Protein AF-A0A7S0B733-F1 (afdb_monomer_lite)

Organism: NCBI:txid73915

Radius of gyration: 23.82 Å; chains: 1; bounding box: 74×52×53 Å

InterPro domains:
  IPR000668 Peptidase C1A, papain C-terminal [PF00112] (28-236)
  IPR000668 Peptidase C1A, papain C-terminal [SM00645] (17-245)
  IPR013128 Peptidase C1A [PTHR12411] (29-236)
  IPR038765 Papain-like cysteine peptidase superfamily [SSF54001] (27-236)

pLDDT: mean 83.04, std 15.48, range [26.84, 98.56]

Sequence (392 aa):
RLAAGAGERGMGRVLSPPCLGLLFQHGARNQFQCNNCWAQAATQILEMLVCEASGG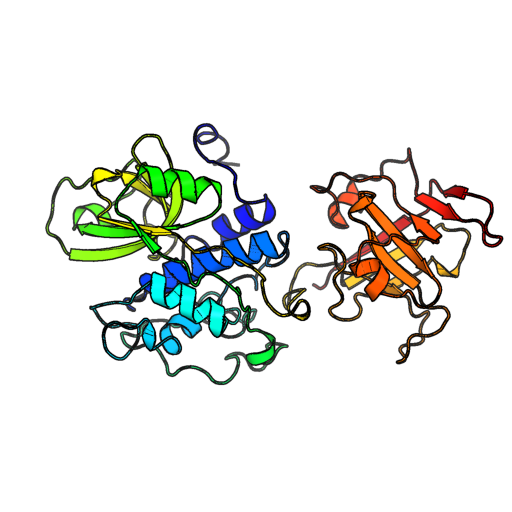FFTGPAAELSVAYLTSCAREAWVGSNGCQDQGGDTAVALRWAAEHGLPTGGPLLDPYTCVPSFADMKVAPPCPQNCTNPRYPRSLQEDLFVPEGLNETWLTNAFESAVHALQSGPIAITFPVYEDFTSYTSGTYSHKWGGFLFYHICAAFGHGPDFIQAYNSWGQVDWGAGGTFNISKDAIRSYIIPGRLLSIGNERLYPLPFSNRPTVVTLSGFQNELLNGEYHEGGAAIVNQHSVYWNWHGKDSFPPPPDTCLLYWCDRSKQWMVVSHAPELDSIKQGACPWDARSPTIPMRRSSLKHVVAELSFAQGWLEQSGAGTGVHVRPHAGIAHVAWKS

Secondary structure (DSSP, 8-state):
--S-SS-TTT----S-HHHHHHHHHHSS-B-TTS--HHHHHHHHHHHHHHHHHTTS-S-STT--B-HHHHHHH-GGGBSSSSSSSTT-B-HHHHHHHHHHH-B-B--STT-TTSSS----S-SSPPP--SS-S-TTSSS-TGGG-B---B-TT-EEE--HHHHHHHHTTS-EEEEEEEETTGGG--SSEE---SS-EEEEEEEEEEEE-SSEEEEE-SB-SSSSTBTTEEEEEGGG--EEEE---B---S-GGG-SPTT---EEEEEEE--SSGGG-EEEEEEEEEEETTEEEEEE-TT---SSPPTT-EEEEEETTTTEEEEEESS--HHHHHTT----SEEPPP--GGG-SHHHHHHH--SSS-EEEE-TTSS-EEEETT-EEEEEEE--

Foldseek 3Di:
DPDPPDDPPFQLPLADPLLVVVCLVAFAAAPAQFLALLLSQLQSQVLRVLCVQLVNLCGDDQSGWDSLLLQQPLQVQDPDDFSRAQVHGHNLSSNVVCLVWFTFGEDDDPDLQTFHHDDHDDSGRDHNDQFRPRPPHPDTRVLRGFRQHWQPPWDKDLDPVVQQVLLSNGKWKFKFFDFPVQQVAAADEDDDDDGDTDGIGMFIWNTADPFWTKTFANRGQDDHYPRRIYIYGSVRTPMMTRGGDGDHRPDLLNPDRPPDFAFQWWAWDQDPPCLQGGIWGQDGSQAAPSDGKTKDQVPDPDPPRDQQMKIWHAQPVQQKIAIDGGNDPSVVRNVRDDDHQKIAPRDPPSQSGPVSVVVPLDQDFGMWGDDPVGDDIDTRSPTDTPDTHTDD

Structure (mmCIF, N/CA/C/O backbone):
data_AF-A0A7S0B733-F1
#
_entry.id   AF-A0A7S0B733-F1
#
loop_
_atom_site.group_PDB
_atom_site.id
_atom_site.type_symbol
_atom_site.label_atom_id
_atom_site.label_alt_id
_atom_site.label_comp_id
_atom_site.label_asym_id
_atom_site.label_entity_id
_atom_site.label_seq_id
_atom_site.pdbx_PDB_ins_code
_atom_site.Cartn_x
_atom_site.Cartn_y
_atom_site.Cartn_z
_atom_site.occupancy
_atom_site.B_iso_or_equiv
_atom_site.auth_seq_id
_atom_site.auth_comp_id
_atom_site.auth_asym_id
_atom_site.auth_atom_id
_atom_site.pdbx_PDB_model_num
ATOM 1 N N . ARG A 1 1 ? -10.005 23.936 -0.142 1.00 32.00 1 ARG A N 1
ATOM 2 C CA . ARG A 1 1 ? -9.465 24.416 1.156 1.00 32.00 1 ARG A CA 1
ATOM 3 C C . ARG A 1 1 ? -10.521 24.219 2.245 1.00 32.00 1 ARG A C 1
ATOM 5 O O . ARG A 1 1 ? -11.094 25.187 2.711 1.00 32.00 1 ARG A O 1
ATOM 12 N N . LEU A 1 2 ? -10.797 22.973 2.612 1.00 26.84 2 LEU A N 1
ATOM 13 C CA . LEU A 1 2 ? -11.570 22.551 3.784 1.00 26.84 2 LEU A CA 1
ATOM 14 C C . LEU A 1 2 ? -10.955 21.194 4.181 1.00 26.84 2 LEU A C 1
ATOM 16 O O . LEU A 1 2 ? -10.569 20.464 3.274 1.00 26.84 2 LEU A O 1
ATOM 20 N N . ALA A 1 3 ? -10.816 20.919 5.486 1.00 26.92 3 ALA A N 1
ATOM 21 C CA . ALA A 1 3 ? -10.110 19.782 6.124 1.00 26.92 3 ALA A CA 1
ATOM 22 C C . ALA A 1 3 ? -8.655 19.997 6.624 1.00 26.92 3 ALA A C 1
ATOM 24 O O . ALA A 1 3 ? -7.876 19.054 6.664 1.00 26.92 3 ALA A O 1
ATOM 25 N N . ALA A 1 4 ? -8.278 21.201 7.077 1.00 30.70 4 ALA A N 1
ATOM 26 C CA . ALA A 1 4 ? -7.004 21.415 7.800 1.00 30.70 4 ALA A CA 1
ATOM 27 C C . ALA A 1 4 ? -7.173 21.821 9.284 1.00 30.70 4 ALA A C 1
ATOM 29 O O . ALA A 1 4 ? -6.240 22.339 9.883 1.00 30.70 4 ALA A O 1
ATOM 30 N N . GLY A 1 5 ? -8.362 21.654 9.879 1.00 30.33 5 GLY A N 1
ATOM 31 C CA . GLY A 1 5 ? -8.723 22.379 11.110 1.00 30.33 5 GLY A CA 1
ATOM 32 C C . GLY A 1 5 ? -8.984 21.580 12.389 1.00 30.33 5 GLY A C 1
ATOM 33 O O . GLY A 1 5 ? -9.112 22.197 13.440 1.00 30.33 5 GLY A O 1
ATOM 34 N N . ALA A 1 6 ? -9.083 20.251 12.361 1.00 30.22 6 ALA A N 1
ATOM 35 C CA . ALA A 1 6 ? -9.399 19.482 13.569 1.00 30.22 6 ALA A CA 1
ATOM 36 C C . ALA A 1 6 ? -8.828 18.062 13.470 1.00 30.22 6 ALA A C 1
ATOM 38 O O . ALA A 1 6 ? -9.399 17.223 12.783 1.00 30.22 6 ALA A O 1
ATOM 39 N N . GLY A 1 7 ? -7.689 17.803 14.126 1.00 32.00 7 GLY A N 1
ATOM 40 C CA . GLY A 1 7 ? -7.130 16.445 14.199 1.00 32.00 7 GLY A CA 1
ATOM 41 C C . GLY A 1 7 ? -5.625 16.294 14.455 1.00 32.00 7 GLY A C 1
ATOM 42 O O . GLY A 1 7 ? -5.117 15.197 14.297 1.00 32.00 7 GLY A O 1
ATOM 43 N N . GLU A 1 8 ? -4.873 17.329 14.846 1.00 36.50 8 GLU A N 1
ATOM 44 C CA . GLU A 1 8 ? -3.415 17.182 15.080 1.00 36.50 8 GLU A CA 1
ATOM 45 C C . GLU A 1 8 ? -3.023 16.718 16.497 1.00 36.50 8 GLU A C 1
ATOM 47 O O . GLU A 1 8 ? -1.844 16.574 16.803 1.00 36.50 8 GLU A O 1
ATOM 52 N N . ARG A 1 9 ? -3.986 16.432 17.379 1.00 36.59 9 ARG A N 1
ATOM 53 C CA . ARG A 1 9 ? -3.715 15.898 18.725 1.00 36.59 9 ARG A CA 1
ATOM 54 C C . ARG A 1 9 ? -4.345 14.515 18.875 1.00 36.59 9 ARG A C 1
ATOM 56 O O . ARG A 1 9 ? -5.442 14.396 19.403 1.00 36.59 9 ARG A O 1
ATOM 63 N N . GLY A 1 10 ? -3.663 13.494 18.352 1.00 38.59 10 GLY A N 1
ATOM 64 C CA . GLY A 1 10 ? -4.040 12.079 18.504 1.00 38.59 10 GLY A CA 1
ATOM 65 C C . GLY A 1 10 ? -3.694 11.191 17.306 1.00 38.59 10 GLY A C 1
ATOM 66 O O . GLY A 1 10 ? -3.462 10.002 17.479 1.00 38.59 10 GLY A O 1
ATOM 67 N N . MET A 1 11 ? -3.574 11.760 16.101 1.00 45.09 11 MET A N 1
ATOM 68 C CA . MET A 1 11 ? -3.092 11.023 14.930 1.00 45.09 11 MET A CA 1
ATOM 69 C C . MET A 1 11 ? -1.585 10.797 15.066 1.00 45.09 11 MET A C 1
ATOM 71 O O . MET A 1 11 ? -0.790 11.671 14.716 1.00 45.09 11 MET A O 1
ATOM 75 N N . GLY A 1 12 ? -1.172 9.638 15.579 1.00 43.75 12 GLY A N 1
ATOM 76 C CA . GLY A 1 12 ? 0.195 9.165 15.391 1.00 43.75 12 GLY A CA 1
ATOM 77 C C . GLY A 1 12 ? 0.480 9.115 13.890 1.00 43.75 12 GLY A C 1
ATOM 78 O O . GLY A 1 12 ? 0.026 8.204 13.206 1.00 43.75 12 GLY A O 1
ATOM 79 N N . ARG A 1 13 ? 1.168 10.120 13.331 1.00 55.84 13 ARG A N 1
ATOM 80 C CA . ARG A 1 13 ? 1.622 10.071 11.932 1.00 55.84 13 ARG A CA 1
ATOM 81 C C . ARG A 1 13 ? 2.807 9.117 11.847 1.00 55.84 13 ARG A C 1
ATOM 83 O O . ARG A 1 13 ? 3.957 9.541 11.867 1.00 55.84 13 ARG A O 1
ATOM 90 N N . VAL A 1 14 ? 2.471 7.834 11.811 1.00 69.62 14 VAL A N 1
ATOM 91 C CA . VAL A 1 14 ? 3.381 6.705 11.600 1.00 69.62 14 VAL A CA 1
ATOM 92 C C . VAL A 1 14 ? 3.696 6.551 10.119 1.00 69.62 14 VAL A C 1
ATOM 94 O O . VAL A 1 14 ? 4.832 6.269 9.761 1.00 69.62 14 VAL A O 1
ATOM 97 N N . LEU A 1 15 ? 2.709 6.816 9.260 1.00 75.31 15 LEU A N 1
ATOM 98 C CA . LEU A 1 15 ? 2.901 6.809 7.818 1.00 75.31 15 LEU A CA 1
ATOM 99 C C . LEU A 1 15 ? 3.645 8.063 7.360 1.00 75.31 15 LEU A C 1
ATOM 101 O O . LEU A 1 15 ? 3.324 9.198 7.741 1.00 75.31 15 LEU A O 1
ATOM 105 N N . SER A 1 16 ? 4.609 7.848 6.477 1.00 73.25 16 SER A N 1
ATOM 106 C CA . SER A 1 16 ? 5.253 8.884 5.693 1.00 73.25 16 SER A CA 1
ATOM 107 C C . SER A 1 16 ? 4.208 9.699 4.906 1.00 73.25 16 SER A C 1
ATOM 109 O O . SER A 1 16 ? 3.149 9.184 4.535 1.00 73.25 16 SER A O 1
ATOM 111 N N . PRO A 1 17 ? 4.465 10.990 4.610 1.00 76.88 17 PRO A N 1
ATOM 112 C CA . PRO A 1 17 ? 3.545 11.813 3.824 1.00 76.88 17 PRO A CA 1
ATOM 113 C C . PRO A 1 17 ? 3.013 11.176 2.521 1.00 76.88 17 PRO A C 1
ATOM 115 O O . PRO A 1 17 ? 1.811 11.312 2.285 1.00 76.88 17 PRO A O 1
ATOM 118 N N . PRO A 1 18 ? 3.826 10.489 1.684 1.00 72.62 18 PRO A N 1
ATOM 119 C CA . PRO A 1 18 ? 3.311 9.837 0.478 1.00 72.62 18 PRO A CA 1
ATOM 120 C C . PRO A 1 18 ? 2.331 8.697 0.787 1.00 72.62 18 PRO A C 1
ATOM 122 O O . PRO A 1 18 ? 1.268 8.639 0.172 1.00 72.62 18 PRO A O 1
ATOM 125 N N . CYS A 1 19 ? 2.625 7.845 1.771 1.00 80.75 19 CYS A N 1
ATOM 126 C CA . CYS A 1 19 ? 1.755 6.721 2.125 1.00 80.75 19 CYS A CA 1
ATOM 127 C C . CYS A 1 19 ? 0.500 7.156 2.879 1.00 80.75 19 CYS A C 1
ATOM 129 O O . CYS A 1 19 ? -0.567 6.584 2.691 1.00 80.75 19 CYS A O 1
ATOM 131 N N . LEU A 1 20 ? 0.580 8.236 3.658 1.00 82.12 20 LEU A N 1
ATOM 132 C CA . LEU A 1 20 ? -0.607 8.876 4.215 1.00 82.12 20 LEU A CA 1
ATOM 133 C C . LEU A 1 20 ? -1.517 9.428 3.101 1.00 82.12 20 LEU A C 1
ATOM 135 O O . LEU A 1 20 ? -2.737 9.316 3.187 1.00 82.12 20 LEU A O 1
ATOM 139 N N . GLY A 1 21 ? -0.934 9.999 2.042 1.00 78.19 21 GLY A N 1
ATOM 140 C CA . GLY A 1 21 ? -1.676 10.407 0.847 1.00 78.19 21 GLY A CA 1
ATOM 141 C C . GLY A 1 21 ? -2.363 9.227 0.158 1.00 78.19 21 GLY A C 1
ATOM 142 O O . GLY A 1 21 ? -3.542 9.327 -0.177 1.00 78.19 21 GLY A O 1
ATOM 143 N N . LEU A 1 22 ? -1.656 8.102 0.023 1.00 81.56 22 LEU A N 1
ATOM 144 C CA . LEU A 1 22 ? -2.205 6.864 -0.529 1.00 81.56 22 LEU A CA 1
ATOM 145 C C . LEU A 1 22 ? -3.388 6.344 0.297 1.00 81.56 22 LEU A C 1
ATOM 147 O O . LEU A 1 22 ? -4.441 6.047 -0.263 1.00 81.56 22 LEU A O 1
ATOM 151 N N . LEU A 1 23 ? -3.248 6.314 1.626 1.00 85.19 23 LEU A N 1
ATOM 152 C CA . LEU A 1 23 ? -4.320 5.928 2.542 1.00 85.19 23 LEU A CA 1
ATOM 153 C C . LEU A 1 23 ? -5.582 6.772 2.329 1.00 85.19 23 LEU A C 1
ATOM 155 O O . LEU A 1 23 ? -6.682 6.234 2.276 1.00 85.19 23 LEU A O 1
ATOM 159 N N . PHE A 1 24 ? -5.443 8.094 2.200 1.00 80.44 24 PHE A N 1
ATOM 160 C CA . PHE A 1 24 ? -6.589 8.976 1.960 1.00 80.44 24 PHE A CA 1
ATOM 161 C C . PHE A 1 24 ? -7.213 8.783 0.576 1.00 80.44 24 PHE A C 1
ATOM 163 O O . PHE A 1 24 ? -8.417 8.974 0.419 1.00 80.44 24 PHE A O 1
ATOM 170 N N . GLN A 1 25 ? -6.410 8.419 -0.423 1.00 78.25 25 GLN A N 1
ATOM 171 C CA . GLN A 1 25 ? -6.880 8.214 -1.787 1.00 78.25 25 GLN A CA 1
ATOM 172 C C . GLN A 1 25 ? -7.641 6.888 -1.946 1.00 78.25 25 GLN A C 1
ATOM 174 O O . GLN A 1 25 ? -8.686 6.876 -2.594 1.00 78.25 25 GLN A O 1
ATOM 179 N N . HIS A 1 26 ? -7.151 5.803 -1.334 1.00 79.31 26 HIS A N 1
ATOM 180 C CA . HIS A 1 26 ? -7.661 4.439 -1.544 1.00 79.31 26 HIS A CA 1
ATOM 181 C C . HIS A 1 26 ? -8.338 3.812 -0.311 1.00 79.31 26 HIS A C 1
ATOM 183 O O . HIS A 1 26 ? -8.873 2.712 -0.405 1.00 79.31 26 HIS A O 1
ATOM 189 N N . GLY A 1 27 ? -8.355 4.481 0.848 1.00 74.44 27 GLY A N 1
ATOM 190 C CA . GLY A 1 27 ? -8.872 3.896 2.094 1.00 74.44 27 GLY A CA 1
ATOM 191 C C . GLY A 1 27 ? -10.368 3.571 2.054 1.00 74.44 27 GLY A C 1
ATOM 192 O O . GLY A 1 27 ? -10.808 2.544 2.563 1.00 74.44 27 GLY A O 1
ATOM 193 N N . ALA A 1 28 ? -11.172 4.406 1.397 1.00 76.25 28 ALA A N 1
ATOM 194 C CA . ALA A 1 28 ? -12.616 4.204 1.292 1.00 76.25 28 ALA A CA 1
ATOM 195 C C . ALA A 1 28 ? -12.981 3.350 0.062 1.00 76.25 28 ALA A C 1
ATOM 197 O O . ALA A 1 28 ? -13.420 3.859 -0.972 1.00 76.25 28 ALA A O 1
ATOM 198 N N . ARG A 1 29 ? -12.791 2.035 0.197 1.00 85.31 29 ARG A N 1
ATOM 199 C CA . ARG A 1 29 ? -13.143 1.019 -0.811 1.00 85.31 29 ARG A CA 1
ATOM 200 C C . ARG A 1 29 ? -14.621 0.647 -0.790 1.00 85.31 29 ARG A C 1
ATOM 202 O O . ARG A 1 29 ? -15.341 1.011 0.135 1.00 85.31 29 ARG A O 1
ATOM 209 N N . ASN A 1 30 ? -15.069 -0.124 -1.782 1.00 86.62 30 ASN A N 1
ATOM 210 C CA . ASN A 1 30 ? -16.413 -0.699 -1.817 1.00 86.62 30 ASN A CA 1
ATOM 211 C C . ASN A 1 30 ? -16.358 -2.215 -2.070 1.00 86.62 30 ASN A C 1
ATOM 213 O O . ASN A 1 30 ? -15.836 -2.657 -3.091 1.00 86.62 30 ASN A O 1
ATOM 217 N N . GLN A 1 31 ? -16.901 -3.003 -1.142 1.00 86.00 31 GLN A N 1
ATOM 218 C CA . GLN A 1 31 ? -17.029 -4.460 -1.255 1.00 86.00 31 GLN A CA 1
ATOM 219 C C . GLN A 1 31 ? -18.253 -4.918 -2.065 1.00 86.00 31 GLN A C 1
ATOM 221 O O . GLN A 1 31 ? -18.395 -6.106 -2.359 1.00 86.00 31 GLN A O 1
ATOM 226 N N . PHE A 1 32 ? -19.136 -3.988 -2.444 1.00 86.62 32 PHE A N 1
ATOM 227 C CA . PHE A 1 32 ? -20.399 -4.254 -3.133 1.00 86.62 32 PHE A CA 1
ATOM 228 C C . PHE A 1 32 ? -21.215 -5.343 -2.408 1.00 86.62 32 PHE A C 1
ATOM 230 O O . PHE A 1 32 ? -21.367 -5.292 -1.190 1.00 86.62 32 PHE A O 1
ATOM 237 N N . GLN A 1 33 ? -21.755 -6.326 -3.135 1.00 87.00 33 GLN A N 1
ATOM 238 C CA . GLN A 1 33 ? -22.544 -7.432 -2.572 1.00 87.00 33 GLN A CA 1
ATOM 239 C C . GLN A 1 33 ? -21.699 -8.636 -2.116 1.00 87.00 33 GLN A C 1
ATOM 241 O O . GLN A 1 33 ? -22.258 -9.671 -1.756 1.00 87.00 33 GLN A O 1
ATOM 246 N N . CYS A 1 34 ? -20.369 -8.537 -2.168 1.00 90.81 34 CYS A N 1
ATOM 247 C CA . CYS A 1 34 ? -19.470 -9.600 -1.738 1.00 90.81 34 CYS A CA 1
ATOM 248 C C . CYS A 1 34 ? -19.108 -9.409 -0.259 1.00 90.81 34 CYS A C 1
ATOM 250 O O . CYS A 1 34 ? -18.664 -8.336 0.157 1.00 90.81 34 CYS A O 1
ATOM 252 N N . ASN A 1 35 ? -19.241 -10.460 0.552 1.00 91.19 35 ASN A N 1
ATOM 253 C CA . ASN A 1 35 ? -18.851 -10.431 1.964 1.00 91.19 35 ASN A CA 1
ATOM 254 C C . ASN A 1 35 ? -17.332 -10.637 2.142 1.00 91.19 35 ASN A C 1
ATOM 256 O O . ASN A 1 35 ? -16.887 -11.520 2.872 1.00 91.19 35 ASN A O 1
ATOM 260 N N . ASN A 1 36 ? -16.518 -9.815 1.471 1.00 94.12 36 ASN A N 1
ATOM 261 C CA . ASN A 1 36 ? -15.053 -9.887 1.508 1.00 94.12 36 ASN A CA 1
ATOM 262 C C . ASN A 1 36 ? -14.384 -8.800 2.363 1.00 94.12 36 ASN A C 1
ATOM 264 O O . ASN A 1 36 ? -13.234 -8.442 2.110 1.00 94.12 36 ASN A O 1
ATOM 268 N N . CYS A 1 37 ? -15.057 -8.287 3.398 1.00 95.12 37 CYS A N 1
ATOM 269 C CA . CYS A 1 37 ? -14.473 -7.305 4.324 1.00 95.12 37 CYS A CA 1
ATOM 270 C C . CYS A 1 37 ? -13.131 -7.767 4.922 1.00 95.12 37 CYS A C 1
ATOM 272 O O . CYS A 1 37 ? -12.213 -6.969 5.102 1.00 95.12 37 CYS A O 1
ATOM 274 N N . TRP A 1 38 ? -12.977 -9.079 5.125 1.00 96.56 38 TRP A N 1
ATOM 275 C CA . TRP A 1 38 ? -11.734 -9.711 5.557 1.00 96.56 38 TRP A CA 1
ATOM 276 C C . TRP A 1 38 ? -10.557 -9.449 4.603 1.00 96.56 38 TRP A C 1
ATOM 278 O O . TRP A 1 38 ? -9.448 -9.170 5.065 1.00 96.56 38 TRP A O 1
ATOM 288 N N . ALA A 1 39 ? -10.809 -9.499 3.290 1.00 96.75 39 ALA A N 1
ATOM 289 C CA . ALA A 1 39 ? -9.830 -9.253 2.237 1.00 96.75 39 ALA A CA 1
ATOM 290 C C . ALA A 1 39 ? -9.618 -7.749 2.045 1.00 96.75 39 ALA A C 1
ATOM 292 O O . ALA A 1 39 ? -8.484 -7.304 1.944 1.00 96.75 39 ALA A O 1
ATOM 293 N N . GLN A 1 40 ? -10.694 -6.956 2.082 1.00 96.06 40 GLN A N 1
ATOM 294 C CA . GLN A 1 40 ? -10.629 -5.492 2.021 1.00 96.06 40 GLN A CA 1
ATOM 295 C C . GLN A 1 40 ? -9.705 -4.927 3.109 1.00 96.06 40 GLN A C 1
ATOM 297 O O . GLN A 1 40 ? -8.808 -4.138 2.810 1.00 96.06 40 GLN A O 1
ATOM 302 N N . ALA A 1 41 ? -9.896 -5.358 4.361 1.00 96.69 41 ALA A N 1
ATOM 303 C CA . ALA A 1 41 ? -9.071 -4.935 5.487 1.00 96.69 41 ALA A CA 1
ATOM 304 C C . ALA A 1 41 ? -7.620 -5.419 5.349 1.00 96.69 41 ALA A C 1
ATOM 306 O O . ALA A 1 41 ? -6.700 -4.627 5.552 1.00 96.69 41 ALA A O 1
ATOM 307 N N . ALA A 1 42 ? -7.404 -6.684 4.959 1.00 97.25 42 ALA A N 1
ATOM 308 C CA . ALA A 1 42 ? -6.063 -7.223 4.726 1.00 97.25 42 ALA A CA 1
ATOM 309 C C . ALA A 1 42 ? -5.315 -6.413 3.659 1.00 97.25 42 ALA A C 1
ATOM 311 O O . ALA A 1 42 ? -4.214 -5.936 3.909 1.00 97.25 42 ALA A O 1
ATOM 312 N N . THR A 1 43 ? -5.925 -6.199 2.494 1.00 96.31 43 THR A N 1
ATOM 313 C CA . THR A 1 43 ? -5.303 -5.470 1.389 1.00 96.31 43 THR A CA 1
ATOM 314 C C . THR A 1 43 ? -4.998 -4.019 1.764 1.00 96.31 43 THR A C 1
ATOM 316 O O . THR A 1 43 ? -3.888 -3.572 1.502 1.00 96.31 43 THR A O 1
ATOM 319 N N . GLN A 1 44 ? -5.903 -3.309 2.456 1.00 93.94 44 GLN A N 1
ATOM 320 C CA . GLN A 1 44 ? -5.635 -1.940 2.939 1.00 93.94 44 GLN A CA 1
ATOM 321 C C . GLN A 1 44 ? -4.429 -1.870 3.885 1.00 93.94 44 GLN A C 1
ATOM 323 O O . GLN A 1 44 ? -3.615 -0.951 3.798 1.00 93.94 44 GLN A O 1
ATOM 328 N N . ILE A 1 45 ? -4.290 -2.847 4.786 1.00 95.25 45 ILE A N 1
ATOM 329 C CA . ILE A 1 45 ? -3.127 -2.946 5.674 1.00 95.25 45 ILE A CA 1
ATOM 330 C C . ILE A 1 45 ? -1.858 -3.186 4.850 1.00 95.25 45 ILE A C 1
ATOM 332 O O . ILE A 1 45 ? -0.878 -2.456 5.004 1.00 95.25 45 ILE A O 1
ATOM 336 N N . LEU A 1 46 ? -1.880 -4.183 3.960 1.00 95.06 46 LEU A N 1
ATOM 337 C CA . LEU A 1 46 ? -0.731 -4.562 3.138 1.00 95.06 46 LEU A CA 1
ATOM 338 C C . LEU A 1 46 ? -0.243 -3.414 2.261 1.00 95.06 46 LEU A C 1
ATOM 340 O O . LEU A 1 46 ? 0.959 -3.224 2.141 1.00 95.06 46 LEU A O 1
ATOM 344 N N . GLU A 1 47 ? -1.139 -2.615 1.694 1.00 91.75 47 GLU A N 1
ATOM 345 C CA . GLU A 1 47 ? -0.769 -1.461 0.871 1.00 91.75 47 GLU A CA 1
ATOM 346 C C . GLU A 1 47 ? 0.041 -0.430 1.630 1.00 91.75 47 GLU A C 1
ATOM 348 O O . GLU A 1 47 ? 1.025 0.089 1.109 1.00 91.75 47 GLU A O 1
ATOM 353 N N . MET A 1 48 ? -0.349 -0.138 2.870 1.00 90.88 48 MET A N 1
ATOM 354 C CA . MET A 1 48 ? 0.396 0.803 3.697 1.00 90.88 48 MET A CA 1
ATOM 355 C C . MET A 1 48 ? 1.752 0.228 4.088 1.00 90.88 48 MET A C 1
ATOM 357 O O . MET A 1 48 ? 2.748 0.945 4.041 1.00 90.88 48 MET A O 1
ATOM 361 N N . LEU A 1 49 ? 1.808 -1.066 4.418 1.00 91.06 49 LEU A N 1
ATOM 362 C CA . LEU A 1 49 ? 3.061 -1.756 4.725 1.00 91.06 49 LEU A CA 1
ATOM 363 C C . LEU A 1 49 ? 4.009 -1.770 3.515 1.00 91.06 49 LEU A C 1
ATOM 365 O O . LEU A 1 49 ? 5.183 -1.433 3.651 1.00 91.06 49 LEU A O 1
ATOM 369 N N . VAL A 1 50 ? 3.495 -2.095 2.325 1.00 89.06 50 VAL A N 1
ATOM 370 C CA . VAL A 1 50 ? 4.245 -2.092 1.062 1.00 89.06 50 VAL A CA 1
ATOM 371 C C . VAL A 1 50 ? 4.684 -0.674 0.700 1.00 89.06 50 VAL A C 1
ATOM 373 O O . VAL A 1 50 ? 5.840 -0.466 0.328 1.00 89.06 50 VAL A O 1
ATOM 376 N N . CYS A 1 51 ? 3.816 0.324 0.870 1.00 85.12 51 CYS A N 1
ATOM 377 C CA . CYS A 1 51 ? 4.165 1.720 0.645 1.00 85.12 51 CYS A CA 1
ATOM 378 C C . CYS A 1 51 ? 5.305 2.174 1.558 1.00 85.12 51 CYS A C 1
ATOM 380 O O . CYS A 1 51 ? 6.315 2.661 1.047 1.00 85.12 51 CYS A O 1
ATOM 382 N N . GLU A 1 52 ? 5.207 1.957 2.870 1.00 82.75 52 GLU A N 1
ATOM 383 C CA . GLU A 1 52 ? 6.251 2.353 3.821 1.00 82.75 52 GLU A CA 1
ATOM 384 C C . GLU A 1 52 ? 7.571 1.624 3.559 1.00 82.75 52 GLU A C 1
ATOM 386 O O . GLU A 1 52 ? 8.622 2.257 3.466 1.00 82.75 52 GLU A O 1
ATOM 391 N N . ALA A 1 53 ? 7.528 0.307 3.352 1.00 81.75 53 ALA A N 1
ATOM 392 C CA . ALA A 1 53 ? 8.727 -0.477 3.071 1.00 81.75 53 ALA A CA 1
ATOM 393 C C . ALA A 1 53 ? 9.380 -0.119 1.730 1.00 81.75 53 ALA A C 1
ATOM 395 O O . ALA A 1 53 ? 10.598 -0.213 1.591 1.00 81.75 53 ALA A O 1
ATOM 396 N N . SER A 1 54 ? 8.592 0.348 0.759 1.00 74.12 54 SER A N 1
ATOM 397 C CA . SER A 1 54 ? 9.106 0.873 -0.508 1.00 74.12 54 SER A CA 1
ATOM 398 C C . SER A 1 54 ? 9.640 2.309 -0.405 1.00 74.12 54 SER A C 1
ATOM 400 O O . SER A 1 54 ? 10.148 2.835 -1.392 1.00 74.12 54 SER A O 1
ATOM 402 N N . GLY A 1 55 ? 9.522 2.976 0.750 1.00 71.38 55 GLY A N 1
ATOM 403 C CA . GLY A 1 55 ? 9.893 4.386 0.902 1.00 71.38 55 GLY A CA 1
ATOM 404 C C . GLY A 1 55 ? 8.920 5.364 0.231 1.00 71.38 55 GLY A C 1
ATOM 405 O O . GLY A 1 55 ? 9.320 6.446 -0.194 1.00 71.38 55 GLY A O 1
ATOM 406 N N . GLY A 1 56 ? 7.645 4.989 0.091 1.00 71.44 56 GLY A N 1
ATOM 407 C CA . GLY A 1 56 ? 6.623 5.796 -0.585 1.00 71.44 56 GLY A CA 1
ATOM 408 C C . GLY A 1 56 ? 6.561 5.601 -2.100 1.00 71.44 56 GLY A C 1
ATOM 409 O O . GLY A 1 56 ? 5.954 6.405 -2.810 1.00 71.44 56 GLY A O 1
ATOM 410 N N . PHE A 1 57 ? 7.194 4.555 -2.623 1.00 70.94 57 PHE A N 1
ATOM 411 C CA . PHE A 1 57 ? 7.266 4.284 -4.055 1.00 70.94 57 PHE A CA 1
ATOM 412 C C . PHE A 1 57 ? 6.102 3.509 -4.636 1.00 70.94 57 PHE A C 1
ATOM 414 O O . PHE A 1 57 ? 5.825 3.655 -5.832 1.00 70.94 57 PHE A O 1
ATOM 421 N N . PHE A 1 58 ? 5.423 2.733 -3.805 1.00 79.06 58 PHE A N 1
ATOM 422 C CA . PHE A 1 58 ? 4.091 2.242 -4.093 1.00 79.06 58 PHE A CA 1
ATOM 423 C C . PHE A 1 58 ? 3.095 3.401 -3.932 1.00 79.06 58 PHE A C 1
ATOM 425 O O . PHE A 1 58 ? 2.393 3.501 -2.936 1.00 79.06 58 PHE A O 1
ATOM 432 N N . THR A 1 59 ? 3.101 4.348 -4.875 1.00 70.81 59 THR A N 1
ATOM 433 C CA . THR A 1 59 ? 2.173 5.491 -4.917 1.00 70.81 59 THR A CA 1
ATOM 434 C C . THR A 1 59 ? 1.746 5.830 -6.344 1.00 70.81 59 THR A C 1
ATOM 436 O O . THR A 1 59 ? 2.421 5.482 -7.315 1.00 70.81 59 THR A O 1
ATOM 439 N N . GLY A 1 60 ? 0.615 6.529 -6.477 1.00 68.06 60 GLY A N 1
ATOM 440 C CA . GLY A 1 60 ? 0.033 6.925 -7.760 1.00 68.06 60 GLY A CA 1
ATOM 441 C C . GLY A 1 60 ? -1.184 6.080 -8.157 1.00 68.06 60 GLY A C 1
ATOM 442 O O . GLY A 1 60 ? -1.643 5.266 -7.365 1.00 68.06 60 GLY A O 1
ATOM 443 N N . PRO A 1 61 ? -1.726 6.272 -9.373 1.00 66.88 61 PRO A N 1
ATOM 444 C CA . PRO A 1 61 ? -3.003 5.671 -9.772 1.00 66.88 61 PRO A CA 1
ATOM 445 C C . PRO A 1 61 ? -3.027 4.137 -9.759 1.00 66.88 61 PRO A C 1
ATOM 447 O O . PRO A 1 61 ? -4.061 3.560 -9.459 1.00 66.88 61 PRO A O 1
ATOM 450 N N . ALA A 1 62 ? -1.894 3.490 -10.050 1.00 76.75 62 ALA A N 1
ATOM 451 C CA . ALA A 1 62 ? -1.760 2.032 -10.049 1.00 76.75 62 ALA A CA 1
ATOM 452 C C . ALA A 1 62 ? -1.348 1.447 -8.683 1.00 76.75 62 ALA A C 1
ATOM 454 O O . ALA A 1 62 ? -1.173 0.237 -8.564 1.00 76.75 62 ALA A O 1
ATOM 455 N N . ALA A 1 63 ? -1.132 2.288 -7.664 1.00 84.19 63 ALA A N 1
ATOM 456 C CA . ALA A 1 63 ? -0.653 1.873 -6.346 1.00 84.19 63 ALA A CA 1
ATOM 457 C C . ALA A 1 63 ? -1.789 1.367 -5.459 1.00 84.19 63 ALA A C 1
ATOM 459 O O . ALA A 1 63 ? -2.009 1.849 -4.353 1.00 84.19 63 ALA A O 1
ATOM 460 N N . GLU A 1 64 ? -2.503 0.376 -5.969 1.00 90.75 64 GLU A N 1
ATOM 461 C CA . GLU A 1 64 ? -3.576 -0.293 -5.264 1.00 90.75 64 GLU A CA 1
ATOM 462 C C . GLU A 1 64 ? -3.369 -1.801 -5.409 1.00 90.75 64 GLU A C 1
ATOM 464 O O . GLU A 1 64 ? -3.207 -2.278 -6.526 1.00 90.75 64 GLU A O 1
ATOM 469 N N . LEU A 1 65 ? -3.308 -2.552 -4.310 1.00 94.94 65 LEU A N 1
ATOM 470 C CA . LEU A 1 65 ? -3.227 -4.012 -4.305 1.00 94.94 65 LEU A CA 1
ATOM 471 C C . LEU A 1 65 ? -4.614 -4.623 -4.538 1.00 94.94 65 LEU A C 1
ATOM 473 O O . LEU A 1 65 ? -5.635 -4.114 -4.084 1.00 94.94 65 LEU A O 1
ATOM 477 N N . SER A 1 66 ? -4.651 -5.759 -5.229 1.00 96.38 66 SER A N 1
ATOM 478 C CA . SER A 1 66 ? -5.897 -6.376 -5.671 1.00 96.38 66 SER A CA 1
ATOM 479 C C . SER A 1 66 ? -6.629 -7.110 -4.549 1.00 96.38 66 SER A C 1
ATOM 481 O O . SER A 1 66 ? -6.298 -8.246 -4.189 1.00 96.38 66 SER A O 1
ATOM 483 N N . VAL A 1 67 ? -7.719 -6.506 -4.067 1.00 95.62 67 VAL A N 1
ATOM 484 C CA . VAL A 1 67 ? -8.696 -7.199 -3.211 1.00 95.62 67 VAL A CA 1
ATOM 485 C C . VAL A 1 67 ? -9.345 -8.362 -3.964 1.00 95.62 67 VAL A C 1
ATOM 487 O O . VAL A 1 67 ? -9.606 -9.414 -3.377 1.00 95.62 67 VAL A O 1
ATOM 490 N N . ALA A 1 68 ? -9.598 -8.204 -5.267 1.00 95.38 68 ALA A N 1
ATOM 491 C CA . ALA A 1 68 ? -10.221 -9.239 -6.087 1.00 95.38 68 ALA A CA 1
ATOM 492 C C . ALA A 1 68 ? -9.366 -10.506 -6.170 1.00 95.38 68 ALA A C 1
ATOM 494 O O . ALA A 1 68 ? -9.892 -11.609 -6.005 1.00 95.38 68 ALA A O 1
ATOM 495 N N . TYR A 1 69 ? -8.058 -10.349 -6.374 1.00 97.25 69 TYR A N 1
ATOM 496 C CA . TYR A 1 69 ? -7.118 -11.461 -6.400 1.00 97.25 69 TYR A CA 1
ATOM 497 C C . TYR A 1 69 ? -7.072 -12.172 -5.047 1.00 97.25 69 TYR A C 1
ATOM 499 O O . TYR A 1 69 ? -7.281 -13.383 -4.994 1.00 97.25 69 TYR A O 1
ATOM 507 N N . LEU A 1 70 ? -6.919 -11.424 -3.945 1.00 97.44 70 LEU A N 1
ATOM 508 C CA . LEU A 1 70 ? -6.922 -11.999 -2.596 1.00 97.44 70 LEU A CA 1
ATOM 509 C C . LEU A 1 70 ? -8.226 -12.764 -2.314 1.00 97.44 70 LEU A C 1
ATOM 511 O O . LEU A 1 70 ? -8.196 -13.908 -1.867 1.00 97.44 70 LEU A O 1
ATOM 515 N N . THR A 1 71 ? -9.370 -12.169 -2.661 1.00 96.25 71 THR A N 1
ATOM 516 C CA . THR A 1 71 ? -10.690 -12.790 -2.474 1.00 96.25 71 THR A CA 1
ATOM 517 C C . THR A 1 71 ? -10.840 -14.073 -3.297 1.00 96.25 71 THR A C 1
ATOM 519 O O . THR A 1 71 ? -11.467 -15.015 -2.829 1.00 96.25 71 THR A O 1
ATOM 522 N N . SER A 1 72 ? -10.268 -14.136 -4.502 1.00 95.38 72 SER A N 1
ATOM 523 C CA . SER A 1 72 ? -10.453 -15.254 -5.445 1.00 95.38 72 SER A CA 1
ATOM 524 C C . SER A 1 72 ? -9.435 -16.388 -5.272 1.00 95.38 72 SER A C 1
ATOM 526 O O . SER A 1 72 ? -9.717 -17.532 -5.642 1.00 95.38 72 SER A O 1
ATOM 528 N N . CYS A 1 73 ? -8.249 -16.083 -4.741 1.00 96.69 73 CYS A N 1
ATOM 529 C CA . CYS A 1 73 ? -7.103 -16.994 -4.726 1.00 96.69 73 CYS A CA 1
ATOM 530 C C . CYS A 1 73 ? -6.734 -17.512 -3.329 1.00 96.69 73 CYS A C 1
ATOM 532 O O . CYS A 1 73 ? -6.294 -18.657 -3.234 1.00 96.69 73 CYS A O 1
ATOM 534 N N . ALA A 1 74 ? -6.954 -16.738 -2.257 1.00 96.50 74 ALA A N 1
ATOM 535 C CA . ALA A 1 74 ? -6.609 -17.141 -0.889 1.00 96.50 74 ALA A CA 1
ATOM 536 C C . ALA A 1 74 ? -7.677 -18.052 -0.273 1.00 96.50 74 ALA A C 1
ATOM 538 O O . ALA A 1 74 ? -8.408 -17.664 0.641 1.00 96.50 74 ALA A O 1
ATOM 539 N N . ARG A 1 75 ? -7.792 -19.272 -0.801 1.00 94.81 75 ARG A N 1
ATOM 540 C CA . ARG A 1 75 ? -8.831 -20.235 -0.404 1.00 94.81 75 ARG A CA 1
ATOM 541 C C . ARG A 1 75 ? -8.740 -20.632 1.064 1.00 94.81 75 ARG A C 1
ATOM 543 O O . ARG A 1 75 ? -9.757 -20.917 1.684 1.00 94.81 75 ARG A O 1
ATOM 550 N N . GLU A 1 76 ? -7.538 -20.615 1.620 1.00 94.31 76 GLU A N 1
ATOM 551 C CA . GLU A 1 76 ? -7.234 -20.899 3.019 1.00 94.31 76 GLU A CA 1
ATOM 552 C C . GLU A 1 76 ? -7.826 -19.846 3.963 1.00 94.31 76 GLU A C 1
ATOM 554 O O . GLU A 1 76 ? -8.130 -20.153 5.112 1.00 94.31 76 GLU A O 1
ATOM 559 N N . ALA A 1 77 ? -8.005 -18.613 3.480 1.00 94.81 77 ALA A N 1
ATOM 560 C CA . ALA A 1 77 ? -8.607 -17.528 4.244 1.00 94.81 77 ALA A CA 1
ATOM 561 C C . ALA A 1 77 ? -10.141 -17.524 4.164 1.00 94.81 77 ALA A C 1
ATOM 563 O O . ALA A 1 77 ? -10.785 -16.772 4.896 1.00 94.81 77 ALA A O 1
ATOM 564 N N . TRP A 1 78 ? -10.749 -18.332 3.291 1.00 91.31 78 TRP A N 1
ATOM 565 C CA . TRP A 1 78 ? -12.201 -18.396 3.159 1.00 91.31 78 TRP A CA 1
ATOM 566 C C . TRP A 1 78 ? -12.826 -19.135 4.335 1.00 91.31 78 TRP A C 1
ATOM 568 O O . TRP A 1 78 ? -12.422 -20.245 4.677 1.00 91.31 78 TRP A O 1
ATOM 578 N N . VAL A 1 79 ? -13.911 -18.584 4.873 1.00 81.25 79 VAL A N 1
ATOM 579 C CA . VAL A 1 79 ? -14.851 -19.378 5.659 1.00 81.25 79 VAL A CA 1
ATOM 580 C C . VAL A 1 79 ? -15.954 -19.826 4.705 1.00 81.25 79 VAL A C 1
ATOM 582 O O . VAL A 1 79 ? -16.833 -19.054 4.335 1.00 81.25 79 VAL A O 1
ATOM 585 N N . GLY A 1 80 ? -15.867 -21.076 4.245 1.00 81.75 80 GLY A N 1
ATOM 586 C CA . GLY A 1 80 ? -16.787 -21.645 3.260 1.00 81.75 80 GLY A CA 1
ATOM 587 C C . GLY A 1 80 ? -16.088 -22.026 1.954 1.00 81.75 80 GLY A C 1
ATOM 588 O O . GLY A 1 80 ? -15.140 -22.801 1.965 1.00 81.75 80 GLY A O 1
ATOM 589 N N . SER A 1 81 ? -16.598 -21.551 0.817 1.00 82.38 81 SER A N 1
ATOM 590 C CA . SER A 1 81 ? -16.293 -22.126 -0.505 1.00 82.38 81 SER A CA 1
ATOM 591 C C . SER A 1 81 ? -16.011 -21.132 -1.632 1.00 82.38 81 SER A C 1
ATOM 593 O O . SER A 1 81 ? -15.611 -21.580 -2.706 1.00 82.38 81 SER A O 1
ATOM 595 N N . ASN A 1 82 ? -16.236 -19.822 -1.452 1.00 82.25 82 ASN A N 1
ATOM 596 C CA . ASN A 1 82 ? -16.162 -18.888 -2.586 1.00 82.25 82 ASN A CA 1
ATOM 597 C C . ASN A 1 82 ? -15.748 -17.434 -2.281 1.00 82.25 82 ASN A C 1
ATOM 599 O O . ASN A 1 82 ? -16.045 -16.552 -3.085 1.00 82.25 82 ASN A O 1
ATOM 603 N N . GLY A 1 83 ? -15.122 -17.155 -1.134 1.00 89.56 83 GLY A N 1
ATOM 604 C CA . GLY A 1 83 ? -14.571 -15.833 -0.780 1.00 89.56 83 GLY A CA 1
ATOM 605 C C . GLY A 1 83 ? -15.573 -14.691 -0.516 1.00 89.56 83 GLY A C 1
ATOM 606 O O . GLY A 1 83 ? -15.218 -13.738 0.176 1.00 89.56 83 GLY A O 1
ATOM 607 N N . CYS A 1 84 ? -16.814 -14.796 -1.004 1.00 92.31 84 CYS A N 1
ATOM 608 C CA . CYS A 1 84 ? -17.893 -13.809 -0.844 1.00 92.31 84 CYS A CA 1
ATOM 609 C C . CYS A 1 84 ? -19.059 -14.305 0.030 1.00 92.31 84 CYS A C 1
ATOM 611 O O . CYS A 1 84 ? -20.072 -13.615 0.144 1.00 92.31 84 CYS A O 1
ATOM 613 N N . GLN A 1 85 ? -18.942 -15.501 0.605 1.00 85.38 85 GLN A N 1
ATOM 614 C CA . GLN A 1 85 ? -19.989 -16.150 1.391 1.00 85.38 85 GLN A CA 1
ATOM 615 C C . GLN A 1 85 ? -20.288 -15.428 2.709 1.00 85.38 85 GLN A C 1
ATOM 617 O O . GLN A 1 85 ? -19.446 -14.719 3.248 1.00 85.38 85 GLN A O 1
ATOM 622 N N . ASP A 1 86 ? -21.492 -15.637 3.247 1.00 78.38 86 ASP A N 1
ATOM 623 C CA . ASP A 1 86 ? -22.000 -14.940 4.440 1.00 78.38 86 ASP A CA 1
ATOM 624 C C . ASP A 1 86 ? -21.140 -15.137 5.695 1.00 78.38 86 ASP A C 1
ATOM 626 O O . ASP A 1 86 ? -21.145 -14.293 6.588 1.00 78.38 86 ASP A O 1
ATOM 630 N N . GLN A 1 87 ? -20.371 -16.225 5.769 1.00 79.94 87 GLN A N 1
ATOM 631 C CA . GLN A 1 87 ? -19.444 -16.467 6.873 1.00 79.94 87 GLN A CA 1
ATOM 632 C C . GLN A 1 87 ? -18.140 -15.652 6.771 1.00 79.94 87 GLN A C 1
ATOM 634 O O . GLN A 1 87 ? -17.386 -15.595 7.742 1.00 79.94 87 GLN A O 1
ATOM 639 N N . GLY A 1 88 ? -17.877 -15.014 5.626 1.00 86.81 88 GLY A N 1
ATOM 640 C CA . GLY A 1 88 ? -16.717 -14.164 5.390 1.00 86.81 88 GLY A CA 1
ATOM 641 C C . GLY A 1 88 ? -15.400 -14.934 5.269 1.00 86.81 88 GLY A C 1
ATOM 642 O O . GLY A 1 88 ? -15.294 -15.942 4.566 1.00 86.81 88 GLY A O 1
ATOM 643 N N . GLY A 1 89 ? -14.367 -14.420 5.928 1.00 93.25 89 GLY A N 1
ATOM 644 C CA . GLY A 1 89 ? -13.004 -14.934 5.858 1.00 93.25 89 GLY A CA 1
ATOM 645 C C . GLY A 1 89 ? -12.156 -14.454 7.031 1.00 93.25 89 GLY A C 1
ATOM 646 O O . GLY A 1 89 ? -12.594 -13.626 7.833 1.00 93.25 89 GLY A O 1
ATOM 647 N N . ASP A 1 90 ? -10.938 -14.976 7.130 1.00 95.56 90 ASP A N 1
ATOM 648 C CA . ASP A 1 90 ? -9.995 -14.662 8.202 1.00 95.56 90 ASP A CA 1
ATOM 649 C C . ASP A 1 90 ? -8.884 -13.728 7.695 1.00 95.56 90 ASP A C 1
ATOM 651 O O . ASP A 1 90 ? -8.038 -14.105 6.882 1.00 95.56 90 ASP A O 1
ATOM 655 N N . THR A 1 91 ? -8.872 -12.489 8.192 1.00 97.50 91 THR A N 1
ATOM 656 C CA . THR A 1 91 ? -7.875 -11.472 7.820 1.00 97.50 91 THR A CA 1
ATOM 657 C C . THR A 1 91 ? -6.459 -11.843 8.260 1.00 97.50 91 THR A C 1
ATOM 659 O O . THR A 1 91 ? -5.512 -11.509 7.554 1.00 97.50 91 THR A O 1
ATOM 662 N N . ALA A 1 92 ? -6.275 -12.540 9.386 1.00 97.31 92 ALA A N 1
ATOM 663 C CA . ALA A 1 92 ? -4.944 -12.966 9.814 1.00 97.31 92 ALA A CA 1
ATOM 664 C C . ALA A 1 92 ? -4.386 -14.037 8.869 1.00 97.31 92 ALA A C 1
ATOM 666 O O . ALA A 1 92 ? -3.219 -13.968 8.484 1.00 97.31 92 ALA A O 1
ATOM 667 N N . VAL A 1 93 ? -5.224 -14.990 8.448 1.00 97.25 93 VAL A N 1
ATOM 668 C CA . VAL A 1 93 ? -4.851 -15.982 7.428 1.00 97.25 93 VAL A CA 1
ATOM 669 C C . VAL A 1 93 ? -4.590 -15.304 6.085 1.00 97.25 93 VAL A C 1
ATOM 671 O O . VAL A 1 93 ? -3.593 -15.617 5.446 1.00 97.25 93 VAL A O 1
ATOM 674 N N . ALA A 1 94 ? -5.405 -14.325 5.689 1.00 97.81 94 ALA A N 1
ATOM 675 C CA . ALA A 1 94 ? -5.215 -13.575 4.448 1.00 97.81 94 ALA A CA 1
ATOM 676 C C . ALA A 1 94 ? -3.888 -12.796 4.408 1.00 97.81 94 ALA A C 1
ATOM 678 O O . ALA A 1 94 ? -3.199 -12.809 3.390 1.00 97.81 94 ALA A O 1
ATOM 679 N N . LEU A 1 95 ? -3.507 -12.151 5.518 1.00 98.06 95 LEU A N 1
ATOM 680 C CA . LEU A 1 95 ? -2.222 -11.454 5.648 1.00 98.06 95 LEU A CA 1
ATOM 681 C C . LEU A 1 95 ? -1.038 -12.422 5.518 1.00 98.06 95 LEU A C 1
ATOM 683 O O . LEU A 1 95 ? -0.093 -12.126 4.791 1.00 98.06 95 LEU A O 1
ATOM 687 N N . ARG A 1 96 ? -1.100 -13.590 6.175 1.00 97.19 96 ARG A N 1
ATOM 688 C CA . ARG A 1 96 ? -0.063 -14.630 6.046 1.00 97.19 96 ARG A CA 1
ATOM 689 C C . ARG A 1 96 ? -0.011 -15.209 4.632 1.00 97.19 96 ARG A C 1
ATOM 691 O O . ARG A 1 96 ? 1.065 -15.338 4.067 1.00 97.19 96 ARG A O 1
ATOM 698 N N . TRP A 1 97 ? -1.167 -15.478 4.030 1.00 97.06 97 TRP A N 1
ATOM 699 C CA . TRP A 1 97 ? -1.253 -15.984 2.663 1.00 97.06 97 TRP A CA 1
ATOM 700 C C . TRP A 1 97 ? -0.609 -15.018 1.666 1.00 97.06 97 TRP A C 1
ATOM 702 O O . TRP A 1 97 ? 0.186 -15.435 0.827 1.00 97.06 97 TRP A O 1
ATOM 712 N N . ALA A 1 98 ? -0.891 -13.717 1.792 1.00 96.81 98 ALA A N 1
ATOM 713 C CA . ALA A 1 98 ? -0.282 -12.693 0.953 1.00 96.81 98 ALA A CA 1
ATOM 714 C C . ALA A 1 98 ? 1.236 -12.586 1.162 1.00 96.81 98 ALA A C 1
ATOM 716 O O . ALA A 1 98 ? 1.951 -12.317 0.203 1.00 96.81 98 ALA A O 1
ATOM 717 N N . ALA A 1 99 ? 1.743 -12.829 2.373 1.00 94.50 99 ALA A N 1
ATOM 718 C CA . ALA A 1 99 ? 3.182 -12.857 2.628 1.00 94.50 99 ALA A CA 1
ATOM 719 C C . ALA A 1 99 ? 3.908 -14.019 1.928 1.00 94.50 99 ALA A C 1
ATOM 721 O O . ALA A 1 99 ? 5.100 -13.912 1.653 1.00 94.50 99 ALA A O 1
ATOM 722 N N . GLU A 1 100 ? 3.196 -15.105 1.622 1.00 93.81 100 GLU A N 1
ATOM 723 C CA . GLU A 1 100 ? 3.734 -16.272 0.912 1.00 93.81 100 GLU A CA 1
ATOM 724 C C . GLU A 1 100 ? 3.533 -16.191 -0.611 1.00 93.81 100 GLU A C 1
ATOM 726 O O . GLU A 1 100 ? 4.394 -16.627 -1.373 1.00 93.81 100 GLU A O 1
ATOM 731 N N . HIS A 1 101 ? 2.408 -15.632 -1.068 1.00 94.94 101 HIS A N 1
ATOM 732 C CA . HIS A 1 101 ? 1.981 -15.697 -2.475 1.00 94.94 101 HIS A CA 1
ATOM 733 C C . HIS A 1 101 ? 2.036 -14.350 -3.204 1.00 94.94 101 HIS A C 1
ATOM 735 O O . HIS A 1 101 ? 2.076 -14.306 -4.434 1.00 94.94 101 HIS A O 1
ATOM 741 N N . GLY A 1 102 ? 2.034 -13.250 -2.455 1.00 94.44 102 GLY A N 1
ATOM 742 C CA . GLY A 1 102 ? 1.924 -11.893 -2.968 1.00 94.44 102 GLY A CA 1
ATOM 743 C C . GLY A 1 102 ? 0.551 -11.533 -3.534 1.00 94.44 102 GLY A C 1
ATOM 744 O O . GLY A 1 102 ? -0.344 -12.367 -3.677 1.00 94.44 102 GLY A O 1
ATOM 745 N N . LEU A 1 103 ? 0.387 -10.250 -3.855 1.00 96.19 103 LEU A N 1
ATOM 746 C CA . LEU A 1 103 ? -0.814 -9.694 -4.481 1.00 96.19 103 LEU A CA 1
ATOM 747 C C . LEU A 1 103 ? -0.434 -8.833 -5.688 1.00 96.19 103 LEU A C 1
ATOM 749 O O . LEU A 1 103 ? 0.504 -8.046 -5.568 1.00 96.19 103 LEU A O 1
ATOM 753 N N . PRO A 1 104 ? -1.149 -8.927 -6.824 1.00 95.56 104 PRO A N 1
ATOM 754 C CA . PRO A 1 104 ? -0.966 -8.008 -7.935 1.00 95.56 104 PRO A CA 1
ATOM 755 C C . PRO A 1 104 ? -1.594 -6.648 -7.629 1.00 95.56 104 PRO A C 1
ATOM 757 O O . PRO A 1 104 ? -2.374 -6.513 -6.680 1.00 95.56 104 PRO A O 1
ATOM 760 N N . THR A 1 105 ? -1.327 -5.646 -8.465 1.00 94.00 105 THR A N 1
ATOM 761 C CA . THR A 1 105 ? -2.116 -4.412 -8.434 1.00 94.00 105 THR A CA 1
ATOM 762 C C . THR A 1 105 ? -3.573 -4.682 -8.829 1.00 94.00 105 THR A C 1
ATOM 764 O O . THR A 1 105 ? -3.862 -5.559 -9.648 1.00 94.00 105 THR A O 1
ATOM 767 N N . GLY A 1 106 ? -4.518 -3.932 -8.267 1.00 94.06 106 GLY A N 1
ATOM 768 C CA . GLY A 1 106 ? -5.942 -4.061 -8.550 1.00 94.06 106 GLY A CA 1
ATOM 769 C C . GLY A 1 106 ? -6.779 -2.936 -7.965 1.00 94.06 106 GLY A C 1
ATOM 770 O O . GLY A 1 106 ? -7.109 -2.962 -6.785 1.00 94.06 106 GLY A O 1
ATOM 771 N N . GLY A 1 107 ? -7.156 -1.986 -8.813 1.00 89.31 107 GLY A N 1
ATOM 772 C CA . GLY A 1 107 ? -7.957 -0.828 -8.447 1.00 89.31 107 GLY A CA 1
ATOM 773 C C . GLY A 1 107 ? -9.470 -1.080 -8.484 1.00 89.31 107 GLY A C 1
ATOM 774 O O . GLY A 1 107 ? -9.935 -2.228 -8.413 1.00 89.31 107 GLY A O 1
ATOM 775 N N . PRO A 1 108 ? -10.274 -0.010 -8.606 1.00 86.75 108 PRO A N 1
ATOM 776 C CA . PRO A 1 108 ? -11.723 -0.091 -8.757 1.00 86.75 108 PRO A CA 1
ATOM 777 C C . PRO A 1 108 ? -12.165 -0.873 -10.001 1.00 86.75 108 PRO A C 1
ATOM 779 O O . PRO A 1 108 ? -11.370 -1.237 -10.863 1.00 86.75 108 PRO A O 1
ATOM 782 N N . LEU A 1 109 ? -13.471 -1.116 -10.113 1.00 86.12 109 LEU A N 1
ATOM 783 C CA . LEU A 1 109 ? -14.063 -1.833 -11.241 1.00 86.12 109 LEU A CA 1
ATOM 784 C C . LEU A 1 109 ? -13.591 -1.273 -12.600 1.00 86.12 109 LEU A C 1
ATOM 786 O O . LEU A 1 109 ? -13.722 -0.077 -12.853 1.00 86.12 109 LEU A O 1
ATOM 790 N N . LEU A 1 110 ? -13.111 -2.161 -13.481 1.00 83.69 110 LEU A N 1
ATOM 791 C CA . LEU A 1 110 ? -12.619 -1.846 -14.836 1.00 83.69 110 LEU A CA 1
ATOM 792 C C . LEU A 1 110 ? -11.430 -0.866 -14.894 1.00 83.69 110 LEU A C 1
ATOM 794 O O . LEU A 1 110 ? -11.192 -0.273 -15.947 1.00 83.69 110 LEU A O 1
ATOM 798 N N . ASP A 1 111 ? -10.672 -0.702 -13.808 1.00 84.88 111 ASP A N 1
ATOM 799 C CA . ASP A 1 111 ? -9.476 0.139 -13.809 1.00 84.88 111 ASP A CA 1
ATOM 800 C C . ASP A 1 111 ? -8.429 -0.363 -14.830 1.00 84.88 111 ASP A C 1
ATOM 802 O O . ASP A 1 111 ? -7.914 -1.476 -14.698 1.00 84.88 111 ASP A O 1
ATOM 806 N N . PRO A 1 112 ? -8.089 0.426 -15.869 1.00 80.75 112 PRO A N 1
ATOM 807 C CA . PRO A 1 112 ? -7.133 -0.000 -16.884 1.00 80.75 112 PRO A CA 1
ATOM 808 C C . PRO A 1 112 ? -5.676 0.070 -16.406 1.00 80.75 112 PRO A C 1
ATOM 810 O O . PRO A 1 112 ? -4.800 -0.458 -17.097 1.00 80.75 112 PRO A O 1
ATOM 813 N N . TYR A 1 113 ? -5.402 0.732 -15.278 1.00 80.81 113 TYR A N 1
ATOM 814 C CA . TYR A 1 113 ? -4.050 0.991 -14.784 1.00 80.81 113 TYR A CA 1
ATOM 815 C C . TYR A 1 113 ? -3.527 -0.083 -13.832 1.00 80.81 113 TYR A C 1
ATOM 817 O O . TYR A 1 113 ? -2.390 0.030 -13.379 1.00 80.81 113 TYR A O 1
ATOM 825 N N . THR A 1 114 ? -4.310 -1.123 -13.546 1.00 89.31 114 THR A N 1
ATOM 826 C CA . THR A 1 114 ? -3.952 -2.197 -12.613 1.00 89.31 114 THR A CA 1
ATOM 827 C C . THR A 1 114 ? -4.146 -3.587 -13.226 1.00 89.31 114 THR A C 1
ATOM 829 O O . THR A 1 114 ? -4.856 -3.759 -14.219 1.00 89.31 114 THR A O 1
ATOM 832 N N . CYS A 1 115 ? -3.462 -4.592 -12.672 1.00 93.44 115 CYS A N 1
ATOM 833 C CA . CYS A 1 115 ? -3.418 -5.944 -13.234 1.00 93.44 115 CYS A CA 1
ATOM 834 C C . CYS A 1 115 ? -4.734 -6.715 -13.042 1.00 93.44 115 CYS A C 1
ATOM 836 O O . CYS A 1 115 ? -5.263 -7.286 -13.999 1.00 93.44 115 CYS A O 1
ATOM 838 N N . VAL A 1 116 ? -5.275 -6.745 -11.820 1.00 96.12 116 VAL A N 1
ATOM 839 C CA . VAL A 1 116 ? -6.518 -7.453 -11.468 1.00 96.12 116 VAL A CA 1
ATOM 840 C C . VAL A 1 116 ? -7.452 -6.501 -10.713 1.00 96.12 116 VAL A C 1
ATOM 842 O O . VAL A 1 116 ? -7.481 -6.515 -9.482 1.00 96.12 116 VAL A O 1
ATOM 845 N N . PRO A 1 117 ? -8.222 -5.659 -11.419 1.00 93.56 117 PRO A N 1
ATOM 846 C CA . PRO A 1 117 ? -9.172 -4.741 -10.806 1.00 93.56 117 PRO A CA 1
ATOM 847 C C . PRO A 1 117 ? -10.286 -5.465 -10.044 1.00 93.56 117 PRO A C 1
ATOM 849 O O . PRO A 1 117 ? -10.537 -6.660 -10.230 1.00 93.56 117 PRO A O 1
ATOM 852 N N . SER A 1 118 ? -10.987 -4.709 -9.205 1.00 91.19 118 SER A N 1
ATOM 853 C CA . SER A 1 118 ? -12.150 -5.179 -8.454 1.00 91.19 118 SER A CA 1
ATOM 854 C C . SER A 1 118 ? -13.269 -5.671 -9.376 1.00 91.19 118 SER A C 1
ATOM 856 O O . SER A 1 118 ? -13.413 -5.221 -10.513 1.00 91.19 118 SER A O 1
ATOM 858 N N . PHE A 1 119 ? -14.102 -6.578 -8.869 1.00 88.25 119 PHE A N 1
ATOM 859 C CA . PHE A 1 119 ? -15.308 -7.056 -9.544 1.00 88.25 119 PHE A CA 1
ATOM 860 C C . PHE A 1 119 ? -16.558 -6.466 -8.882 1.00 88.25 119 PHE A C 1
ATOM 862 O O . PHE A 1 119 ? -16.563 -6.186 -7.684 1.00 88.25 119 PHE A O 1
ATOM 869 N N . ALA A 1 120 ? -17.619 -6.277 -9.663 1.00 78.94 120 ALA A N 1
ATOM 870 C CA . ALA A 1 120 ? -18.904 -5.794 -9.169 1.00 78.94 120 ALA A CA 1
ATOM 871 C C . ALA A 1 120 ? -19.925 -6.928 -9.095 1.00 78.94 120 ALA A C 1
ATOM 873 O O . ALA A 1 120 ? -19.876 -7.861 -9.893 1.00 78.94 120 ALA A O 1
ATOM 874 N N . ASP A 1 121 ? -20.864 -6.790 -8.156 1.00 65.62 121 ASP A N 1
ATOM 875 C CA 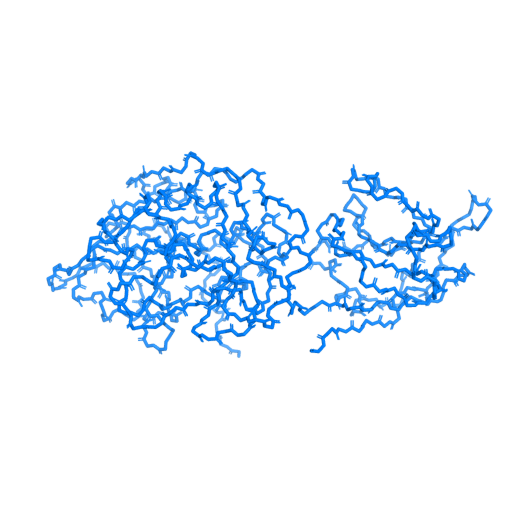. ASP A 1 121 ? -22.127 -7.535 -8.114 1.00 65.62 121 ASP A CA 1
ATOM 876 C C . ASP A 1 121 ? -22.001 -9.060 -8.236 1.00 65.62 121 ASP A C 1
ATOM 878 O O . ASP A 1 121 ? -22.690 -9.710 -9.024 1.00 65.62 121 ASP A O 1
ATOM 882 N N . MET A 1 122 ? -21.149 -9.660 -7.398 1.00 72.50 122 MET A N 1
ATOM 883 C CA . MET A 1 122 ? -21.078 -11.113 -7.269 1.00 72.50 122 MET A CA 1
ATOM 884 C C . MET A 1 122 ? -21.173 -11.560 -5.808 1.00 72.50 122 MET A C 1
ATOM 886 O O . MET A 1 122 ? -20.376 -11.156 -4.967 1.00 72.50 122 MET A O 1
ATOM 890 N N . LYS A 1 123 ? -22.113 -12.472 -5.525 1.00 83.44 123 LYS A N 1
ATOM 891 C CA . LYS A 1 123 ? -22.184 -13.224 -4.254 1.00 83.44 123 LYS A CA 1
ATOM 892 C C . LYS A 1 123 ? -21.146 -14.354 -4.164 1.00 83.44 123 LYS A C 1
ATOM 894 O O . LYS A 1 123 ? -21.114 -15.102 -3.193 1.00 83.44 123 LYS A O 1
ATOM 899 N N . VAL A 1 124 ? -20.346 -14.522 -5.213 1.00 87.75 124 VAL A N 1
ATOM 900 C CA . VAL A 1 124 ? -19.353 -15.582 -5.398 1.00 87.75 124 VAL A CA 1
ATOM 901 C C . VAL A 1 124 ? -18.133 -14.919 -6.020 1.00 87.75 124 VAL A C 1
ATOM 903 O O . VAL A 1 124 ? -18.279 -14.250 -7.039 1.00 87.75 124 VAL A O 1
ATOM 906 N N . ALA A 1 125 ? -16.947 -15.084 -5.440 1.00 90.19 125 ALA A N 1
ATOM 907 C CA . ALA A 1 125 ? -15.742 -14.548 -6.057 1.00 90.19 125 ALA A CA 1
ATOM 908 C C . ALA A 1 125 ? -15.530 -15.186 -7.444 1.00 90.19 125 ALA A C 1
ATOM 910 O O . ALA A 1 125 ? -15.822 -16.377 -7.624 1.00 90.19 125 ALA A O 1
ATOM 911 N N . PRO A 1 126 ? -15.027 -14.431 -8.435 1.00 90.94 126 PRO A N 1
ATOM 912 C CA . PRO A 1 126 ? -14.642 -15.018 -9.708 1.00 90.94 126 PRO A CA 1
ATOM 913 C C . PRO A 1 126 ? -13.532 -16.068 -9.504 1.00 90.94 126 PRO A C 1
ATOM 915 O O . PRO A 1 126 ? -12.850 -16.077 -8.477 1.00 90.94 126 PRO A O 1
ATOM 918 N N . PRO A 1 127 ? -13.315 -16.978 -10.470 1.00 93.00 127 PRO A N 1
ATOM 919 C CA . PRO A 1 127 ? -12.180 -17.891 -10.413 1.00 93.00 127 PRO A CA 1
ATOM 920 C C . PRO A 1 127 ? -10.853 -17.132 -10.272 1.00 93.00 127 PRO A C 1
ATOM 922 O O . PRO A 1 127 ? -10.667 -16.099 -10.913 1.00 93.00 127 PRO A O 1
ATOM 925 N N . CYS A 1 128 ? -9.920 -17.676 -9.482 1.00 94.88 128 CYS A N 1
ATOM 926 C CA . CYS A 1 128 ? -8.573 -17.120 -9.331 1.00 94.88 128 CYS A CA 1
ATOM 927 C C . CYS A 1 128 ? -7.909 -16.914 -10.710 1.00 94.88 128 CYS A C 1
ATOM 929 O O . CYS A 1 128 ? -7.681 -17.901 -11.428 1.00 94.88 128 CYS A O 1
ATOM 931 N N . PRO A 1 129 ? -7.627 -15.662 -11.115 1.00 95.56 129 PRO A N 1
ATOM 932 C CA . PRO A 1 129 ? -7.138 -15.374 -12.454 1.00 95.56 129 PRO A CA 1
ATOM 933 C C . PRO A 1 129 ? -5.703 -15.872 -12.625 1.00 95.56 129 PRO A C 1
ATOM 935 O O . PRO A 1 129 ? -4.902 -15.845 -11.698 1.00 95.56 129 PRO A O 1
ATOM 938 N N . GLN A 1 130 ? -5.379 -16.311 -13.840 1.00 95.69 130 GLN A N 1
ATOM 939 C CA . GLN A 1 130 ? -4.026 -16.754 -14.207 1.00 95.69 130 GLN A CA 1
ATOM 940 C C . GLN A 1 130 ? -3.234 -15.672 -14.959 1.00 95.69 130 GLN A C 1
ATOM 942 O O . GLN A 1 130 ? -2.042 -15.825 -15.188 1.00 95.69 130 GLN A O 1
ATOM 947 N N . ASN A 1 131 ? -3.897 -14.584 -15.362 1.00 95.69 131 ASN A N 1
ATOM 948 C CA . ASN A 1 131 ? -3.319 -13.462 -16.101 1.00 95.69 131 ASN A CA 1
ATOM 949 C C . ASN A 1 131 ? -3.963 -12.149 -15.635 1.00 95.69 131 ASN A C 1
ATOM 951 O O . ASN A 1 131 ? -5.080 -12.169 -15.111 1.00 95.69 131 ASN A O 1
ATOM 955 N N . CYS A 1 132 ? -3.293 -11.017 -15.875 1.00 93.94 132 CYS A N 1
ATOM 956 C CA . CYS A 1 132 ? -3.917 -9.704 -15.709 1.00 93.94 132 CYS A CA 1
ATOM 957 C C . CYS A 1 132 ? -5.155 -9.592 -16.611 1.00 93.94 132 CYS A C 1
ATOM 959 O O . CYS A 1 132 ? -5.176 -10.113 -17.729 1.00 93.94 132 CYS A O 1
ATOM 961 N N . THR A 1 133 ? -6.200 -8.923 -16.128 1.00 90.75 133 THR A N 1
ATOM 962 C CA . THR A 1 133 ? -7.491 -8.839 -16.829 1.00 90.75 133 THR A CA 1
ATOM 963 C C . THR A 1 133 ? -7.435 -7.891 -18.024 1.00 90.75 133 THR A C 1
ATOM 965 O O . THR A 1 133 ? -8.133 -8.105 -19.016 1.00 90.75 133 THR A O 1
ATOM 968 N N . ASN A 1 134 ? -6.588 -6.859 -17.954 1.00 84.44 134 ASN A N 1
ATOM 969 C CA . ASN A 1 134 ? -6.330 -5.946 -19.056 1.00 84.44 134 ASN A CA 1
ATOM 970 C C . ASN A 1 134 ? -5.147 -6.454 -19.906 1.00 84.44 134 ASN A C 1
ATOM 972 O O . ASN A 1 134 ? -4.006 -6.388 -19.449 1.00 84.44 134 ASN A O 1
ATOM 976 N N . PRO A 1 135 ? -5.358 -6.871 -21.170 1.00 78.81 135 PRO A N 1
ATOM 977 C CA . PRO A 1 135 ? -4.278 -7.350 -22.036 1.00 78.81 135 PRO A CA 1
ATOM 978 C C . PRO A 1 135 ? -3.288 -6.250 -22.456 1.00 78.81 135 PRO A C 1
ATOM 980 O O . PRO A 1 135 ? -2.249 -6.552 -23.032 1.00 78.81 135 PRO A O 1
ATOM 983 N N . ARG A 1 136 ? -3.610 -4.971 -22.212 1.00 77.38 136 ARG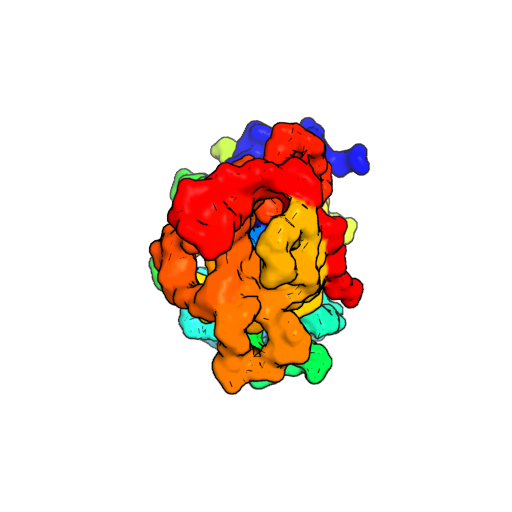 A N 1
ATOM 984 C CA . ARG A 1 136 ? -2.700 -3.833 -22.426 1.00 77.38 136 ARG A CA 1
ATOM 985 C C . ARG A 1 136 ? -1.911 -3.456 -21.173 1.00 77.38 136 ARG A C 1
ATOM 987 O O . ARG A 1 136 ? -1.110 -2.524 -21.233 1.00 77.38 136 ARG A O 1
ATOM 994 N N . TYR A 1 137 ? -2.152 -4.126 -20.047 1.00 81.81 137 TYR A N 1
ATOM 995 C CA . TYR A 1 137 ? -1.340 -3.935 -18.856 1.00 81.81 137 TYR A CA 1
ATOM 996 C C . TYR A 1 137 ? 0.091 -4.423 -19.146 1.00 81.81 137 TYR A C 1
ATOM 998 O O . TYR A 1 137 ? 0.257 -5.504 -19.709 1.00 81.81 137 TYR A O 1
ATOM 1006 N N . PRO A 1 138 ? 1.135 -3.637 -18.834 1.00 78.00 138 PRO A N 1
ATOM 1007 C CA . PRO A 1 138 ? 2.474 -3.881 -19.372 1.00 78.00 138 PRO A CA 1
ATOM 1008 C C . PRO A 1 138 ? 3.258 -4.978 -18.645 1.00 78.00 138 PRO A C 1
ATOM 1010 O O . PRO A 1 138 ? 4.371 -5.283 -19.062 1.00 78.00 138 PRO A O 1
ATOM 1013 N N . ARG A 1 139 ? 2.714 -5.548 -17.565 1.00 84.06 139 ARG A N 1
ATOM 1014 C CA . ARG A 1 139 ? 3.324 -6.657 -16.823 1.00 84.06 139 ARG A CA 1
ATOM 1015 C C . ARG A 1 139 ? 2.462 -7.903 -16.945 1.00 84.06 139 ARG A C 1
ATOM 1017 O O . ARG A 1 139 ? 1.237 -7.812 -17.011 1.00 84.06 139 ARG A O 1
ATOM 1024 N N . SER A 1 140 ? 3.095 -9.068 -16.921 1.00 89.06 140 SER A N 1
ATOM 1025 C CA . SER A 1 140 ? 2.380 -10.304 -16.608 1.00 89.06 140 SER A CA 1
ATOM 1026 C C . SER A 1 140 ? 1.911 -10.301 -15.148 1.00 89.06 140 SER A C 1
ATOM 1028 O O . SER A 1 140 ? 2.415 -9.541 -14.322 1.00 89.06 140 SER A O 1
ATOM 1030 N N . LEU A 1 141 ? 0.971 -11.189 -14.808 1.00 93.06 141 LEU A N 1
ATOM 1031 C CA . LEU A 1 141 ? 0.494 -11.324 -13.428 1.00 93.06 141 LEU A CA 1
ATOM 1032 C C . LEU A 1 141 ? 1.647 -11.642 -12.472 1.00 93.06 141 LEU A C 1
ATOM 1034 O O . LEU A 1 141 ? 1.762 -11.007 -11.433 1.00 93.06 141 LEU A O 1
ATOM 1038 N N . GLN A 1 142 ? 2.534 -12.564 -12.858 1.00 90.44 142 GLN A N 1
ATOM 1039 C CA . GLN A 1 142 ? 3.684 -12.968 -12.047 1.00 90.44 142 GLN A CA 1
ATOM 1040 C C . GLN A 1 142 ? 4.672 -11.818 -11.800 1.00 90.44 142 GLN A C 1
ATOM 1042 O O . GLN A 1 142 ? 5.269 -11.738 -10.730 1.00 90.44 142 GLN A O 1
ATOM 1047 N N . GLU A 1 143 ? 4.847 -10.934 -12.784 1.00 86.94 143 GLU A N 1
ATOM 1048 C CA . GLU A 1 143 ? 5.704 -9.747 -12.680 1.00 86.94 143 GLU A CA 1
ATOM 1049 C C . GLU A 1 143 ? 5.065 -8.608 -11.886 1.00 86.94 143 GLU A C 1
ATOM 1051 O O . GLU A 1 143 ? 5.750 -7.632 -11.600 1.00 86.94 143 GLU A O 1
ATOM 1056 N N . ASP A 1 144 ? 3.777 -8.698 -11.555 1.00 91.12 144 ASP A N 1
ATOM 1057 C CA . ASP A 1 144 ? 3.077 -7.677 -10.781 1.00 91.12 144 ASP A CA 1
ATOM 1058 C C . ASP A 1 144 ? 2.782 -8.105 -9.337 1.00 91.12 144 ASP A C 1
ATOM 1060 O O . ASP A 1 144 ? 2.197 -7.333 -8.591 1.00 91.12 144 ASP A O 1
ATOM 1064 N N . LEU A 1 145 ? 3.197 -9.306 -8.913 1.00 91.94 145 LEU A N 1
ATOM 1065 C CA . LEU A 1 145 ? 2.994 -9.783 -7.542 1.00 91.94 145 LEU A CA 1
ATOM 1066 C C . LEU A 1 145 ? 3.923 -9.073 -6.547 1.00 91.94 145 LEU A C 1
ATOM 1068 O O . LEU A 1 145 ? 5.135 -9.287 -6.547 1.00 91.94 145 LEU A O 1
ATOM 1072 N N . PHE A 1 146 ? 3.334 -8.301 -5.635 1.00 91.56 146 PHE A N 1
ATOM 1073 C CA . PHE A 1 146 ? 3.989 -7.727 -4.460 1.00 91.56 146 PHE A CA 1
ATOM 1074 C C . PHE A 1 146 ? 3.948 -8.742 -3.325 1.00 91.56 146 PHE A C 1
ATOM 1076 O O . PHE A 1 146 ? 2.862 -9.054 -2.839 1.00 91.56 146 PHE A O 1
ATOM 1083 N N . VAL A 1 147 ? 5.111 -9.247 -2.902 1.00 91.94 147 VAL A N 1
ATOM 1084 C CA . VAL A 1 147 ? 5.236 -10.261 -1.841 1.00 91.94 147 VAL A CA 1
ATOM 1085 C C . VAL A 1 147 ? 5.724 -9.590 -0.550 1.00 91.94 147 VAL A C 1
ATOM 1087 O O . VAL A 1 147 ? 6.925 -9.368 -0.399 1.00 91.94 147 VAL A O 1
ATOM 1090 N N . PRO A 1 148 ? 4.825 -9.213 0.377 1.00 90.88 148 PRO A N 1
ATOM 1091 C CA . PRO A 1 148 ? 5.187 -8.650 1.675 1.00 90.88 148 PRO A CA 1
ATOM 1092 C C . PRO A 1 148 ? 5.711 -9.747 2.617 1.00 90.88 148 PRO A C 1
ATOM 1094 O O . PRO A 1 148 ? 5.026 -10.149 3.557 1.00 90.88 148 PRO A O 1
ATOM 1097 N N . GLU A 1 149 ? 6.916 -10.253 2.346 1.00 90.12 149 GLU A N 1
ATOM 1098 C CA . GLU A 1 149 ? 7.545 -11.338 3.103 1.00 90.12 149 GLU A CA 1
ATOM 1099 C C . GLU A 1 149 ? 7.617 -11.020 4.602 1.00 90.12 149 GLU A C 1
ATOM 1101 O O . GLU A 1 149 ? 8.022 -9.933 5.030 1.00 90.12 149 GLU A O 1
ATOM 1106 N N . GLY A 1 150 ? 7.273 -12.012 5.418 1.00 89.44 150 GLY A N 1
ATOM 1107 C CA . GLY A 1 150 ? 7.119 -11.860 6.859 1.00 89.44 150 GLY A CA 1
ATOM 1108 C C . GLY A 1 150 ? 5.673 -12.099 7.264 1.00 89.44 150 GLY A C 1
ATOM 1109 O O . GLY A 1 150 ? 5.029 -13.005 6.757 1.00 89.44 150 GLY A O 1
ATOM 1110 N N . LEU A 1 151 ? 5.166 -11.337 8.230 1.00 94.12 151 LEU A N 1
ATOM 1111 C CA . LEU A 1 151 ? 3.771 -11.397 8.698 1.00 94.12 151 LEU A CA 1
ATOM 1112 C C . LEU A 1 151 ? 3.306 -12.747 9.290 1.00 94.12 151 LEU A C 1
ATOM 1114 O O . LEU A 1 151 ? 2.177 -12.825 9.771 1.00 94.12 151 LEU A O 1
ATOM 1118 N N . ASN A 1 152 ? 4.146 -13.784 9.348 1.00 91.31 152 ASN A N 1
ATOM 1119 C CA . ASN A 1 152 ? 3.809 -15.093 9.935 1.00 91.31 152 ASN A CA 1
ATOM 1120 C C . ASN A 1 152 ? 3.319 -14.977 11.385 1.00 91.31 152 ASN A C 1
ATOM 1122 O O . ASN A 1 152 ? 2.382 -15.658 11.800 1.00 91.31 152 ASN A O 1
ATOM 1126 N N . GLU A 1 153 ? 3.905 -14.036 12.124 1.00 93.12 153 GLU A N 1
ATOM 1127 C CA . GLU A 1 153 ? 3.549 -13.711 13.505 1.00 93.12 153 GLU A CA 1
ATOM 1128 C C . GLU A 1 153 ? 2.284 -12.851 13.626 1.00 93.12 153 GLU A C 1
ATOM 1130 O O . GLU A 1 153 ? 1.992 -12.380 14.717 1.00 93.12 153 GLU A O 1
ATOM 1135 N N . THR A 1 154 ? 1.521 -12.626 12.547 1.00 97.06 154 THR A N 1
ATOM 1136 C CA . THR A 1 154 ? 0.219 -11.942 12.625 1.00 97.06 154 THR A CA 1
ATOM 1137 C C . THR A 1 154 ? -0.648 -12.621 13.674 1.00 97.06 154 THR A C 1
ATOM 1139 O O . THR A 1 154 ? -0.779 -13.847 13.675 1.00 97.06 154 THR A O 1
ATOM 1142 N N . TRP A 1 155 ? -1.236 -11.845 14.577 1.00 96.06 155 TRP A N 1
ATOM 1143 C CA . TRP A 1 155 ? -1.894 -12.383 15.764 1.00 96.06 155 TRP A CA 1
ATOM 1144 C C . TRP A 1 155 ? -3.138 -11.584 16.146 1.00 96.06 155 TRP A C 1
ATOM 1146 O O . TRP A 1 155 ? -3.343 -10.454 15.704 1.00 96.06 155 TRP A O 1
ATOM 1156 N N . LEU A 1 156 ? -3.992 -12.204 16.960 1.00 97.50 156 LEU A N 1
ATOM 1157 C CA . LEU A 1 156 ? -5.254 -11.637 17.423 1.00 97.50 156 LEU A CA 1
ATOM 1158 C C . LEU A 1 156 ? -5.159 -11.261 18.902 1.00 97.50 156 LEU A C 1
ATOM 1160 O O . LEU A 1 156 ? -4.636 -12.022 19.713 1.00 97.50 156 LEU A O 1
ATOM 1164 N N . THR A 1 157 ? -5.734 -10.116 19.261 1.00 97.75 157 THR A N 1
ATOM 1165 C CA . THR A 1 157 ? -5.873 -9.656 20.647 1.00 97.75 157 THR A CA 1
ATOM 1166 C C . THR A 1 157 ? -7.223 -9.007 20.891 1.00 97.75 157 THR A C 1
ATOM 1168 O O . THR A 1 157 ? -7.875 -8.539 19.965 1.00 97.75 157 THR A O 1
ATOM 1171 N N . ASN A 1 158 ? -7.652 -8.955 22.145 1.00 97.88 158 ASN A N 1
ATOM 1172 C CA . ASN A 1 158 ? -8.777 -8.135 22.598 1.00 97.88 158 ASN A CA 1
ATOM 1173 C C . ASN A 1 158 ? -8.314 -6.938 23.451 1.00 97.88 158 ASN A C 1
ATOM 1175 O O . ASN A 1 158 ? -9.136 -6.133 23.881 1.00 97.88 158 ASN A O 1
ATOM 1179 N N . ALA A 1 159 ? -7.006 -6.797 23.685 1.00 98.06 159 ALA A N 1
ATOM 1180 C CA . ALA A 1 159 ? -6.453 -5.725 24.496 1.00 98.06 159 ALA A CA 1
ATOM 1181 C C . ALA A 1 159 ? -6.311 -4.433 23.678 1.00 98.06 159 ALA A C 1
ATOM 1183 O O . ALA A 1 159 ? -5.504 -4.351 22.749 1.00 98.06 159 ALA A O 1
ATOM 1184 N N . P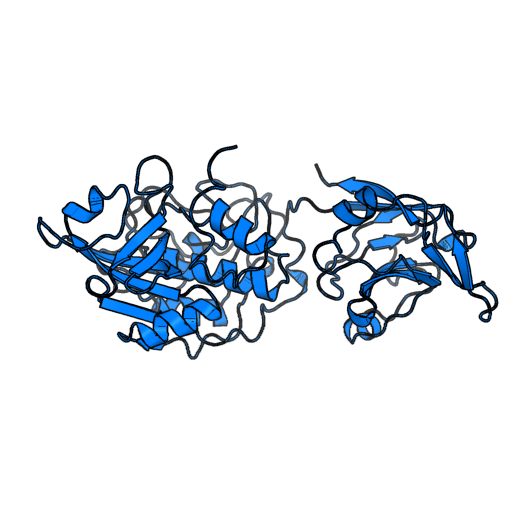HE A 1 160 ? -7.054 -3.394 24.070 1.00 97.69 160 PHE A N 1
ATOM 1185 C CA . PHE A 1 160 ? -6.972 -2.063 23.457 1.00 97.69 160 PHE A CA 1
ATOM 1186 C C . PHE A 1 160 ? -5.558 -1.469 23.537 1.00 97.69 160 PHE A C 1
ATOM 1188 O O . PHE A 1 160 ? -5.094 -0.854 22.585 1.00 97.69 160 PHE A O 1
ATOM 1195 N N . GLU A 1 161 ? -4.837 -1.702 24.635 1.00 96.88 161 GLU A N 1
ATOM 1196 C CA . GLU A 1 161 ? -3.460 -1.217 24.802 1.00 96.88 161 GLU A CA 1
ATOM 1197 C C . GLU A 1 161 ? -2.506 -1.818 23.763 1.00 96.88 161 GLU A C 1
ATOM 1199 O O . GLU A 1 161 ? -1.691 -1.100 23.186 1.00 96.88 161 GLU A O 1
ATOM 1204 N N . SER A 1 162 ? -2.647 -3.113 23.456 1.00 97.12 162 SER A N 1
ATOM 1205 C CA . SER A 1 162 ? -1.876 -3.759 22.390 1.00 97.12 162 SER A CA 1
ATOM 1206 C C . SER A 1 162 ? -2.203 -3.170 21.020 1.00 97.12 162 SER A C 1
ATOM 1208 O O . SER A 1 162 ? -1.297 -2.957 20.219 1.00 97.12 162 SER A O 1
ATOM 1210 N N . ALA A 1 163 ? -3.479 -2.873 20.761 1.00 96.88 163 ALA A N 1
ATOM 1211 C CA . ALA A 1 163 ? -3.918 -2.241 19.521 1.00 96.88 163 ALA A CA 1
ATOM 1212 C C . ALA A 1 163 ? -3.357 -0.821 19.365 1.00 96.88 163 ALA A C 1
ATOM 1214 O O . ALA A 1 163 ? -2.816 -0.484 18.316 1.00 96.88 163 ALA A O 1
ATOM 1215 N N . VAL A 1 164 ? -3.424 -0.009 20.424 1.00 95.44 164 VAL A N 1
ATOM 1216 C CA . VAL A 1 164 ? -2.855 1.345 20.459 1.00 95.44 164 VAL A CA 1
ATOM 1217 C C . VAL A 1 164 ? -1.345 1.309 20.249 1.00 95.44 164 VAL A C 1
ATOM 1219 O O . VAL A 1 164 ? -0.829 2.085 19.452 1.00 95.44 164 VAL A O 1
ATOM 1222 N N . HIS A 1 165 ? -0.634 0.393 20.912 1.00 94.31 165 HIS A N 1
ATOM 1223 C CA . HIS A 1 165 ? 0.804 0.225 20.716 1.00 94.31 165 HIS A CA 1
ATOM 1224 C C . HIS A 1 165 ? 1.135 -0.185 19.273 1.00 94.31 165 HIS A C 1
ATOM 1226 O O . HIS A 1 165 ? 2.022 0.391 18.651 1.00 94.31 165 HIS A O 1
ATOM 1232 N N . ALA A 1 166 ? 0.399 -1.140 18.703 1.00 94.31 166 ALA A N 1
ATOM 1233 C CA . ALA A 1 166 ? 0.605 -1.578 17.325 1.00 94.31 166 ALA A CA 1
ATOM 1234 C C . ALA A 1 166 ? 0.317 -0.474 16.295 1.00 94.31 166 ALA A C 1
ATOM 1236 O O . ALA A 1 166 ? 1.072 -0.329 15.334 1.00 94.31 166 ALA A O 1
ATOM 1237 N N . LEU A 1 167 ? -0.701 0.361 16.533 1.00 93.56 167 LEU A N 1
ATOM 1238 C CA . LEU A 1 167 ? -1.023 1.514 15.688 1.00 93.56 167 LEU A CA 1
ATOM 1239 C C . LEU A 1 167 ? 0.093 2.566 15.631 1.00 93.56 167 LEU A C 1
ATOM 1241 O O . LEU A 1 167 ? 0.083 3.396 14.729 1.00 93.56 167 LEU A O 1
ATOM 1245 N N . GLN A 1 168 ? 1.078 2.516 16.538 1.00 87.81 168 GLN A N 1
ATOM 1246 C CA . GLN A 1 168 ? 2.296 3.335 16.463 1.00 87.81 168 GLN A CA 1
ATOM 1247 C C . GLN A 1 168 ? 3.300 2.831 15.414 1.00 87.81 168 GLN A C 1
ATOM 1249 O O . GLN A 1 168 ? 4.246 3.544 15.093 1.00 87.81 168 GLN A O 1
ATOM 1254 N N . SER A 1 169 ? 3.121 1.613 14.897 1.00 84.94 169 SER A N 1
ATOM 1255 C CA . SER A 1 169 ? 4.007 0.984 13.904 1.00 84.94 169 SER A CA 1
ATOM 1256 C C . SER A 1 169 ? 3.346 0.775 12.540 1.00 84.94 169 SER A C 1
ATOM 1258 O O . SER A 1 169 ? 4.046 0.564 11.555 1.00 84.94 169 SER A O 1
ATOM 1260 N N . GLY A 1 170 ? 2.020 0.864 12.451 1.00 89.69 170 GLY A N 1
ATOM 1261 C CA . GLY A 1 170 ? 1.298 0.759 11.188 1.00 89.69 170 GLY A CA 1
ATOM 1262 C C . GLY A 1 170 ? -0.184 0.454 11.391 1.00 89.69 170 GLY A C 1
ATOM 1263 O O . GLY A 1 170 ? -0.646 0.372 12.529 1.00 89.69 170 GLY A O 1
ATOM 1264 N N . PRO A 1 171 ? -0.951 0.295 10.303 1.00 94.19 171 PRO A N 1
ATOM 1265 C CA . PRO A 1 171 ? -2.360 -0.052 10.402 1.00 94.19 171 PRO A CA 1
ATOM 1266 C C . PRO A 1 171 ? -2.568 -1.475 10.930 1.00 94.19 171 PRO A C 1
ATOM 1268 O O . PRO A 1 171 ? -1.741 -2.366 10.742 1.00 94.19 171 PRO A O 1
ATOM 1271 N N . ILE A 1 172 ? -3.719 -1.684 11.562 1.00 97.19 172 ILE A N 1
ATOM 1272 C CA . ILE A 1 172 ? -4.170 -2.974 12.100 1.00 97.19 172 ILE A CA 1
ATOM 1273 C C . ILE A 1 172 ? -5.574 -3.276 11.576 1.00 97.19 172 ILE A C 1
ATOM 1275 O O . ILE A 1 172 ? -6.213 -2.405 10.991 1.00 97.19 172 ILE A O 1
ATOM 1279 N N . ALA A 1 173 ? -6.100 -4.476 11.811 1.00 98.31 173 ALA A N 1
ATOM 1280 C CA . ALA A 1 173 ? -7.514 -4.759 11.559 1.00 98.31 173 ALA A CA 1
ATOM 1281 C C . ALA A 1 173 ? -8.316 -4.715 12.864 1.00 98.31 173 ALA A C 1
ATOM 1283 O O . ALA A 1 173 ? -7.828 -5.130 13.916 1.00 98.31 173 ALA A O 1
ATOM 1284 N N . ILE A 1 174 ? -9.561 -4.253 12.790 1.00 98.44 174 ILE A N 1
ATOM 1285 C CA . ILE A 1 174 ? -10.543 -4.363 13.871 1.00 98.44 174 ILE A CA 1
ATOM 1286 C C . ILE A 1 174 ? -11.706 -5.236 13.428 1.00 98.44 174 ILE A C 1
ATOM 1288 O O . ILE A 1 174 ? -12.167 -5.124 12.296 1.00 98.44 174 ILE A O 1
ATOM 1292 N N . THR A 1 175 ? -12.210 -6.064 14.337 1.00 98.25 175 THR A N 1
ATOM 1293 C CA . THR A 1 175 ? -13.450 -6.822 14.159 1.00 98.25 175 THR A CA 1
ATOM 1294 C C . THR A 1 175 ? -14.476 -6.328 15.163 1.00 98.25 175 THR A C 1
ATOM 1296 O O . THR A 1 175 ? -14.186 -6.229 16.358 1.00 98.25 175 THR A O 1
ATOM 1299 N N . PHE A 1 176 ? -15.690 -6.044 14.706 1.00 98.25 176 PHE A N 1
ATOM 1300 C CA . PHE A 1 176 ? -16.770 -5.567 15.566 1.00 98.25 176 PHE A CA 1
ATOM 1301 C C . PHE A 1 176 ? -18.136 -6.057 15.066 1.00 98.25 176 PHE A C 1
ATOM 1303 O O . PHE A 1 176 ? -18.300 -6.328 13.873 1.00 98.25 176 PHE A O 1
ATOM 1310 N N . PRO A 1 177 ? -19.115 -6.245 15.967 1.00 97.62 177 PRO A N 1
ATOM 1311 C CA . PRO A 1 177 ? -20.497 -6.478 15.571 1.00 97.62 177 PRO A CA 1
ATOM 1312 C C . PRO A 1 177 ? -21.095 -5.206 14.960 1.00 97.62 177 PRO A C 1
ATOM 1314 O O . PRO A 1 177 ? -21.043 -4.134 15.561 1.00 97.62 177 PRO A O 1
ATOM 1317 N N . VAL A 1 178 ? -21.693 -5.339 13.782 1.00 97.25 178 VAL A N 1
ATOM 1318 C CA . VAL A 1 178 ? -22.519 -4.308 13.157 1.00 97.25 178 VAL A CA 1
ATOM 1319 C C . VAL A 1 178 ? -23.952 -4.475 13.642 1.00 97.25 178 VAL A C 1
ATOM 1321 O O . VAL A 1 178 ? -24.525 -5.563 13.553 1.00 97.25 178 VAL A O 1
ATOM 1324 N N . TYR A 1 179 ? -24.527 -3.379 14.126 1.00 98.06 179 TYR A N 1
ATOM 1325 C CA . TYR A 1 179 ? -25.941 -3.258 14.470 1.00 98.06 179 TYR A CA 1
ATOM 1326 C C . TYR A 1 179 ? -26.645 -2.314 13.488 1.00 98.06 179 TYR A C 1
ATOM 1328 O O . TYR A 1 179 ? -25.985 -1.568 12.760 1.00 98.06 179 TYR A O 1
ATOM 1336 N N . GLU A 1 180 ? -27.979 -2.325 13.471 1.00 97.50 180 GLU A N 1
ATOM 1337 C CA . GLU A 1 180 ? -28.783 -1.466 12.579 1.00 97.50 180 GLU A CA 1
ATOM 1338 C C . GLU A 1 180 ? -28.465 0.031 12.728 1.00 97.50 180 GLU A C 1
ATOM 1340 O O . GLU A 1 180 ? -28.515 0.777 11.754 1.00 97.50 180 GLU A O 1
ATOM 1345 N N . ASP A 1 181 ? -28.080 0.494 13.918 1.00 96.44 181 ASP A N 1
ATOM 1346 C CA . ASP A 1 181 ? -27.712 1.897 14.114 1.00 96.44 181 ASP A CA 1
ATOM 1347 C C . ASP A 1 181 ? -26.390 2.294 13.438 1.00 96.44 181 ASP A C 1
ATOM 1349 O O . ASP A 1 181 ? -26.234 3.442 13.012 1.00 96.44 181 ASP A O 1
ATOM 1353 N N . PHE A 1 182 ? -25.454 1.356 13.271 1.00 96.44 182 PHE A N 1
ATOM 1354 C CA . PHE A 1 182 ? -24.166 1.609 12.623 1.00 96.44 182 PHE A CA 1
ATOM 1355 C C . PHE A 1 182 ? -24.315 1.916 11.130 1.00 96.44 182 PHE A C 1
ATOM 1357 O O . PHE A 1 182 ? -23.552 2.713 10.581 1.00 96.44 182 PHE A O 1
ATOM 1364 N N . THR A 1 183 ? -25.317 1.341 10.456 1.00 92.62 183 THR A N 1
ATOM 1365 C CA . THR A 1 183 ? -25.551 1.613 9.027 1.00 92.62 183 THR A CA 1
ATOM 1366 C C . THR A 1 183 ? -25.933 3.072 8.776 1.00 92.62 183 THR A C 1
ATOM 1368 O O . THR A 1 183 ? -25.753 3.562 7.667 1.00 92.62 183 THR A O 1
ATOM 1371 N N . SER A 1 184 ? -26.412 3.772 9.809 1.00 91.31 184 SER A N 1
ATOM 1372 C CA . SER A 1 184 ? -26.791 5.190 9.773 1.00 91.31 184 SER A CA 1
ATOM 1373 C C . SER A 1 184 ? -25.725 6.117 10.378 1.00 91.31 184 SER A C 1
ATOM 1375 O O . SER A 1 184 ? -26.000 7.291 10.634 1.00 91.31 184 SER A O 1
ATOM 1377 N N . TYR A 1 185 ? -24.520 5.607 10.663 1.00 93.19 185 TYR A N 1
ATOM 1378 C CA . TYR A 1 185 ? -23.431 6.405 11.225 1.00 93.19 185 TYR A CA 1
ATOM 1379 C C . TYR A 1 185 ? -23.015 7.540 10.276 1.00 93.19 185 TYR A C 1
ATOM 1381 O O . TYR A 1 185 ? -22.797 7.333 9.083 1.00 93.19 185 TYR A O 1
ATOM 1389 N N . THR A 1 186 ? -22.836 8.739 10.835 1.00 91.38 186 THR A N 1
ATOM 1390 C CA . THR A 1 186 ? -22.370 9.924 10.097 1.00 91.38 186 THR A CA 1
ATOM 1391 C C . THR A 1 186 ? -21.072 10.494 10.666 1.00 91.38 186 THR A C 1
ATOM 1393 O O . THR A 1 186 ? -20.151 10.797 9.916 1.00 91.38 186 THR A O 1
ATOM 1396 N N . SER A 1 187 ? -20.969 10.655 11.989 1.00 92.25 187 SER A N 1
ATOM 1397 C CA . SER A 1 187 ? -19.795 11.247 12.644 1.00 92.25 187 SER A CA 1
ATOM 1398 C C . SER A 1 187 ? -19.744 10.955 14.151 1.00 92.25 187 SER A C 1
ATOM 1400 O O . SER A 1 187 ? -20.686 10.410 14.729 1.00 92.25 187 SER A O 1
ATOM 1402 N N . GLY A 1 188 ? -18.642 11.345 14.803 1.00 94.69 188 GLY A N 1
ATOM 1403 C CA . GLY A 1 188 ? -18.411 11.140 16.238 1.00 94.69 188 GLY A CA 1
ATOM 1404 C C . GLY A 1 188 ? -17.853 9.752 16.554 1.00 94.69 188 GLY A C 1
ATOM 1405 O O . GLY A 1 188 ? -17.444 9.026 15.655 1.00 94.69 188 GLY A O 1
ATOM 1406 N N . THR A 1 189 ? -17.814 9.371 17.828 1.00 97.88 189 THR A N 1
ATOM 1407 C CA . THR A 1 189 ? -17.382 8.024 18.233 1.00 97.88 189 THR A CA 1
ATOM 1408 C C . THR A 1 189 ? -18.593 7.104 18.320 1.00 97.88 189 THR A C 1
ATOM 1410 O O . THR A 1 189 ? -19.477 7.317 19.151 1.00 97.88 189 THR A O 1
ATOM 1413 N N . TYR A 1 190 ? -18.644 6.088 17.458 1.00 98.12 190 TYR A N 1
ATOM 1414 C CA . TYR A 1 190 ? -19.694 5.079 17.476 1.00 98.12 190 TYR A CA 1
ATOM 1415 C C . TYR A 1 190 ? -19.618 4.235 18.750 1.00 98.12 190 TYR A C 1
ATOM 1417 O O . TYR A 1 190 ? -18.560 3.741 19.140 1.00 98.12 190 TYR A O 1
ATOM 1425 N N . SER A 1 191 ? -20.777 4.052 19.364 1.00 96.94 191 SER A N 1
ATOM 1426 C CA . SER A 1 191 ? -21.075 3.008 20.332 1.00 96.94 191 SER A CA 1
ATOM 1427 C C . SER A 1 191 ? -22.538 2.642 20.120 1.00 96.94 191 SER A C 1
ATOM 1429 O O . SER A 1 191 ? -23.346 3.525 19.810 1.00 96.94 191 SER A O 1
ATOM 1431 N N . HIS A 1 192 ? -22.858 1.359 20.232 1.00 97.50 192 HIS A N 1
ATOM 1432 C CA . HIS A 1 192 ? -24.195 0.857 19.960 1.00 97.50 192 HIS A CA 1
ATOM 1433 C C . HIS A 1 192 ? -25.227 1.446 20.937 1.00 97.50 192 HIS A C 1
ATOM 1435 O O . HIS A 1 192 ? -24.991 1.521 22.145 1.00 97.50 192 HIS A O 1
ATOM 1441 N N . LYS A 1 193 ? -26.376 1.870 20.408 1.00 96.69 193 LYS A N 1
ATOM 1442 C CA . LYS A 1 193 ? -27.486 2.490 21.145 1.00 96.69 193 LYS A CA 1
ATOM 1443 C C . LYS A 1 193 ? -28.824 1.813 20.881 1.00 96.69 193 LYS A C 1
ATOM 1445 O O . LYS A 1 193 ? -29.645 1.758 21.794 1.00 96.69 193 LYS A O 1
ATOM 1450 N N . TRP A 1 194 ? -29.082 1.375 19.651 1.00 96.88 194 TRP A N 1
ATOM 1451 C CA . TRP A 1 194 ? -30.362 0.776 19.272 1.00 96.88 194 TRP A CA 1
ATOM 1452 C C . TRP A 1 194 ? -30.227 -0.157 18.067 1.00 96.88 194 TRP A C 1
ATOM 1454 O O . TRP A 1 194 ? -29.270 -0.076 17.302 1.00 96.88 194 TRP A O 1
ATOM 1464 N N . GLY A 1 195 ? -31.225 -1.022 17.888 1.00 97.50 195 GLY A N 1
ATOM 1465 C CA . GLY A 1 195 ? -31.319 -1.920 16.740 1.00 97.50 195 GLY A CA 1
ATOM 1466 C C . GLY A 1 195 ? -30.696 -3.299 16.955 1.00 97.50 195 GLY A C 1
ATOM 1467 O O . GLY A 1 195 ? -29.953 -3.534 17.904 1.00 97.50 195 GLY A O 1
ATOM 1468 N N . GLY A 1 196 ? -31.057 -4.240 16.090 1.00 98.00 196 GLY A N 1
ATOM 1469 C CA . GLY A 1 196 ? -30.604 -5.628 16.148 1.00 98.00 196 GLY A CA 1
ATOM 1470 C C . GLY A 1 196 ? -29.170 -5.825 15.655 1.00 98.00 196 GLY A C 1
ATOM 1471 O O . GLY A 1 196 ? -28.639 -5.023 14.886 1.00 98.00 196 GLY A O 1
ATOM 1472 N N . PHE A 1 197 ? -28.546 -6.922 16.092 1.00 97.50 197 PHE A N 1
ATOM 1473 C CA . PHE A 1 197 ? -27.302 -7.414 15.499 1.00 97.50 197 PHE A CA 1
ATOM 1474 C C . PHE A 1 197 ? -27.553 -7.821 14.044 1.00 97.50 197 PHE A C 1
ATOM 1476 O O . PHE A 1 197 ? -28.511 -8.542 13.765 1.00 97.50 197 PHE A O 1
ATOM 1483 N N . LEU A 1 198 ? -26.670 -7.394 13.143 1.00 95.50 198 LEU A N 1
ATOM 1484 C CA . LEU A 1 198 ? -26.724 -7.742 11.728 1.00 95.50 198 LEU A CA 1
ATOM 1485 C C . LEU A 1 198 ? -25.673 -8.802 11.384 1.00 95.50 198 LEU A C 1
ATOM 1487 O O . LEU A 1 198 ? -26.020 -9.909 10.979 1.00 95.50 198 LEU A O 1
ATOM 1491 N N . PHE A 1 199 ? -24.391 -8.475 11.551 1.00 93.75 199 PHE A N 1
ATOM 1492 C CA . PHE A 1 199 ? -23.266 -9.357 11.219 1.00 93.75 199 PHE A CA 1
ATOM 1493 C C . PHE A 1 199 ? -21.965 -8.867 11.872 1.00 93.75 199 PHE A C 1
ATOM 1495 O O . PHE A 1 199 ? -21.908 -7.774 12.433 1.00 93.75 199 PHE A O 1
ATOM 1502 N N . TYR A 1 200 ? -20.900 -9.669 11.807 1.00 95.06 200 TYR A N 1
ATOM 1503 C CA . TYR A 1 200 ? -19.550 -9.209 12.148 1.00 95.06 200 TYR A CA 1
ATOM 1504 C C . TYR A 1 200 ? -18.879 -8.572 10.936 1.00 95.06 200 TYR A C 1
ATOM 1506 O O . TYR A 1 200 ? -18.979 -9.093 9.829 1.00 95.06 200 TYR A O 1
ATOM 1514 N N . HIS A 1 201 ? -18.166 -7.471 11.159 1.00 96.31 201 HIS A N 1
ATOM 1515 C CA . HIS A 1 201 ? -17.465 -6.737 10.110 1.00 96.31 201 HIS A CA 1
ATOM 1516 C C . HIS A 1 201 ? -16.007 -6.497 10.487 1.00 96.31 201 HIS A C 1
ATOM 1518 O O . HIS A 1 201 ? -15.672 -6.415 11.674 1.00 96.31 201 HIS A O 1
ATOM 1524 N N . ILE A 1 202 ? -15.147 -6.411 9.472 1.00 97.25 202 ILE A N 1
ATOM 1525 C CA . ILE A 1 202 ? -13.707 -6.210 9.628 1.00 97.25 202 ILE A CA 1
ATOM 1526 C C . ILE A 1 202 ? -13.295 -4.975 8.835 1.00 97.25 202 ILE A C 1
ATOM 1528 O O . ILE A 1 202 ? -13.583 -4.877 7.645 1.00 97.25 202 ILE A O 1
ATOM 1532 N N . CYS A 1 203 ? -12.596 -4.054 9.494 1.00 96.94 203 CYS A N 1
ATOM 1533 C CA . CYS A 1 203 ? -12.117 -2.810 8.897 1.00 96.94 203 CYS A CA 1
ATOM 1534 C C . CYS A 1 203 ? -10.629 -2.601 9.188 1.00 96.94 203 CYS A C 1
ATOM 1536 O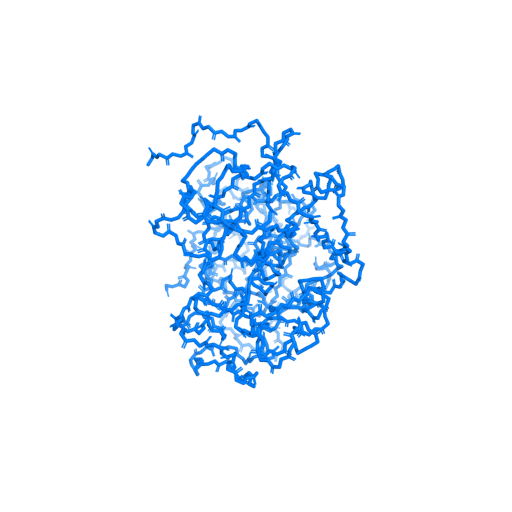 O . CYS A 1 203 ? -10.133 -3.017 10.238 1.00 96.94 203 CYS A O 1
ATOM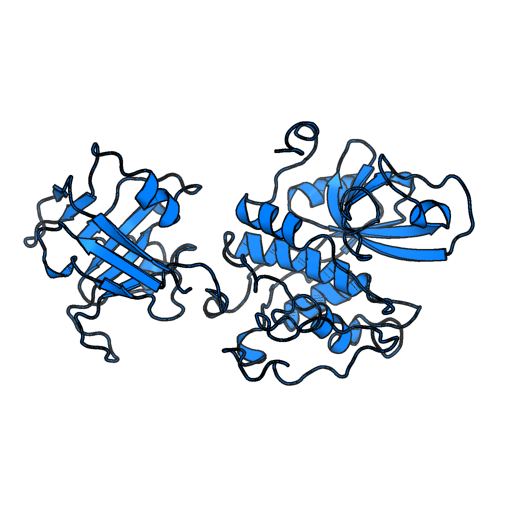 1538 N N . ALA A 1 204 ? -9.929 -1.909 8.288 1.00 96.12 204 ALA A N 1
ATOM 1539 C CA . ALA A 1 204 ? -8.567 -1.451 8.536 1.00 96.12 204 ALA A CA 1
ATOM 1540 C C . ALA A 1 204 ? -8.586 -0.187 9.411 1.00 96.12 204 ALA A C 1
ATOM 1542 O O . ALA A 1 204 ? -9.220 0.818 9.083 1.00 96.12 204 ALA A O 1
ATOM 1543 N N . ALA A 1 205 ? -7.880 -0.247 10.534 1.00 95.94 205 ALA A N 1
ATOM 1544 C CA . ALA A 1 205 ? -7.692 0.838 11.480 1.00 95.94 205 ALA A CA 1
ATOM 1545 C C . ALA A 1 205 ? -6.317 1.483 11.300 1.00 95.94 205 ALA A C 1
ATOM 1547 O O . ALA A 1 205 ? -5.316 0.794 11.119 1.00 95.94 205 ALA A O 1
ATOM 1548 N N . PHE A 1 206 ? -6.274 2.810 11.382 1.00 93.00 206 PHE A N 1
ATOM 1549 C CA . PHE A 1 206 ? -5.077 3.609 11.085 1.00 93.00 206 PHE A CA 1
ATOM 1550 C C . PHE A 1 206 ? -4.793 4.699 12.125 1.00 93.00 206 PHE A C 1
ATOM 1552 O O . PHE A 1 206 ? -3.805 5.421 12.016 1.00 93.00 206 PHE A O 1
ATOM 1559 N N . GLY A 1 207 ? -5.657 4.845 13.126 1.00 93.25 207 GLY A N 1
ATOM 1560 C CA . GLY A 1 207 ? -5.501 5.844 14.172 1.00 93.25 207 GLY A CA 1
ATOM 1561 C C . GLY A 1 207 ? -6.258 5.464 15.434 1.00 93.25 207 GLY A C 1
ATOM 1562 O O . GLY A 1 207 ? -7.059 4.529 15.444 1.00 93.25 207 GLY A O 1
ATOM 1563 N N . HIS A 1 208 ? -6.005 6.196 16.512 1.00 95.06 208 HIS A N 1
ATOM 1564 C CA . HIS A 1 208 ? -6.677 5.991 17.786 1.00 95.06 208 HIS A CA 1
ATOM 1565 C C . HIS A 1 208 ? -6.830 7.311 18.546 1.00 95.06 208 HIS A C 1
ATOM 1567 O O . HIS A 1 208 ? -6.126 8.290 18.298 1.00 95.06 208 HIS A O 1
ATOM 1573 N N . GLY A 1 209 ? -7.755 7.316 19.498 1.00 93.38 209 GLY A N 1
ATOM 1574 C CA . GLY A 1 209 ? -7.829 8.296 20.572 1.00 93.38 209 GLY A CA 1
ATOM 1575 C C . GLY A 1 209 ? -7.590 7.641 21.933 1.00 93.38 209 GLY A C 1
ATOM 1576 O O . GLY A 1 209 ? -7.087 6.517 21.996 1.00 93.38 209 GLY A O 1
ATOM 1577 N N . PRO A 1 210 ? -7.947 8.323 23.034 1.00 93.94 210 PRO A N 1
ATOM 1578 C CA . PRO A 1 210 ? -7.857 7.760 24.384 1.00 93.94 210 PRO A CA 1
ATOM 1579 C C . PRO A 1 210 ? -8.774 6.546 24.612 1.00 93.94 210 PRO A C 1
ATOM 1581 O O . PRO A 1 210 ? -8.460 5.668 25.411 1.00 93.94 210 PRO A O 1
ATOM 1584 N N . ASP A 1 211 ? -9.916 6.506 23.927 1.00 95.44 211 ASP A N 1
ATOM 1585 C CA . ASP A 1 211 ? -11.008 5.553 24.153 1.00 95.44 211 ASP A CA 1
ATOM 1586 C C . ASP A 1 211 ? -11.675 5.060 22.855 1.00 95.44 211 ASP A C 1
ATOM 1588 O O . ASP A 1 211 ? -12.718 4.402 22.896 1.00 95.44 211 ASP A O 1
ATOM 1592 N N . PHE A 1 212 ? -11.073 5.342 21.697 1.00 97.00 212 PHE A N 1
ATOM 1593 C CA . PHE A 1 212 ? -11.596 4.941 20.392 1.00 97.00 212 PHE A CA 1
ATOM 1594 C C . PHE A 1 212 ? -10.493 4.544 19.407 1.00 97.00 212 PHE A C 1
ATOM 1596 O O . PHE A 1 212 ? -9.335 4.936 19.553 1.00 97.00 212 PHE A O 1
ATOM 1603 N N . ILE A 1 213 ? -10.888 3.812 18.367 1.00 97.75 213 ILE A N 1
ATOM 1604 C CA . ILE A 1 213 ? -10.090 3.522 17.172 1.00 97.75 213 ILE A CA 1
ATOM 1605 C C . ILE A 1 213 ? -10.701 4.236 15.971 1.00 97.75 213 ILE A C 1
ATOM 1607 O O . ILE A 1 213 ? -11.922 4.317 15.854 1.00 97.75 213 ILE A O 1
ATOM 1611 N N . GLN A 1 214 ? -9.852 4.741 15.081 1.00 96.12 214 GLN A N 1
ATOM 1612 C CA . GLN A 1 214 ? -10.237 5.313 13.797 1.00 96.12 214 GLN A CA 1
ATOM 1613 C C . GLN A 1 214 ? -9.939 4.317 12.670 1.00 96.12 214 GLN A C 1
ATOM 1615 O O . GLN A 1 214 ? -8.825 3.791 12.577 1.00 96.12 214 GLN A O 1
ATOM 1620 N N . ALA A 1 215 ? -10.928 4.073 11.812 1.00 95.19 215 ALA A N 1
ATOM 1621 C CA . ALA A 1 215 ? -10.854 3.082 10.744 1.00 95.19 215 ALA A CA 1
ATOM 1622 C C . ALA A 1 215 ? -11.527 3.552 9.448 1.00 95.19 215 ALA A C 1
ATOM 1624 O O . ALA A 1 215 ? -12.386 4.438 9.462 1.00 95.19 215 ALA A O 1
ATOM 1625 N N . TYR A 1 216 ? -11.121 2.947 8.329 1.00 93.44 216 TYR A N 1
ATOM 1626 C CA . TYR A 1 216 ? -11.827 3.042 7.052 1.00 93.44 216 TYR A CA 1
ATOM 1627 C C . TYR A 1 216 ? -12.841 1.918 6.935 1.00 93.44 216 TYR A C 1
ATOM 1629 O O . TYR A 1 216 ? -12.552 0.769 7.265 1.00 93.44 216 TYR A O 1
ATOM 1637 N N . ASN A 1 217 ? -14.022 2.250 6.432 1.00 93.25 217 ASN A N 1
ATOM 1638 C CA . ASN A 1 217 ? -15.008 1.264 6.034 1.00 93.25 217 ASN A CA 1
ATOM 1639 C C . ASN A 1 217 ? -14.840 0.894 4.549 1.00 93.25 217 ASN A C 1
ATOM 1641 O O . ASN A 1 217 ? -14.200 1.609 3.779 1.00 93.25 217 ASN A O 1
ATOM 1645 N N . SER A 1 218 ? -15.437 -0.223 4.143 1.00 91.88 218 SER A N 1
ATOM 1646 C CA . SER A 1 218 ? -15.386 -0.778 2.786 1.00 91.88 218 SER A CA 1
ATOM 1647 C C . SER A 1 218 ? -16.744 -0.720 2.073 1.00 91.88 218 SER A C 1
ATOM 1649 O O . SER A 1 218 ? -17.073 -1.618 1.302 1.00 91.88 218 SER A O 1
ATOM 1651 N N . TRP A 1 219 ? -17.550 0.319 2.325 1.00 89.00 219 TRP A N 1
ATOM 1652 C CA . TRP A 1 219 ? -18.894 0.518 1.742 1.00 89.00 219 TRP A CA 1
ATOM 1653 C C . TRP A 1 219 ? -18.985 1.711 0.766 1.00 89.00 219 TRP A C 1
ATOM 1655 O O . TRP A 1 219 ? -20.077 2.130 0.392 1.00 89.00 219 TRP A O 1
ATOM 1665 N N . GLY A 1 220 ? -17.846 2.248 0.317 1.00 77.19 220 GLY A N 1
ATOM 1666 C CA . GLY A 1 220 ? -17.757 3.368 -0.625 1.00 77.19 220 GLY A CA 1
ATOM 1667 C C . GLY A 1 220 ? -17.725 4.760 0.024 1.00 77.19 220 GLY A C 1
ATOM 1668 O O . GLY A 1 220 ? -17.973 4.925 1.216 1.00 77.19 220 GLY A O 1
ATOM 1669 N N . GLN A 1 221 ? -17.381 5.774 -0.784 1.00 64.81 221 GLN A N 1
ATOM 1670 C CA . GLN A 1 221 ? -17.119 7.150 -0.327 1.00 64.81 221 GLN A CA 1
ATOM 1671 C C . GLN A 1 221 ? -18.350 8.055 -0.207 1.00 64.81 221 GLN A C 1
ATOM 1673 O O . GLN A 1 221 ? -18.297 9.020 0.551 1.00 64.81 221 GLN A O 1
ATOM 1678 N N . VAL A 1 222 ? -19.403 7.829 -0.997 1.00 58.69 222 VAL A N 1
ATOM 1679 C CA . VAL A 1 222 ? -20.269 8.960 -1.374 1.00 58.69 222 VAL A CA 1
ATOM 1680 C C . VAL A 1 222 ? -21.247 9.375 -0.268 1.00 58.69 222 VAL A C 1
ATOM 1682 O O . VAL A 1 222 ? -21.503 10.566 -0.161 1.00 58.69 222 VAL A O 1
ATOM 1685 N N . ASP A 1 223 ? -21.677 8.479 0.632 1.00 65.38 223 ASP A N 1
ATOM 1686 C CA . ASP A 1 223 ? -22.721 8.828 1.619 1.00 65.38 223 ASP A CA 1
ATOM 1687 C C . ASP A 1 223 ? -22.554 8.216 3.026 1.00 65.38 223 ASP A C 1
ATOM 1689 O O . ASP A 1 223 ? -23.433 8.384 3.873 1.00 65.38 223 ASP A O 1
ATOM 1693 N N . TRP A 1 224 ? -21.454 7.503 3.313 1.00 83.75 224 TRP A N 1
ATOM 1694 C CA . TRP A 1 224 ? -21.290 6.798 4.593 1.00 83.75 224 TRP A CA 1
ATOM 1695 C C . TRP A 1 224 ? -20.178 7.386 5.475 1.00 83.75 224 TRP A C 1
ATOM 1697 O O . TRP A 1 224 ? -19.022 7.523 5.057 1.00 83.75 224 TRP A O 1
ATOM 1707 N N . GLY A 1 225 ? -20.523 7.693 6.731 1.00 84.06 225 GLY A N 1
ATOM 1708 C CA . GLY A 1 225 ? -19.591 8.200 7.738 1.00 84.06 225 GLY A CA 1
ATOM 1709 C C . GLY A 1 225 ? -18.939 9.540 7.379 1.00 84.06 225 GLY A C 1
ATOM 1710 O O . GLY A 1 225 ? -19.509 10.380 6.682 1.00 84.06 225 GLY A O 1
ATOM 1711 N N . ALA A 1 226 ? -17.711 9.743 7.858 1.00 84.31 226 ALA A N 1
ATOM 1712 C CA . ALA A 1 226 ? -16.918 10.941 7.600 1.00 84.31 226 ALA A CA 1
ATOM 1713 C C . ALA A 1 226 ? -15.965 10.693 6.419 1.00 84.31 226 ALA A C 1
ATOM 1715 O O . ALA A 1 226 ? -14.770 10.456 6.607 1.00 84.31 226 ALA A O 1
ATOM 1716 N N . GLY A 1 227 ? -16.508 10.679 5.197 1.00 82.56 227 GLY A N 1
ATOM 1717 C CA . GLY A 1 227 ? -15.738 10.377 3.981 1.00 82.56 227 GLY A CA 1
ATOM 1718 C C . GLY A 1 227 ? -15.228 8.933 3.945 1.00 82.56 227 GLY A C 1
ATOM 1719 O O . GLY A 1 227 ? -14.066 8.696 3.624 1.00 82.56 227 GLY A O 1
ATOM 1720 N N . GLY A 1 228 ? -16.066 7.975 4.357 1.00 88.81 228 GLY A N 1
ATOM 1721 C CA . GLY A 1 228 ? -15.709 6.558 4.473 1.00 88.81 228 GLY A CA 1
ATOM 1722 C C . GLY A 1 228 ? -14.965 6.183 5.761 1.00 88.81 228 GLY A C 1
ATOM 1723 O O . GLY A 1 228 ? -14.741 4.997 6.003 1.00 88.81 228 GLY A O 1
ATOM 1724 N N . THR A 1 229 ? -14.606 7.155 6.609 1.00 91.81 229 THR A N 1
ATOM 1725 C CA . THR A 1 229 ? -13.990 6.898 7.921 1.00 91.81 229 THR A CA 1
ATOM 1726 C C . THR A 1 229 ? -15.008 6.922 9.055 1.00 91.81 229 THR A C 1
ATOM 1728 O O . THR A 1 229 ? -16.057 7.567 8.969 1.00 91.81 229 THR A O 1
ATOM 1731 N N . PHE A 1 230 ? -14.673 6.240 10.147 1.00 95.06 230 PHE A N 1
ATOM 1732 C CA . PHE A 1 230 ? -15.430 6.277 11.391 1.00 95.06 230 PHE A CA 1
ATOM 1733 C C . PHE A 1 230 ? -14.503 6.143 12.598 1.00 95.06 230 PHE A C 1
ATOM 1735 O O . PHE A 1 230 ? -13.442 5.519 12.524 1.00 95.06 230 PHE A O 1
ATOM 1742 N N . ASN A 1 231 ? -14.939 6.709 13.721 1.00 97.31 231 ASN A N 1
ATOM 1743 C CA . ASN A 1 231 ? -14.377 6.393 15.027 1.00 97.31 231 ASN A CA 1
ATOM 1744 C C . ASN A 1 231 ? -15.303 5.397 15.719 1.00 97.31 231 ASN A C 1
ATOM 1746 O O . ASN A 1 231 ? -16.519 5.588 15.720 1.00 97.31 231 ASN A O 1
ATOM 1750 N N . ILE A 1 232 ? -14.744 4.373 16.350 1.00 98.19 232 ILE A N 1
ATOM 1751 C CA . ILE A 1 232 ? -15.484 3.376 17.124 1.00 98.19 232 ILE A CA 1
ATOM 1752 C C . ILE A 1 232 ? -14.903 3.281 18.529 1.00 98.19 232 ILE A C 1
ATOM 1754 O O . ILE A 1 232 ? -13.687 3.215 18.707 1.00 98.19 232 ILE A O 1
ATOM 1758 N N . SER A 1 233 ? -15.778 3.312 19.533 1.00 98.44 233 SER A N 1
ATOM 1759 C CA . SER A 1 233 ? -15.391 3.131 20.930 1.00 98.44 233 SER A CA 1
ATOM 1760 C C . SER A 1 233 ? -14.680 1.792 21.100 1.00 98.44 233 SER A C 1
ATOM 1762 O O . SER A 1 233 ? -15.106 0.781 20.539 1.00 98.44 233 SER A O 1
ATOM 1764 N N . LYS A 1 234 ? -13.624 1.769 21.919 1.00 97.75 234 LYS A N 1
ATOM 1765 C CA . LYS A 1 234 ? -12.906 0.532 22.255 1.00 97.75 234 LYS A CA 1
ATOM 1766 C C . LYS A 1 234 ? -13.831 -0.560 22.812 1.00 97.75 234 LYS A C 1
ATOM 1768 O O . LYS A 1 234 ? -13.564 -1.735 22.592 1.00 97.75 234 LYS A O 1
ATOM 1773 N N . ASP A 1 235 ? -14.924 -0.173 23.475 1.00 97.69 235 ASP A N 1
ATOM 1774 C CA . ASP A 1 235 ? -15.878 -1.093 24.105 1.00 97.69 235 ASP A CA 1
ATOM 1775 C C . ASP A 1 235 ? -16.839 -1.732 23.084 1.00 97.69 235 ASP A C 1
ATOM 1777 O O . ASP A 1 235 ? -17.474 -2.745 23.370 1.00 97.69 235 ASP A O 1
ATOM 1781 N N . ALA A 1 236 ? -16.936 -1.163 21.877 1.00 97.94 236 ALA A N 1
ATOM 1782 C CA . ALA A 1 236 ? -17.707 -1.721 20.767 1.00 97.94 236 ALA A CA 1
ATOM 1783 C C . ALA A 1 236 ? -16.873 -2.667 19.878 1.00 97.94 236 ALA A C 1
ATOM 1785 O O . ALA A 1 236 ? -17.424 -3.337 19.004 1.00 97.94 236 ALA A O 1
ATOM 1786 N N . ILE A 1 237 ? -15.553 -2.739 20.087 1.00 98.44 237 ILE A N 1
ATOM 1787 C CA . ILE A 1 237 ? -14.648 -3.589 19.308 1.00 98.44 237 ILE A CA 1
ATOM 1788 C C . ILE A 1 237 ? -14.531 -4.961 19.971 1.00 98.44 237 ILE A C 1
ATOM 1790 O O . ILE A 1 237 ? -14.262 -5.079 21.163 1.00 98.44 237 ILE A O 1
ATOM 1794 N N . ARG A 1 238 ? -14.702 -6.021 19.176 1.00 97.94 238 ARG A N 1
ATOM 1795 C CA . ARG A 1 238 ? -14.592 -7.408 19.644 1.00 97.94 238 ARG A CA 1
ATOM 1796 C C . ARG A 1 238 ? -13.137 -7.864 19.727 1.00 97.94 238 ARG A C 1
ATOM 1798 O O . ARG A 1 238 ? -12.756 -8.535 20.683 1.00 97.94 238 ARG A O 1
ATOM 1805 N N . SER A 1 239 ? -12.350 -7.561 18.699 1.00 98.31 239 SER A N 1
ATOM 1806 C CA . SER A 1 239 ? -10.953 -7.984 18.597 1.00 98.31 239 SER A CA 1
ATOM 1807 C C . SER A 1 239 ? -10.164 -7.122 17.620 1.00 98.31 239 SER A C 1
ATOM 1809 O O . SER A 1 239 ? -10.726 -6.447 16.758 1.00 98.31 239 SER A O 1
ATOM 1811 N N . TYR A 1 240 ? -8.848 -7.208 17.745 1.00 98.56 240 TYR A N 1
ATOM 1812 C CA . TYR A 1 240 ? -7.844 -6.546 16.932 1.00 98.56 240 TYR A CA 1
ATOM 1813 C C . TYR A 1 240 ? -6.950 -7.607 16.297 1.00 98.56 240 TYR A C 1
ATOM 1815 O O . TYR A 1 240 ? -6.572 -8.574 16.961 1.00 98.56 240 TYR A O 1
ATOM 1823 N N . ILE A 1 241 ? -6.596 -7.418 15.032 1.00 98.56 241 ILE A N 1
ATOM 1824 C CA . ILE A 1 241 ? -5.660 -8.271 14.302 1.00 98.56 241 ILE A CA 1
ATOM 1825 C C . ILE A 1 241 ? -4.426 -7.431 14.018 1.00 98.56 241 ILE A C 1
ATOM 1827 O O . ILE A 1 241 ? -4.496 -6.432 13.300 1.00 98.56 241 ILE A O 1
ATOM 1831 N N . ILE A 1 242 ? -3.312 -7.826 14.620 1.00 97.94 242 ILE A N 1
ATOM 1832 C CA . ILE A 1 242 ? -2.044 -7.115 14.555 1.00 97.94 242 ILE A CA 1
ATOM 1833 C C . ILE A 1 242 ? -1.163 -7.817 13.520 1.00 97.94 242 ILE A C 1
ATOM 1835 O O . ILE A 1 242 ? -0.833 -8.991 13.727 1.00 97.94 242 ILE A O 1
ATOM 1839 N N . PRO A 1 243 ? -0.784 -7.143 12.419 1.00 96.88 243 PRO A N 1
ATOM 1840 C CA . PRO A 1 243 ? 0.133 -7.712 11.443 1.00 96.88 243 PRO A CA 1
ATOM 1841 C C . PRO A 1 243 ? 1.462 -8.071 12.104 1.00 96.88 243 PRO A C 1
ATOM 1843 O O . PRO A 1 243 ? 1.978 -7.325 12.939 1.00 96.88 243 PRO A O 1
ATOM 1846 N N . GLY A 1 244 ? 2.019 -9.220 11.727 1.00 94.56 244 GLY A N 1
ATOM 1847 C CA . GLY A 1 244 ? 3.378 -9.577 12.114 1.00 94.56 244 GLY A CA 1
ATOM 1848 C C . GLY A 1 244 ? 4.395 -8.612 11.504 1.00 94.56 244 GLY A C 1
ATOM 1849 O O . GLY A 1 244 ? 4.065 -7.737 10.702 1.00 94.56 244 GLY A O 1
ATOM 1850 N N . ARG A 1 245 ? 5.669 -8.776 11.854 1.00 91.38 245 ARG A N 1
ATOM 1851 C CA . ARG A 1 245 ? 6.724 -7.938 11.282 1.00 91.38 245 ARG A CA 1
ATOM 1852 C C . ARG A 1 245 ? 6.877 -8.199 9.779 1.00 91.38 245 ARG A C 1
ATOM 1854 O O . ARG A 1 245 ? 7.040 -9.346 9.363 1.00 91.38 245 ARG A O 1
ATOM 1861 N N . LEU A 1 246 ? 6.880 -7.128 8.989 1.00 90.31 246 LEU A N 1
ATOM 1862 C CA . LEU A 1 246 ? 7.311 -7.155 7.594 1.00 90.31 246 LEU A CA 1
ATOM 1863 C C . LEU A 1 246 ? 8.845 -7.231 7.537 1.00 90.31 246 LEU A C 1
ATOM 1865 O O . LEU A 1 246 ? 9.530 -6.457 8.212 1.00 90.31 246 LEU A O 1
ATOM 1869 N N . LEU A 1 247 ? 9.379 -8.166 6.755 1.00 86.38 247 LEU A N 1
ATOM 1870 C CA . LEU A 1 247 ? 10.819 -8.391 6.601 1.00 86.38 247 LEU A CA 1
ATOM 1871 C C . LEU A 1 247 ? 11.340 -7.855 5.266 1.00 86.38 247 LEU A C 1
ATOM 1873 O O . LEU A 1 247 ? 12.410 -7.249 5.235 1.00 86.38 247 LEU A O 1
ATOM 1877 N N . SER A 1 248 ? 10.587 -8.048 4.183 1.00 82.69 248 SER A N 1
ATOM 1878 C CA . SER A 1 248 ? 10.911 -7.541 2.848 1.00 82.69 248 SER A CA 1
ATOM 1879 C C . SER A 1 248 ? 9.624 -7.337 2.033 1.00 82.69 248 SER A C 1
ATOM 1881 O O . SER A 1 248 ? 8.546 -7.751 2.452 1.00 82.69 248 SER A O 1
ATOM 1883 N N . ILE A 1 249 ? 9.720 -6.677 0.877 1.00 77.31 249 ILE A N 1
ATOM 1884 C CA . ILE A 1 249 ? 8.617 -6.555 -0.098 1.00 77.31 249 ILE A CA 1
ATOM 1885 C C . ILE A 1 249 ? 8.895 -7.353 -1.380 1.00 77.31 249 ILE A C 1
ATOM 1887 O O . ILE A 1 249 ? 8.381 -7.025 -2.452 1.00 77.31 249 ILE A O 1
ATOM 1891 N N . GLY A 1 250 ? 9.733 -8.388 -1.276 1.00 69.25 250 GLY A N 1
ATOM 1892 C CA . GLY A 1 250 ? 10.114 -9.233 -2.396 1.00 69.25 250 GLY A CA 1
ATOM 1893 C C . GLY A 1 250 ? 10.981 -8.498 -3.422 1.00 69.25 250 GLY A C 1
ATOM 1894 O O . GLY A 1 250 ? 11.905 -7.759 -3.081 1.00 69.25 250 GLY A O 1
ATOM 1895 N N . ASN A 1 251 ? 10.717 -8.744 -4.706 1.00 58.41 251 ASN A N 1
ATOM 1896 C CA . ASN A 1 251 ? 11.612 -8.373 -5.799 1.00 58.41 251 ASN A CA 1
ATOM 1897 C C . ASN A 1 251 ? 11.676 -6.845 -6.014 1.00 58.41 251 ASN A C 1
ATOM 1899 O O . ASN A 1 251 ? 10.685 -6.212 -6.376 1.00 58.41 251 ASN A O 1
ATOM 1903 N N . GLU A 1 252 ? 12.871 -6.257 -5.895 1.00 50.53 252 GLU A N 1
ATOM 1904 C CA . GLU A 1 252 ? 13.122 -4.816 -6.106 1.00 50.53 252 GLU A CA 1
ATOM 1905 C C . GLU A 1 252 ? 12.690 -4.313 -7.503 1.00 50.53 252 GLU A C 1
ATOM 1907 O O . GLU A 1 252 ? 12.492 -3.115 -7.698 1.00 50.53 252 GLU A O 1
ATOM 1912 N N . ARG A 1 253 ? 12.508 -5.225 -8.475 1.00 50.78 253 ARG A N 1
ATOM 1913 C CA . ARG A 1 253 ? 12.112 -4.939 -9.869 1.00 50.78 253 ARG A CA 1
ATOM 1914 C C . ARG A 1 253 ? 10.653 -4.499 -10.056 1.00 50.78 253 ARG A C 1
ATOM 1916 O O . ARG A 1 253 ? 10.284 -4.116 -11.162 1.00 50.78 253 ARG A O 1
ATOM 1923 N N . LEU A 1 254 ? 9.824 -4.547 -9.010 1.00 57.91 254 LEU A N 1
ATOM 1924 C CA . LEU A 1 254 ? 8.402 -4.168 -9.066 1.00 57.91 254 LEU A CA 1
ATOM 1925 C C . LEU A 1 254 ? 8.168 -2.656 -9.162 1.00 57.91 254 LEU A C 1
ATOM 1927 O O . LEU A 1 254 ? 7.024 -2.198 -9.263 1.00 57.91 254 LEU A O 1
ATOM 1931 N N . TYR A 1 255 ? 9.242 -1.875 -9.160 1.00 59.94 255 TYR A N 1
ATOM 1932 C CA . TYR A 1 255 ? 9.195 -0.428 -9.165 1.00 59.94 255 TYR A CA 1
ATOM 1933 C C . TYR A 1 255 ? 10.060 0.154 -10.299 1.00 59.94 255 TYR A C 1
ATOM 1935 O O . TYR A 1 255 ? 11.123 -0.387 -10.603 1.00 59.94 255 TYR A O 1
ATOM 1943 N N . PRO A 1 256 ? 9.634 1.278 -10.901 1.00 57.94 256 PRO A N 1
ATOM 1944 C CA . PRO A 1 256 ? 8.367 1.965 -10.646 1.00 57.94 256 PRO A CA 1
ATOM 1945 C C . PRO A 1 256 ? 7.147 1.165 -11.122 1.00 57.94 256 PRO A C 1
ATOM 1947 O O . PRO A 1 256 ? 7.247 0.370 -12.056 1.00 57.94 256 PRO A O 1
ATOM 1950 N N . LEU A 1 257 ? 5.991 1.391 -10.482 1.00 69.94 257 LEU A N 1
ATOM 1951 C CA . LEU A 1 257 ? 4.711 0.860 -10.960 1.00 69.94 257 LEU A CA 1
ATOM 1952 C C . LEU A 1 257 ? 4.441 1.322 -12.400 1.00 69.94 257 LEU A C 1
ATOM 1954 O O . LEU A 1 257 ? 4.849 2.434 -12.772 1.00 69.94 257 LEU A O 1
ATOM 1958 N N . PRO A 1 258 ? 3.722 0.524 -13.209 1.00 65.88 258 PRO A N 1
ATOM 1959 C CA . PRO A 1 258 ? 3.249 0.976 -14.502 1.00 65.88 258 PRO A CA 1
ATOM 1960 C C . PRO A 1 258 ? 2.453 2.264 -14.345 1.00 65.88 258 PRO A C 1
ATOM 1962 O O . PRO A 1 258 ? 1.749 2.450 -13.356 1.00 65.88 258 PRO A O 1
ATOM 1965 N N . PHE A 1 259 ? 2.577 3.163 -15.320 1.00 64.12 259 PHE A N 1
ATOM 1966 C CA . PHE A 1 259 ? 1.821 4.420 -15.331 1.00 64.12 259 PHE A CA 1
ATOM 1967 C C . PHE A 1 259 ? 2.082 5.328 -14.110 1.00 64.12 259 PHE A C 1
ATOM 1969 O O . PHE A 1 259 ? 1.277 6.205 -13.803 1.00 64.12 259 PHE A O 1
ATOM 1976 N N . SER A 1 260 ? 3.209 5.148 -13.403 1.00 58.81 260 SER A N 1
ATOM 1977 C CA . SER A 1 260 ? 3.601 6.077 -12.341 1.00 58.81 260 SER A CA 1
ATOM 1978 C C . SER A 1 260 ? 3.979 7.449 -12.921 1.00 58.81 260 SER A C 1
ATOM 1980 O O . SER A 1 260 ? 4.669 7.542 -13.937 1.00 58.81 260 SER A O 1
ATOM 1982 N N . ASN A 1 261 ? 3.551 8.526 -12.252 1.00 53.09 261 ASN A N 1
ATOM 1983 C CA . ASN A 1 261 ? 3.900 9.914 -12.585 1.00 53.09 261 ASN A CA 1
ATOM 1984 C C . ASN A 1 261 ? 5.360 10.221 -12.199 1.00 53.09 261 ASN A C 1
ATOM 1986 O O . ASN A 1 261 ? 5.623 11.028 -11.303 1.00 53.09 261 ASN A O 1
ATOM 1990 N N . ARG A 1 262 ? 6.323 9.546 -12.831 1.00 61.72 262 ARG A N 1
ATOM 1991 C CA . ARG A 1 262 ? 7.760 9.777 -12.635 1.00 61.72 262 ARG A CA 1
ATOM 1992 C C . ARG A 1 262 ? 8.395 10.440 -13.853 1.00 61.72 262 ARG A C 1
ATOM 1994 O O . ARG A 1 262 ? 7.830 10.382 -14.951 1.00 61.72 262 ARG A O 1
ATOM 2001 N N . PRO A 1 263 ? 9.557 11.090 -13.664 1.00 68.56 263 PRO A N 1
ATOM 2002 C CA . PRO A 1 263 ? 10.334 11.556 -14.787 1.00 68.56 263 PRO A CA 1
ATOM 2003 C C . PRO A 1 263 ? 10.744 10.380 -15.656 1.00 68.56 263 PRO A C 1
ATOM 2005 O O . PRO A 1 263 ? 11.306 9.418 -15.152 1.00 68.56 263 PRO A O 1
ATOM 2008 N N . THR A 1 264 ? 10.495 10.464 -16.951 1.00 74.62 264 THR A N 1
ATOM 2009 C CA . THR A 1 264 ? 11.044 9.517 -17.928 1.00 74.62 264 THR A CA 1
ATOM 2010 C C . THR A 1 264 ? 12.404 9.969 -18.430 1.00 74.62 264 THR A C 1
ATOM 2012 O O . THR A 1 264 ? 13.207 9.144 -18.861 1.00 74.62 264 THR A O 1
ATOM 2015 N N . VAL A 1 265 ? 12.656 11.281 -18.387 1.00 85.19 265 VAL A N 1
ATOM 2016 C CA . VAL A 1 265 ? 13.909 11.894 -18.827 1.00 85.19 265 VAL A CA 1
ATOM 2017 C C . VAL A 1 265 ? 14.309 12.995 -17.854 1.00 85.19 265 VAL A C 1
ATOM 2019 O O . VAL A 1 265 ? 13.497 13.853 -17.499 1.00 85.19 265 VAL A O 1
ATOM 2022 N N . VAL A 1 266 ? 15.576 12.991 -17.453 1.00 88.69 266 VAL A N 1
ATOM 2023 C CA . VAL A 1 266 ? 16.220 14.065 -16.698 1.00 88.69 266 VAL A CA 1
ATOM 2024 C C . VAL A 1 266 ? 17.338 14.634 -17.556 1.00 88.69 266 VAL A C 1
ATOM 2026 O O . VAL A 1 266 ? 18.271 13.926 -17.913 1.00 88.69 266 VAL A O 1
ATOM 2029 N N . THR A 1 267 ? 17.263 15.915 -17.892 1.00 91.12 267 THR A N 1
ATOM 2030 C CA . THR A 1 267 ? 18.304 16.586 -18.673 1.00 91.12 267 THR A CA 1
ATOM 2031 C C . THR A 1 267 ? 19.271 17.281 -17.728 1.00 91.12 267 THR A C 1
ATOM 2033 O O . THR A 1 267 ? 18.864 18.155 -16.955 1.00 91.12 267 THR A O 1
ATOM 2036 N N . LEU A 1 268 ? 20.549 16.918 -17.801 1.00 92.75 268 LEU A N 1
ATOM 2037 C CA . LEU A 1 268 ? 21.629 17.594 -17.091 1.00 92.75 268 LEU A CA 1
ATOM 2038 C C . LEU A 1 268 ? 22.370 18.554 -18.025 1.00 92.75 268 LEU A C 1
ATOM 2040 O O . LEU A 1 268 ? 22.560 18.265 -19.206 1.00 92.75 268 LEU A O 1
ATOM 2044 N N . SER A 1 269 ? 22.796 19.700 -17.499 1.00 92.88 269 SER A N 1
ATOM 2045 C CA . SER A 1 269 ? 23.581 20.680 -18.259 1.00 92.88 269 SER A CA 1
ATOM 2046 C C . SER A 1 269 ? 24.532 21.463 -17.359 1.00 92.88 269 SER A C 1
ATOM 2048 O O . SER A 1 269 ? 24.330 21.506 -16.145 1.00 92.88 269 SER A O 1
ATOM 2050 N N . GLY A 1 270 ? 25.516 22.133 -17.962 1.00 90.56 270 GLY A N 1
ATOM 2051 C CA . GLY A 1 270 ? 26.380 23.121 -17.311 1.00 90.56 270 GLY A CA 1
ATOM 2052 C C . GLY A 1 270 ? 27.633 22.561 -16.632 1.00 90.56 270 GLY A C 1
ATOM 2053 O O . GLY A 1 270 ? 28.409 23.345 -16.080 1.00 90.56 270 GLY A O 1
ATOM 2054 N N . PHE A 1 271 ? 27.851 21.243 -16.663 1.00 92.50 271 PHE A N 1
ATOM 2055 C CA . PHE A 1 271 ? 29.104 20.628 -16.210 1.00 92.50 271 PHE A CA 1
ATOM 2056 C C . PHE A 1 271 ? 30.227 20.881 -17.221 1.00 92.50 271 PHE A C 1
ATOM 2058 O O . PHE A 1 271 ? 29.959 21.008 -18.414 1.00 92.50 271 PHE A O 1
ATOM 2065 N N . GLN A 1 272 ? 31.479 20.959 -16.759 1.00 92.75 272 GLN A N 1
ATOM 2066 C CA . GLN A 1 272 ? 32.639 21.099 -17.651 1.00 92.75 272 GLN A CA 1
ATOM 2067 C C . GLN A 1 272 ? 32.979 19.777 -18.349 1.00 92.75 272 GLN A C 1
ATOM 2069 O O . GLN A 1 272 ? 33.439 19.776 -19.488 1.00 92.75 272 GLN A O 1
ATOM 2074 N N . ASN A 1 273 ? 32.798 18.655 -17.659 1.00 91.50 273 ASN A N 1
ATOM 2075 C CA . ASN A 1 273 ? 32.873 17.335 -18.246 1.00 91.50 273 ASN A CA 1
ATOM 2076 C C . ASN A 1 273 ? 31.621 17.104 -19.093 1.00 91.50 273 ASN A C 1
ATOM 2078 O O . ASN A 1 273 ? 30.539 16.830 -18.573 1.00 91.50 273 ASN A O 1
ATOM 2082 N N . GLU A 1 274 ? 31.799 17.195 -20.408 1.00 91.31 274 GLU A N 1
ATOM 2083 C CA . GLU A 1 274 ? 30.714 17.070 -21.378 1.00 91.31 274 GLU A CA 1
ATOM 2084 C C . GLU A 1 274 ? 30.018 15.704 -21.352 1.00 91.31 274 GLU A C 1
ATOM 2086 O O . GLU A 1 274 ? 28.857 15.617 -21.741 1.00 91.31 274 GLU A O 1
ATOM 2091 N N . LEU A 1 275 ? 30.665 14.654 -20.827 1.00 91.31 275 LEU A N 1
ATOM 2092 C CA . LEU A 1 275 ? 30.015 13.353 -20.619 1.00 91.31 275 LEU A CA 1
ATOM 2093 C C . LEU A 1 275 ? 28.871 13.433 -19.598 1.00 91.31 275 LEU A C 1
ATOM 2095 O O . LEU A 1 275 ? 27.899 12.695 -19.689 1.00 91.31 275 LEU A O 1
ATOM 2099 N N . LEU A 1 276 ? 28.947 14.344 -18.626 1.00 92.25 276 LEU A N 1
ATOM 2100 C CA . LEU A 1 276 ? 27.916 14.456 -17.594 1.00 92.25 276 LEU A CA 1
ATOM 2101 C C . LEU A 1 276 ? 26.667 15.193 -18.098 1.00 92.25 276 LEU A C 1
ATOM 2103 O O . LEU A 1 276 ? 25.610 15.095 -17.472 1.00 92.25 276 LEU A O 1
ATOM 2107 N N . ASN A 1 277 ? 26.773 15.925 -19.207 1.00 93.06 277 ASN A N 1
ATOM 2108 C CA . ASN A 1 277 ? 25.679 16.685 -19.801 1.00 93.06 277 ASN A CA 1
ATOM 2109 C C . ASN A 1 277 ? 24.829 15.800 -20.735 1.00 93.06 277 ASN A C 1
ATOM 2111 O O . ASN A 1 277 ? 25.304 14.822 -21.312 1.00 93.06 277 ASN A O 1
ATOM 2115 N N . GLY A 1 278 ? 23.559 16.168 -20.921 1.00 92.94 278 GLY A N 1
ATOM 2116 C CA . GLY A 1 278 ? 22.643 15.503 -21.852 1.00 92.94 278 GLY A CA 1
ATOM 2117 C C . GLY A 1 278 ? 21.423 14.873 -21.186 1.00 92.94 278 GLY A C 1
ATOM 2118 O O . GLY A 1 278 ? 21.096 15.160 -20.032 1.00 92.94 278 GLY A O 1
ATOM 2119 N N . GLU A 1 279 ? 20.710 14.051 -21.953 1.00 92.31 279 GLU A N 1
ATOM 2120 C CA . GLU A 1 279 ? 19.496 13.370 -21.507 1.00 92.31 279 GLU A CA 1
ATOM 2121 C C . GLU A 1 279 ? 19.831 12.061 -20.794 1.00 92.31 279 GLU A C 1
ATOM 2123 O O . GLU A 1 279 ? 20.515 11.188 -21.326 1.00 92.31 279 GLU A O 1
ATOM 2128 N N . TYR A 1 280 ? 19.318 11.932 -19.575 1.00 90.12 280 TYR A N 1
ATOM 2129 C CA . TYR A 1 280 ? 19.359 10.711 -18.795 1.00 90.12 280 TYR A CA 1
ATOM 2130 C C . TYR A 1 280 ? 17.967 10.101 -18.811 1.00 90.12 280 TYR A C 1
ATOM 2132 O O . TYR A 1 280 ? 17.010 10.688 -18.300 1.00 90.12 280 TYR A O 1
ATOM 2140 N N . HIS A 1 281 ? 17.853 8.921 -19.397 1.00 83.81 281 HIS A N 1
ATOM 2141 C CA . HIS A 1 281 ? 16.601 8.196 -19.517 1.00 83.81 281 HIS A CA 1
ATOM 2142 C C . HIS A 1 281 ? 16.442 7.245 -18.338 1.00 83.81 281 HIS A C 1
ATOM 2144 O O . HIS A 1 281 ? 17.413 6.655 -17.858 1.00 83.81 281 HIS A O 1
ATOM 2150 N N . GLU A 1 282 ? 15.214 7.079 -17.863 1.00 75.00 282 GLU A N 1
ATOM 2151 C CA . GLU A 1 282 ? 14.915 5.998 -16.928 1.00 75.00 282 GLU A CA 1
ATOM 2152 C C . GLU A 1 282 ? 15.241 4.658 -17.611 1.00 75.00 282 GLU A C 1
ATOM 2154 O O . GLU A 1 282 ? 14.678 4.330 -18.655 1.00 75.00 282 GLU A O 1
ATOM 2159 N N . GLY A 1 283 ? 16.200 3.910 -17.062 1.00 56.69 283 GLY A N 1
ATOM 2160 C CA . GLY A 1 283 ? 16.750 2.718 -17.707 1.00 56.69 283 GLY A CA 1
ATOM 2161 C C . GLY A 1 283 ? 16.885 1.567 -16.720 1.00 56.69 283 GLY A C 1
ATOM 2162 O O . GLY A 1 283 ? 17.583 1.670 -15.714 1.00 56.69 283 GLY A O 1
ATOM 2163 N N . GLY A 1 284 ? 16.210 0.455 -17.015 1.00 51.03 284 GLY A N 1
ATOM 2164 C CA . GLY A 1 284 ? 16.166 -0.722 -16.148 1.00 51.03 284 GLY A CA 1
ATOM 2165 C C . GLY A 1 284 ? 15.403 -0.477 -14.841 1.00 51.03 284 GLY A C 1
ATOM 2166 O O . GLY A 1 284 ? 15.338 0.632 -14.323 1.00 51.03 284 GLY A O 1
ATOM 2167 N N . ALA A 1 285 ? 14.832 -1.531 -14.262 1.00 46.00 285 ALA A N 1
ATOM 2168 C CA . ALA A 1 285 ? 14.139 -1.477 -12.967 1.00 46.00 285 ALA A CA 1
ATOM 2169 C C . ALA A 1 285 ? 15.101 -1.254 -11.771 1.00 46.00 285 ALA A C 1
ATOM 2171 O O . ALA A 1 285 ? 14.902 -1.789 -10.683 1.00 46.00 285 ALA A O 1
ATOM 2172 N N . ALA A 1 286 ? 16.216 -0.552 -11.987 1.00 52.09 286 ALA A N 1
ATOM 2173 C CA . ALA A 1 286 ? 17.245 -0.322 -10.995 1.00 52.09 286 ALA A CA 1
ATOM 2174 C C . ALA A 1 286 ? 16.825 0.823 -10.072 1.00 52.09 286 ALA A C 1
ATOM 2176 O O . ALA A 1 286 ? 16.693 1.978 -10.475 1.00 52.09 286 ALA A O 1
ATOM 2177 N N . ILE A 1 287 ? 16.646 0.483 -8.802 1.00 58.91 287 ILE A N 1
ATOM 2178 C CA . ILE A 1 287 ? 16.454 1.440 -7.722 1.00 58.91 287 ILE A CA 1
ATOM 2179 C C . ILE A 1 287 ? 17.700 1.435 -6.860 1.00 58.91 287 ILE A C 1
ATOM 2181 O O . ILE A 1 287 ? 18.242 0.384 -6.519 1.00 58.91 287 ILE A O 1
ATOM 2185 N N . VAL A 1 288 ? 18.131 2.633 -6.492 1.00 60.66 288 VAL A N 1
ATOM 2186 C CA . VAL A 1 288 ? 19.171 2.838 -5.496 1.00 60.66 288 VAL A CA 1
ATOM 2187 C C . VAL A 1 288 ? 18.573 3.685 -4.394 1.00 60.66 288 VAL A C 1
ATOM 2189 O O . VAL A 1 288 ? 18.100 4.790 -4.654 1.00 60.66 288 VAL A O 1
ATOM 2192 N N . ASN A 1 289 ? 18.614 3.177 -3.161 1.00 62.41 289 ASN A N 1
ATOM 2193 C CA . ASN A 1 289 ? 18.252 3.940 -1.968 1.00 62.41 289 ASN A CA 1
ATOM 2194 C C . ASN A 1 289 ? 16.896 4.654 -2.075 1.00 62.41 289 ASN A C 1
ATOM 2196 O O . ASN A 1 289 ? 16.795 5.834 -1.754 1.00 62.41 289 ASN A O 1
ATOM 2200 N N . GLN A 1 290 ? 15.865 3.958 -2.555 1.00 57.50 290 GLN A N 1
ATOM 2201 C CA . GLN A 1 290 ? 14.525 4.532 -2.712 1.00 57.50 290 GLN A CA 1
ATOM 2202 C C . GLN A 1 290 ? 14.454 5.699 -3.728 1.00 57.50 290 GLN A C 1
ATOM 2204 O O . GLN A 1 290 ? 13.608 6.582 -3.611 1.00 57.50 290 GLN A O 1
ATOM 2209 N N . HIS A 1 291 ? 15.307 5.701 -4.762 1.00 67.69 291 HIS A N 1
ATOM 2210 C CA . HIS A 1 291 ? 15.232 6.607 -5.917 1.00 67.69 291 HIS A CA 1
ATOM 2211 C C . HIS A 1 291 ? 15.397 5.840 -7.244 1.00 67.69 291 HIS A C 1
ATOM 2213 O O . HIS A 1 291 ? 16.224 4.930 -7.331 1.00 67.69 291 HIS A O 1
ATOM 2219 N N . SER A 1 292 ? 14.615 6.206 -8.277 1.00 74.50 292 SER A N 1
ATOM 2220 C CA . SER A 1 292 ? 14.884 5.755 -9.656 1.00 74.50 292 SER A CA 1
ATOM 2221 C C . SER A 1 292 ? 16.275 6.238 -10.062 1.00 74.50 292 SER A C 1
ATOM 2223 O O . SER A 1 292 ? 16.665 7.360 -9.716 1.00 74.50 292 SER A O 1
ATOM 2225 N N . VAL A 1 293 ? 16.995 5.407 -10.808 1.00 79.19 293 VAL A N 1
ATOM 2226 C CA . VAL A 1 293 ? 18.242 5.810 -11.456 1.00 79.19 293 VAL A CA 1
ATOM 2227 C C . VAL A 1 293 ? 17.990 6.156 -12.919 1.00 79.19 293 VAL A C 1
ATOM 2229 O O . VAL A 1 293 ? 17.048 5.655 -13.534 1.00 79.19 293 VAL A O 1
ATOM 2232 N N . TYR A 1 294 ? 18.835 7.014 -13.477 1.00 85.56 294 TYR A N 1
ATOM 2233 C CA . TYR A 1 294 ? 18.716 7.462 -14.859 1.00 85.56 294 TYR A CA 1
ATOM 2234 C C . TYR A 1 294 ? 20.049 7.288 -15.566 1.00 85.56 294 TYR A C 1
ATOM 2236 O O . TYR A 1 294 ? 21.097 7.592 -14.998 1.00 85.56 294 TYR A O 1
ATOM 2244 N N . TRP A 1 295 ? 20.008 6.813 -16.802 1.00 85.94 295 TRP A N 1
ATOM 2245 C CA . TRP A 1 295 ? 21.186 6.469 -17.579 1.00 85.94 295 TRP A CA 1
ATOM 2246 C C . TRP A 1 295 ? 21.328 7.381 -18.781 1.00 85.94 295 TRP A C 1
ATOM 2248 O O . TRP A 1 295 ? 20.358 7.643 -19.489 1.00 85.94 295 TRP A O 1
ATOM 2258 N N . ASN A 1 296 ? 22.556 7.803 -19.046 1.00 89.81 296 ASN A N 1
ATOM 2259 C CA . ASN A 1 296 ? 22.928 8.421 -20.306 1.00 89.81 296 ASN A CA 1
ATOM 2260 C C . ASN A 1 296 ? 23.884 7.472 -21.034 1.00 89.81 296 ASN A C 1
ATOM 2262 O O . ASN A 1 296 ? 25.000 7.225 -20.577 1.00 89.81 296 ASN A O 1
ATOM 2266 N N . TRP A 1 297 ? 23.411 6.901 -22.142 1.00 84.12 297 TRP A N 1
ATOM 2267 C CA . TRP A 1 297 ? 24.170 5.977 -22.994 1.00 84.12 297 TRP A CA 1
ATOM 2268 C C . TRP A 1 297 ? 24.806 6.671 -24.203 1.00 84.12 297 TRP A C 1
ATOM 2270 O O . TRP A 1 297 ? 25.310 6.003 -25.104 1.00 84.12 297 TRP A O 1
ATOM 2280 N N . HIS A 1 298 ? 24.732 8.004 -24.275 1.00 84.38 298 HIS A N 1
ATOM 2281 C CA . HIS A 1 298 ? 25.280 8.805 -25.372 1.00 84.38 298 HIS A CA 1
ATOM 2282 C C . HIS A 1 298 ? 24.852 8.313 -26.768 1.00 84.38 298 HIS A C 1
ATOM 2284 O O . HIS A 1 298 ? 25.641 8.274 -27.713 1.00 84.38 298 HIS A O 1
ATOM 2290 N N . GLY A 1 299 ? 23.582 7.910 -26.893 1.00 74.88 299 GLY A N 1
ATOM 2291 C CA . GLY A 1 299 ? 22.986 7.442 -28.149 1.00 74.88 299 GLY A CA 1
ATOM 2292 C C . GLY A 1 299 ? 23.353 6.010 -28.561 1.00 74.88 299 GLY A C 1
ATOM 2293 O O . GLY A 1 299 ? 23.030 5.611 -29.677 1.00 74.88 299 GLY A O 1
ATOM 2294 N N . LYS A 1 300 ? 24.011 5.232 -27.691 1.00 70.88 300 LYS A N 1
ATOM 2295 C CA . LYS A 1 300 ? 24.427 3.844 -27.949 1.00 70.88 300 LYS A CA 1
ATOM 2296 C C . LYS A 1 300 ? 23.699 2.878 -27.008 1.00 70.88 300 LYS A C 1
ATOM 2298 O O . LYS A 1 300 ? 24.268 2.395 -26.035 1.00 70.88 300 LYS A O 1
ATOM 2303 N N . ASP A 1 301 ? 22.427 2.615 -27.289 1.00 62.88 301 ASP A N 1
ATOM 2304 C CA . ASP A 1 301 ? 21.632 1.617 -26.562 1.00 62.88 301 ASP A CA 1
ATOM 2305 C C . ASP A 1 301 ? 22.155 0.198 -26.854 1.00 62.88 301 ASP A C 1
ATOM 2307 O O . ASP A 1 301 ? 21.852 -0.399 -27.889 1.00 62.88 301 ASP A O 1
ATOM 2311 N N . SER A 1 302 ? 23.038 -0.305 -25.987 1.00 59.78 302 SER A N 1
ATOM 2312 C CA . SER A 1 302 ? 23.671 -1.618 -26.126 1.00 59.78 302 SER A CA 1
ATOM 2313 C C . SER A 1 302 ? 23.911 -2.282 -24.772 1.00 59.78 302 SER A C 1
ATOM 2315 O O . SER A 1 302 ? 24.241 -1.610 -23.795 1.00 59.78 302 SER A O 1
ATOM 2317 N N . PHE A 1 303 ? 23.817 -3.615 -24.729 1.00 53.53 303 PHE A N 1
ATOM 2318 C CA . PHE A 1 303 ? 24.221 -4.427 -23.579 1.00 53.53 303 PHE A CA 1
ATOM 2319 C C . PHE A 1 303 ? 25.466 -5.264 -23.933 1.00 53.53 303 PHE A C 1
ATOM 2321 O O . PHE A 1 303 ? 25.416 -6.007 -24.918 1.00 53.53 303 PHE A O 1
ATOM 2328 N N . PRO A 1 304 ? 26.566 -5.198 -23.156 1.00 62.12 304 PRO A N 1
ATOM 2329 C CA . PRO A 1 304 ? 26.758 -4.408 -21.933 1.00 62.12 304 PRO A CA 1
ATOM 2330 C C . PRO A 1 304 ? 26.797 -2.886 -22.193 1.00 62.12 304 PRO A C 1
ATOM 2332 O O . PRO A 1 304 ? 27.053 -2.484 -23.332 1.00 62.12 304 PRO A O 1
ATOM 2335 N N . PRO A 1 305 ? 26.554 -2.047 -21.162 1.00 65.69 305 PRO A N 1
ATOM 2336 C CA . PRO A 1 305 ? 26.565 -0.597 -21.312 1.00 65.69 305 PRO A CA 1
ATOM 2337 C C . PRO A 1 305 ? 27.895 -0.098 -21.893 1.00 65.69 305 PRO A C 1
ATOM 2339 O O . PRO A 1 305 ? 28.956 -0.598 -21.499 1.00 65.69 305 PRO A O 1
ATOM 2342 N N . PRO A 1 306 ? 27.871 0.895 -22.796 1.00 75.62 306 PRO A N 1
ATOM 2343 C CA . PRO A 1 306 ? 29.078 1.527 -23.309 1.00 75.62 306 PRO A CA 1
ATOM 2344 C C . PRO A 1 306 ? 30.003 2.039 -22.187 1.00 75.62 306 PRO A C 1
ATOM 2346 O O . PRO A 1 306 ? 29.503 2.506 -21.159 1.00 75.62 306 PRO A O 1
ATOM 2349 N N . PRO A 1 307 ? 31.338 2.020 -22.361 1.00 78.19 307 PRO A N 1
ATOM 2350 C CA . PRO A 1 307 ? 32.278 2.506 -21.344 1.00 78.19 307 PRO A CA 1
ATOM 2351 C C . PRO A 1 307 ? 32.096 3.981 -20.964 1.00 78.19 307 PRO A C 1
ATOM 2353 O O . PRO A 1 307 ? 32.463 4.376 -19.867 1.00 78.19 307 PRO A O 1
ATOM 2356 N N . ASP A 1 308 ? 31.527 4.787 -21.859 1.00 84.06 308 ASP A N 1
ATOM 2357 C CA . ASP A 1 308 ? 31.190 6.199 -21.667 1.00 84.06 308 ASP A CA 1
ATOM 2358 C C . ASP A 1 308 ? 29.858 6.412 -20.925 1.00 84.06 308 ASP A C 1
ATOM 2360 O O . ASP A 1 308 ? 29.466 7.549 -20.706 1.00 84.06 308 ASP A O 1
ATOM 2364 N N . THR A 1 309 ? 29.168 5.349 -20.498 1.00 86.38 309 THR A N 1
ATOM 2365 C CA . THR A 1 309 ? 27.870 5.449 -19.813 1.00 86.38 309 THR A CA 1
ATOM 2366 C C . THR A 1 309 ? 27.953 6.236 -18.505 1.00 86.38 309 THR A C 1
ATOM 2368 O O . THR A 1 309 ? 28.785 5.939 -17.640 1.00 86.38 309 THR A O 1
ATOM 2371 N N . CYS A 1 310 ? 27.007 7.157 -18.320 1.00 90.06 310 CYS A N 1
ATOM 2372 C CA . CYS A 1 310 ? 26.788 7.872 -17.067 1.00 90.06 310 CYS A CA 1
ATOM 2373 C C . CYS A 1 310 ? 25.506 7.414 -16.357 1.00 90.06 310 CYS A C 1
ATOM 2375 O O . CYS A 1 310 ? 24.507 7.061 -16.987 1.00 90.06 310 CYS A O 1
ATOM 2377 N N . LEU A 1 311 ? 25.531 7.474 -15.025 1.00 89.00 311 LEU A N 1
ATOM 2378 C CA . LEU A 1 311 ? 24.426 7.141 -14.131 1.00 89.00 311 LEU A CA 1
ATOM 2379 C C . LEU A 1 311 ? 24.139 8.309 -13.190 1.00 89.00 311 LEU A C 1
ATOM 2381 O O . LEU A 1 311 ? 25.020 8.736 -12.445 1.00 89.00 311 LEU A O 1
ATOM 2385 N N . LEU A 1 312 ? 22.890 8.761 -13.170 1.00 90.50 312 LEU A N 1
ATOM 2386 C CA . LEU A 1 312 ? 22.340 9.675 -12.176 1.00 90.50 312 LEU A CA 1
ATOM 2387 C C . LEU A 1 312 ? 21.561 8.873 -11.125 1.00 90.50 312 LEU A C 1
ATOM 2389 O O . LEU A 1 312 ? 20.626 8.145 -11.463 1.00 90.50 312 LEU A O 1
ATOM 2393 N N . TYR A 1 313 ? 21.913 9.025 -9.849 1.00 87.19 313 TYR A N 1
ATOM 2394 C CA . TYR A 1 313 ? 21.301 8.283 -8.743 1.00 87.19 313 TYR A CA 1
ATOM 2395 C C . TYR A 1 313 ? 21.287 9.089 -7.433 1.00 87.19 313 TYR A C 1
ATOM 2397 O O . TYR A 1 313 ? 21.927 10.134 -7.319 1.00 87.19 313 TYR A O 1
ATOM 2405 N N . TRP A 1 314 ? 20.561 8.602 -6.423 1.00 85.50 314 TRP A N 1
ATOM 2406 C CA . TRP A 1 314 ? 20.543 9.190 -5.079 1.00 85.50 314 TRP A CA 1
ATOM 2407 C C . TRP A 1 314 ? 21.453 8.436 -4.105 1.00 85.50 314 TRP A C 1
ATOM 2409 O O . TRP A 1 314 ? 21.327 7.223 -3.915 1.00 85.50 314 TRP A O 1
ATOM 2419 N N . CYS A 1 315 ? 22.324 9.166 -3.412 1.00 86.75 315 CYS A N 1
ATOM 2420 C CA . CYS A 1 315 ? 23.110 8.631 -2.305 1.00 86.75 315 CYS A CA 1
ATOM 2421 C C . CYS A 1 315 ? 22.459 8.990 -0.964 1.00 86.75 315 CYS A C 1
ATOM 2423 O O . CYS A 1 315 ? 22.499 10.147 -0.534 1.00 86.75 315 CYS A O 1
ATOM 2425 N N . ASP A 1 316 ? 21.950 7.987 -0.242 1.00 76.81 316 ASP A N 1
ATOM 2426 C CA . ASP A 1 316 ? 21.293 8.226 1.048 1.00 76.81 316 ASP A CA 1
ATOM 2427 C C . ASP A 1 316 ? 22.262 8.686 2.141 1.00 76.81 316 ASP A C 1
ATOM 2429 O O . ASP A 1 316 ? 21.937 9.563 2.937 1.00 76.81 316 ASP A O 1
ATOM 2433 N N . ARG A 1 317 ? 23.493 8.162 2.142 1.00 83.44 317 ARG A N 1
ATOM 2434 C CA . ARG A 1 317 ? 24.517 8.507 3.142 1.00 83.44 317 ARG A CA 1
ATOM 2435 C C . ARG A 1 317 ? 24.851 10.000 3.146 1.00 83.44 317 ARG A C 1
ATOM 2437 O O . ARG A 1 317 ? 25.092 10.574 4.201 1.00 83.44 317 ARG A O 1
ATOM 2444 N N . SER A 1 318 ? 24.887 10.611 1.965 1.00 84.25 318 SER A N 1
ATOM 2445 C CA . SER A 1 318 ? 25.225 12.029 1.795 1.00 84.25 318 SER A CA 1
ATOM 2446 C C . SER A 1 318 ? 24.002 12.925 1.595 1.00 84.25 318 SER A C 1
ATOM 2448 O O . SER A 1 318 ? 24.124 14.145 1.699 1.00 84.25 318 SER A O 1
ATOM 2450 N N . LYS A 1 319 ? 22.829 12.324 1.347 1.00 84.00 319 LYS A N 1
ATOM 2451 C CA . LYS A 1 319 ? 21.569 12.999 1.016 1.00 84.00 319 LYS A CA 1
ATOM 2452 C C . LYS A 1 319 ? 21.724 13.921 -0.205 1.00 84.00 319 LYS A C 1
ATOM 2454 O O . LYS A 1 319 ? 21.332 15.088 -0.168 1.00 84.00 319 LYS A O 1
ATOM 2459 N N . GLN A 1 320 ? 22.352 13.409 -1.265 1.00 89.38 320 GLN A N 1
ATOM 2460 C CA . GLN A 1 320 ? 22.660 14.139 -2.502 1.00 89.38 320 GLN A CA 1
ATOM 2461 C C . GLN A 1 320 ? 22.303 13.298 -3.733 1.00 89.38 320 GLN A C 1
ATOM 2463 O O . GLN A 1 320 ? 22.460 12.074 -3.726 1.00 89.38 320 GLN A O 1
ATOM 2468 N N . TRP A 1 321 ? 21.892 13.967 -4.813 1.00 90.19 321 TRP A N 1
ATOM 2469 C CA . TRP A 1 321 ? 21.918 13.388 -6.155 1.00 90.19 321 TRP A CA 1
ATOM 2470 C C . TRP A 1 321 ? 23.353 13.376 -6.671 1.00 90.19 321 TRP A C 1
ATOM 2472 O O . TRP A 1 321 ? 24.092 14.343 -6.483 1.00 90.19 321 TRP A O 1
ATOM 2482 N N . MET A 1 322 ? 23.745 12.283 -7.311 1.00 92.00 322 MET A N 1
ATOM 2483 C CA . MET A 1 322 ? 25.097 12.043 -7.797 1.00 92.00 322 MET A CA 1
ATOM 2484 C C . MET A 1 322 ? 25.065 11.583 -9.242 1.00 92.00 322 MET A C 1
ATOM 2486 O O . MET A 1 322 ? 24.181 10.825 -9.633 1.00 92.00 322 MET A O 1
ATOM 2490 N N . VAL A 1 323 ? 26.055 12.025 -10.007 1.00 92.50 323 VAL A N 1
ATOM 2491 C CA . VAL A 1 323 ? 26.345 11.526 -11.347 1.00 92.50 323 VAL A CA 1
ATOM 2492 C C . VAL A 1 323 ? 27.697 10.846 -11.300 1.00 92.50 323 VAL A C 1
ATOM 2494 O O . VAL A 1 323 ? 28.649 11.416 -10.768 1.00 92.50 323 VAL A O 1
ATOM 2497 N N . VAL A 1 324 ? 27.779 9.645 -11.853 1.00 91.12 324 VAL A N 1
ATOM 2498 C CA . VAL A 1 324 ? 29.025 8.900 -12.026 1.00 91.12 324 VAL A CA 1
ATOM 2499 C C . VAL A 1 324 ? 29.120 8.417 -13.471 1.00 91.12 324 VAL A C 1
ATOM 2501 O O . VAL A 1 324 ? 28.140 7.946 -14.043 1.00 91.12 324 VAL A O 1
ATOM 2504 N N . SER A 1 325 ? 30.286 8.591 -14.071 1.00 85.56 325 SER A N 1
ATOM 2505 C CA . SER A 1 325 ? 30.684 8.126 -15.396 1.00 85.56 325 SER A CA 1
ATOM 2506 C C . SER A 1 325 ? 31.453 6.808 -15.287 1.00 85.56 325 SER A C 1
ATOM 2508 O O . SER A 1 325 ? 31.885 6.429 -14.200 1.00 85.56 325 SER A O 1
ATOM 2510 N N . HIS A 1 326 ? 31.647 6.128 -16.418 1.00 74.50 326 HIS A N 1
ATOM 2511 C CA . HIS A 1 326 ? 32.383 4.865 -16.524 1.00 74.50 326 HIS A CA 1
ATOM 2512 C C . HIS A 1 326 ? 31.706 3.699 -15.796 1.00 74.50 326 HIS A C 1
ATOM 2514 O O . HIS A 1 326 ? 32.102 3.337 -14.692 1.00 74.50 326 HIS A O 1
ATOM 2520 N N . ALA A 1 327 ? 30.693 3.113 -16.452 1.00 64.44 327 ALA A N 1
ATOM 2521 C CA . ALA A 1 327 ? 30.045 1.837 -16.109 1.00 64.44 327 ALA A CA 1
ATOM 2522 C C . ALA A 1 327 ? 30.070 1.509 -14.597 1.00 64.44 327 ALA A C 1
ATOM 2524 O O . ALA A 1 327 ? 30.830 0.641 -14.160 1.00 64.44 327 ALA A O 1
ATOM 2525 N N . PRO A 1 328 ? 29.279 2.223 -13.779 1.00 62.53 328 PRO A N 1
ATOM 2526 C CA . PRO A 1 328 ? 29.360 2.104 -12.331 1.00 62.53 328 PRO A CA 1
ATOM 2527 C C . PRO A 1 328 ? 28.990 0.698 -11.856 1.00 62.53 328 PRO A C 1
ATOM 2529 O O . PRO A 1 328 ? 28.033 0.094 -12.349 1.00 62.53 328 PRO A O 1
ATOM 2532 N N . GLU A 1 329 ? 29.694 0.206 -10.833 1.00 68.62 329 GLU A N 1
ATOM 2533 C CA . GLU A 1 329 ? 29.283 -0.983 -10.086 1.00 68.62 329 GLU A CA 1
ATOM 2534 C C . GLU A 1 329 ? 27.988 -0.671 -9.326 1.00 68.62 329 GLU A C 1
ATOM 2536 O O . GLU A 1 329 ? 27.999 -0.226 -8.175 1.00 68.62 329 GLU A O 1
ATOM 2541 N N . LEU A 1 330 ? 26.850 -0.889 -9.987 1.00 70.75 330 LEU A N 1
ATOM 2542 C CA . LEU A 1 330 ? 25.524 -0.672 -9.415 1.00 70.75 330 LEU A CA 1
ATOM 2543 C C . LEU A 1 330 ? 25.368 -1.408 -8.074 1.00 70.75 330 LEU A C 1
ATOM 2545 O O . LEU A 1 330 ? 24.755 -0.877 -7.153 1.00 70.75 330 LEU A O 1
ATOM 2549 N N . ASP A 1 331 ? 25.983 -2.583 -7.936 1.00 69.00 331 ASP A N 1
ATOM 2550 C CA . ASP A 1 331 ? 25.985 -3.363 -6.697 1.00 69.00 331 ASP A CA 1
ATOM 2551 C C . ASP A 1 331 ? 26.716 -2.651 -5.549 1.00 69.00 331 ASP A C 1
ATOM 2553 O O . ASP A 1 331 ? 26.230 -2.653 -4.419 1.00 69.00 331 ASP A O 1
ATOM 2557 N N . SER A 1 332 ? 27.832 -1.973 -5.826 1.00 78.94 332 SER A N 1
ATOM 2558 C CA . SER A 1 332 ? 28.563 -1.173 -4.833 1.00 78.94 332 SER A CA 1
ATOM 2559 C C . SER A 1 332 ? 27.729 0.025 -4.369 1.00 78.94 332 SER A C 1
ATOM 2561 O O . SER A 1 332 ? 27.603 0.299 -3.172 1.00 78.94 332 SER A O 1
ATOM 2563 N N . ILE A 1 333 ? 27.067 0.698 -5.314 1.00 80.06 333 ILE A N 1
ATOM 2564 C CA . ILE A 1 333 ? 26.145 1.800 -5.023 1.00 80.06 333 ILE A CA 1
ATOM 2565 C C . ILE A 1 333 ? 24.965 1.316 -4.163 1.00 80.06 333 ILE A C 1
ATOM 2567 O O . ILE A 1 333 ? 24.610 1.959 -3.171 1.00 80.06 333 ILE A O 1
ATOM 2571 N N . LYS A 1 334 ? 24.384 0.156 -4.493 1.00 70.19 334 LYS A N 1
ATOM 2572 C CA . LYS A 1 334 ? 23.314 -0.485 -3.710 1.00 70.19 334 LYS A CA 1
ATOM 2573 C C . LYS A 1 334 ? 23.758 -0.869 -2.298 1.00 70.19 334 LYS A C 1
ATOM 2575 O O . LYS A 1 334 ? 22.968 -0.776 -1.367 1.00 70.19 334 LYS A O 1
ATOM 2580 N N . GLN A 1 335 ? 25.028 -1.227 -2.115 1.00 74.44 335 GLN A N 1
ATOM 2581 C CA . GLN A 1 335 ? 25.638 -1.482 -0.803 1.00 74.44 335 GLN A CA 1
ATOM 2582 C C . GLN A 1 335 ? 25.987 -0.188 -0.038 1.00 74.44 335 GLN A C 1
ATOM 2584 O O . GLN A 1 335 ? 26.564 -0.226 1.051 1.00 74.44 335 GLN A O 1
ATOM 2589 N N . GLY A 1 336 ? 25.618 0.978 -0.578 1.00 75.38 336 GLY A N 1
ATOM 2590 C CA . GLY A 1 336 ? 25.749 2.274 0.077 1.00 75.38 336 GLY A CA 1
ATOM 2591 C C . GLY A 1 336 ? 27.063 2.998 -0.207 1.00 75.38 336 GLY A C 1
ATOM 2592 O O . GLY A 1 336 ? 27.376 3.959 0.506 1.00 75.38 336 GLY A O 1
ATOM 2593 N N . ALA A 1 337 ? 27.837 2.562 -1.207 1.00 86.25 337 ALA A N 1
ATOM 2594 C CA . ALA A 1 337 ? 28.897 3.386 -1.771 1.00 86.25 337 ALA A CA 1
ATOM 2595 C C . ALA A 1 337 ? 28.291 4.591 -2.501 1.00 86.25 337 ALA A C 1
ATOM 2597 O O . ALA A 1 337 ? 27.191 4.527 -3.045 1.00 86.25 337 ALA A O 1
ATOM 2598 N N . CYS A 1 338 ? 29.023 5.702 -2.509 1.00 89.81 338 CYS A N 1
ATOM 2599 C CA . CYS A 1 338 ? 28.570 6.936 -3.141 1.00 89.81 338 CYS A CA 1
ATOM 2600 C C . CYS A 1 338 ? 29.644 7.515 -4.075 1.00 89.81 338 CYS A C 1
ATOM 2602 O O . CYS A 1 338 ? 30.164 8.598 -3.792 1.00 89.81 338 CYS A O 1
ATOM 2604 N N . PRO A 1 339 ? 30.054 6.781 -5.131 1.00 91.19 339 PRO A N 1
ATOM 2605 C CA . PRO A 1 339 ? 30.962 7.299 -6.149 1.00 91.19 339 PRO A CA 1
ATOM 2606 C C . PRO A 1 339 ? 30.299 8.440 -6.927 1.00 91.19 339 PRO A C 1
ATOM 2608 O O . PRO A 1 339 ? 29.120 8.371 -7.271 1.00 91.19 339 PRO A O 1
ATOM 2611 N N . TRP A 1 340 ? 31.039 9.504 -7.207 1.00 92.25 340 TRP A N 1
ATOM 2612 C CA . TRP A 1 340 ? 30.493 10.660 -7.908 1.00 92.25 340 TRP A CA 1
ATOM 2613 C C . TRP A 1 340 ? 31.585 11.366 -8.699 1.00 92.25 340 TRP A C 1
ATOM 2615 O O . TRP A 1 340 ? 32.664 11.603 -8.169 1.00 92.25 340 TRP A O 1
ATOM 2625 N N . ASP A 1 341 ? 31.257 11.770 -9.918 1.00 92.69 341 ASP A N 1
ATOM 2626 C CA . ASP A 1 341 ? 31.989 12.774 -10.690 1.00 92.69 341 ASP A CA 1
ATOM 2627 C C . ASP A 1 341 ? 31.338 14.148 -10.535 1.00 92.69 341 ASP A C 1
ATOM 2629 O O . ASP A 1 341 ? 32.022 15.169 -10.515 1.00 92.69 341 ASP A O 1
ATOM 2633 N N . ALA A 1 342 ? 30.017 14.184 -10.335 1.00 93.06 342 ALA A N 1
ATOM 2634 C CA . ALA A 1 342 ? 29.295 15.380 -9.921 1.00 93.06 342 ALA A CA 1
ATOM 2635 C C . ALA A 1 342 ? 28.245 15.076 -8.847 1.00 93.06 342 ALA A C 1
ATOM 2637 O O . ALA A 1 342 ? 27.688 13.981 -8.795 1.00 93.06 342 ALA A O 1
ATOM 2638 N N . ARG A 1 343 ? 27.955 16.050 -7.979 1.00 92.69 343 ARG A N 1
ATOM 2639 C CA . ARG A 1 343 ? 26.928 15.916 -6.935 1.00 92.69 343 ARG A CA 1
ATOM 2640 C C . ARG A 1 343 ? 26.163 17.207 -6.678 1.00 92.69 343 ARG A C 1
ATOM 2642 O O . ARG A 1 343 ? 26.732 18.300 -6.713 1.00 92.69 343 ARG A O 1
ATOM 2649 N N . SER A 1 344 ? 24.881 17.062 -6.368 1.00 90.44 344 SER A N 1
ATOM 2650 C CA . SER A 1 344 ? 24.012 18.158 -5.951 1.00 90.44 344 SER A CA 1
ATOM 2651 C C . SER A 1 344 ? 24.390 18.666 -4.558 1.00 90.44 344 SER A C 1
ATOM 2653 O O . SER A 1 344 ? 25.119 17.995 -3.826 1.00 90.44 344 SER A O 1
ATOM 2655 N N . PRO A 1 345 ? 23.831 19.795 -4.106 1.00 87.25 345 PRO A N 1
ATOM 2656 C CA . PRO A 1 345 ? 23.797 20.137 -2.686 1.00 87.25 345 PRO A CA 1
ATOM 2657 C C . PRO A 1 345 ? 23.090 19.067 -1.858 1.00 87.25 345 PRO A C 1
ATOM 2659 O O . PRO A 1 345 ? 22.326 18.257 -2.392 1.00 87.25 345 PRO A O 1
ATOM 2662 N N . THR A 1 346 ? 23.339 19.078 -0.551 1.00 84.62 346 THR A N 1
ATOM 2663 C CA . THR A 1 346 ? 22.619 18.233 0.405 1.00 84.62 346 THR A CA 1
ATOM 2664 C C . THR A 1 346 ? 21.158 18.664 0.469 1.00 84.62 346 THR A C 1
ATOM 2666 O O . THR A 1 346 ? 20.857 19.831 0.716 1.00 84.62 346 THR A O 1
ATOM 2669 N N . ILE A 1 347 ? 20.248 17.714 0.266 1.00 76.00 347 ILE A N 1
ATOM 2670 C CA . ILE A 1 347 ? 18.805 17.952 0.221 1.00 76.00 347 ILE A CA 1
ATOM 2671 C C . ILE A 1 347 ? 18.139 17.140 1.341 1.00 76.00 347 ILE A C 1
ATOM 2673 O O . ILE A 1 347 ? 18.423 15.948 1.483 1.00 76.00 347 ILE A O 1
ATOM 2677 N N . PRO A 1 348 ? 17.237 17.730 2.150 1.00 66.94 348 PRO A N 1
ATOM 2678 C CA . PRO A 1 348 ? 16.485 16.973 3.144 1.00 66.94 348 PRO A CA 1
ATOM 2679 C C . PRO A 1 348 ? 15.727 15.814 2.492 1.00 66.94 348 PRO A C 1
ATOM 2681 O O . PRO A 1 348 ? 15.099 15.995 1.455 1.00 66.94 348 PRO A O 1
ATOM 2684 N N . MET A 1 349 ? 15.702 14.645 3.134 1.00 62.50 349 MET A N 1
ATOM 2685 C CA . MET A 1 349 ? 15.086 13.435 2.564 1.00 62.50 349 MET A CA 1
ATOM 2686 C C . MET A 1 349 ? 13.615 13.633 2.153 1.00 62.50 349 MET A C 1
ATOM 2688 O O . MET A 1 349 ? 13.181 13.129 1.130 1.00 62.50 349 MET A O 1
ATOM 2692 N N . ARG A 1 350 ? 12.851 14.466 2.873 1.00 56.81 350 ARG A N 1
ATOM 2693 C CA . ARG A 1 350 ? 11.458 14.812 2.507 1.00 56.81 350 ARG A CA 1
ATOM 2694 C C . ARG A 1 350 ? 11.325 15.582 1.182 1.00 56.81 350 ARG A C 1
ATOM 2696 O O . ARG A 1 350 ? 10.213 15.786 0.709 1.00 56.81 350 ARG A O 1
ATOM 2703 N N . ARG A 1 351 ? 12.440 16.052 0.623 1.00 64.38 351 ARG A N 1
ATOM 2704 C CA . ARG A 1 351 ? 12.548 16.873 -0.589 1.00 64.38 351 ARG A CA 1
ATOM 2705 C C . ARG A 1 351 ? 13.485 16.251 -1.628 1.00 64.38 351 ARG A C 1
ATOM 2707 O O . ARG A 1 351 ? 13.814 16.902 -2.611 1.00 64.38 351 ARG A O 1
ATOM 2714 N N . SER A 1 352 ? 13.902 14.997 -1.445 1.00 65.56 352 SER A N 1
ATOM 2715 C CA . SER A 1 352 ? 14.866 14.331 -2.329 1.00 65.56 352 SER A CA 1
ATOM 2716 C C . SER A 1 352 ? 14.315 14.036 -3.731 1.00 65.56 352 SER A C 1
ATOM 2718 O O . SER A 1 352 ? 15.080 13.732 -4.641 1.00 65.56 352 SER A O 1
ATOM 2720 N N . SER A 1 353 ? 12.999 14.138 -3.959 1.00 69.19 353 SER A N 1
ATOM 2721 C CA . SER A 1 353 ? 12.403 13.936 -5.287 1.00 69.19 353 SER A CA 1
ATOM 2722 C C . SER A 1 353 ? 12.869 14.997 -6.293 1.00 69.19 353 SER A C 1
ATOM 2724 O O . SER A 1 353 ? 12.889 16.184 -5.960 1.00 69.19 353 SER A O 1
ATOM 2726 N N . LEU A 1 354 ? 13.086 14.609 -7.551 1.00 72.94 354 LEU A N 1
ATOM 2727 C CA . LEU A 1 354 ? 13.501 15.526 -8.624 1.00 72.94 354 LEU A CA 1
ATOM 2728 C C . LEU A 1 354 ? 12.560 16.731 -8.799 1.00 72.94 354 LEU A C 1
ATOM 2730 O O . LEU A 1 354 ? 13.027 17.835 -9.056 1.00 72.94 354 LEU A O 1
ATOM 2734 N N . LYS A 1 355 ? 11.250 16.563 -8.558 1.00 66.31 355 LYS A N 1
ATOM 2735 C CA . LYS A 1 355 ? 10.267 17.663 -8.589 1.00 66.31 355 LYS A CA 1
ATOM 2736 C C . LYS A 1 355 ? 10.593 18.789 -7.601 1.00 66.31 355 LYS A C 1
ATOM 2738 O O . LYS A 1 355 ? 10.435 19.959 -7.931 1.00 66.31 355 LYS A O 1
ATOM 2743 N N . HIS A 1 356 ? 11.035 18.432 -6.396 1.00 63.84 356 HIS A N 1
ATOM 2744 C CA . HIS A 1 356 ? 11.408 19.393 -5.357 1.00 63.84 356 HIS A CA 1
ATOM 2745 C C . HIS A 1 356 ? 12.791 19.992 -5.623 1.00 63.84 356 HIS A C 1
ATOM 2747 O O . HIS A 1 356 ? 12.964 21.193 -5.449 1.00 63.84 356 HIS A O 1
ATOM 2753 N N . VAL A 1 357 ? 13.744 19.194 -6.117 1.00 65.94 357 VAL A N 1
ATOM 2754 C CA . VAL A 1 357 ? 15.088 19.685 -6.467 1.00 65.94 357 VAL A CA 1
ATOM 2755 C C . VAL A 1 357 ? 15.021 20.789 -7.522 1.00 65.94 357 VAL A C 1
ATOM 2757 O O . VAL A 1 357 ? 15.638 21.833 -7.349 1.00 65.94 357 VAL A O 1
ATOM 2760 N N . VAL A 1 358 ? 14.217 20.611 -8.573 1.00 66.06 358 VAL A N 1
ATOM 2761 C CA . VAL A 1 358 ? 14.034 21.631 -9.622 1.00 66.06 358 VAL A CA 1
ATOM 2762 C C . VAL A 1 358 ? 13.391 22.913 -9.075 1.00 66.06 358 VAL A C 1
ATOM 2764 O O . VAL A 1 358 ? 13.737 24.006 -9.510 1.00 66.06 358 VAL A O 1
ATOM 2767 N N . ALA A 1 359 ? 12.477 22.799 -8.106 1.00 57.75 359 ALA A N 1
ATOM 2768 C CA . ALA A 1 359 ? 11.763 23.939 -7.529 1.00 57.75 359 ALA A CA 1
ATOM 2769 C C . ALA A 1 359 ? 12.577 24.723 -6.479 1.00 57.75 359 ALA A C 1
ATOM 2771 O O . ALA A 1 359 ? 12.303 25.901 -6.259 1.00 57.75 359 ALA A O 1
ATOM 2772 N N . GLU A 1 360 ? 13.550 24.085 -5.818 1.00 54.50 360 GLU A N 1
ATOM 2773 C CA . GLU A 1 360 ? 14.308 24.668 -4.697 1.00 54.50 360 GLU A CA 1
ATOM 2774 C C . GLU A 1 360 ? 15.728 25.124 -5.044 1.00 54.50 360 GLU A C 1
ATOM 2776 O O . GLU A 1 360 ? 16.390 25.728 -4.199 1.00 54.50 360 GLU A O 1
ATOM 2781 N N . LEU A 1 361 ? 16.211 24.895 -6.268 1.00 54.84 361 LEU A N 1
ATOM 2782 C CA . LEU A 1 361 ? 17.507 25.411 -6.715 1.00 54.84 361 LEU A CA 1
ATOM 2783 C C . LEU A 1 361 ? 17.439 26.931 -6.962 1.00 54.84 361 LEU A C 1
ATOM 2785 O O . LEU A 1 361 ? 17.485 27.425 -8.084 1.00 54.84 361 LEU A O 1
ATOM 2789 N N . SER A 1 362 ? 17.362 27.698 -5.876 1.00 47.62 362 SER A N 1
ATOM 2790 C CA . SER A 1 362 ? 17.620 29.133 -5.859 1.00 47.62 362 SER A CA 1
ATOM 2791 C C . SER A 1 362 ? 19.134 29.366 -5.813 1.00 47.62 362 SER A C 1
ATOM 2793 O O . SER A 1 362 ? 19.714 29.291 -4.737 1.00 47.62 362 SER A O 1
ATOM 2795 N N . PHE A 1 363 ? 19.751 29.590 -6.980 1.00 45.88 363 PHE A N 1
ATOM 2796 C CA . PHE A 1 363 ? 21.005 30.307 -7.324 1.00 45.88 363 PHE A CA 1
ATOM 2797 C C . PHE A 1 363 ? 22.267 30.318 -6.412 1.00 45.88 363 PHE A C 1
ATOM 2799 O O . PHE A 1 363 ? 23.295 30.818 -6.860 1.00 45.88 363 PHE A O 1
ATOM 2806 N N . ALA A 1 364 ? 22.279 29.799 -5.182 1.00 47.78 364 ALA A N 1
ATOM 2807 C CA . ALA A 1 364 ? 23.295 30.145 -4.181 1.00 47.78 364 ALA A CA 1
ATOM 2808 C C . ALA A 1 364 ? 24.304 29.033 -3.833 1.00 47.78 364 ALA A C 1
ATOM 2810 O O . ALA A 1 364 ? 25.320 29.328 -3.210 1.00 47.78 364 ALA A O 1
ATOM 2811 N N . GLN A 1 365 ? 24.079 27.772 -4.217 1.00 62.94 365 GLN A N 1
ATOM 2812 C CA . GLN A 1 365 ? 24.990 26.661 -3.891 1.00 62.94 365 GLN A CA 1
ATOM 2813 C C . GLN A 1 365 ? 24.996 25.608 -5.009 1.00 62.94 365 GLN A C 1
ATOM 2815 O O . GLN A 1 365 ? 24.552 24.503 -4.776 1.00 62.94 365 GLN A O 1
ATOM 2820 N N . GLY A 1 366 ? 25.393 25.930 -6.245 1.00 74.94 366 GLY A N 1
ATOM 2821 C CA . GLY A 1 366 ? 25.298 24.973 -7.368 1.00 74.94 366 GLY A CA 1
ATOM 2822 C C . GLY A 1 366 ? 26.055 23.647 -7.181 1.00 74.94 366 GLY A C 1
ATOM 2823 O O . GLY A 1 366 ? 26.712 23.406 -6.168 1.00 74.94 366 GLY A O 1
ATOM 2824 N N . TRP A 1 367 ? 25.948 22.763 -8.174 1.00 90.69 367 TRP A N 1
ATOM 2825 C CA . TRP A 1 367 ? 26.525 21.418 -8.112 1.00 90.69 367 TRP A CA 1
ATOM 2826 C C . TRP A 1 367 ? 28.052 21.446 -7.966 1.00 90.69 367 TRP A C 1
ATOM 2828 O O . TRP A 1 367 ? 28.719 22.389 -8.390 1.00 90.69 367 TRP A O 1
ATOM 2838 N N . LEU A 1 368 ? 28.617 20.401 -7.365 1.00 92.00 368 LEU A N 1
ATOM 2839 C CA . LEU A 1 368 ? 30.062 20.184 -7.306 1.00 92.00 368 LEU A CA 1
ATOM 2840 C C . LEU A 1 368 ? 30.473 19.182 -8.378 1.00 92.00 368 LEU A C 1
ATOM 2842 O O . LEU A 1 368 ? 29.781 18.186 -8.565 1.00 92.00 368 LEU A O 1
ATOM 2846 N N . GLU A 1 369 ? 31.612 19.416 -9.022 1.00 93.06 369 GLU A N 1
ATOM 2847 C CA . GLU A 1 369 ? 32.165 18.558 -10.075 1.00 93.06 369 GLU A CA 1
ATOM 2848 C C . GLU A 1 369 ? 33.647 18.259 -9.803 1.00 93.06 369 GLU A C 1
ATOM 2850 O O . GLU A 1 369 ? 34.405 19.160 -9.426 1.00 93.06 369 GLU A O 1
ATOM 2855 N N . GLN A 1 370 ? 34.063 17.004 -9.976 1.00 91.50 370 GLN A N 1
ATOM 2856 C CA . GLN A 1 370 ? 35.466 16.596 -9.910 1.00 91.50 370 GLN A CA 1
ATOM 2857 C C . GLN A 1 370 ? 36.227 17.062 -11.157 1.00 91.50 370 GLN A C 1
ATOM 2859 O O . GLN A 1 370 ? 35.695 17.088 -12.265 1.00 91.50 370 GLN A O 1
ATOM 2864 N N . SER A 1 371 ? 37.497 17.428 -10.999 1.00 79.19 371 SER A N 1
ATOM 2865 C CA . SER A 1 371 ? 38.371 17.686 -12.139 1.00 79.19 371 SER A CA 1
ATOM 2866 C C . SER A 1 371 ? 38.743 16.365 -12.817 1.00 79.19 371 SER A C 1
ATOM 2868 O O . SER A 1 371 ? 39.079 15.391 -12.145 1.00 79.19 371 SER A O 1
ATOM 2870 N N . GLY A 1 372 ? 38.763 16.330 -14.154 1.00 65.62 372 GLY A N 1
ATOM 2871 C CA . GLY A 1 372 ? 39.111 15.126 -14.931 1.00 65.62 372 GLY A CA 1
ATOM 2872 C C . GLY A 1 372 ? 40.526 14.563 -14.691 1.00 65.62 372 GLY A C 1
ATOM 2873 O O . GLY A 1 372 ? 40.866 13.526 -15.244 1.00 65.62 372 GLY A O 1
ATOM 2874 N N . ALA A 1 373 ? 41.348 15.228 -13.868 1.00 59.31 373 ALA A N 1
ATOM 2875 C CA . ALA A 1 373 ? 42.685 14.795 -13.447 1.00 59.31 373 ALA A CA 1
ATOM 2876 C C . ALA A 1 373 ? 42.754 14.356 -11.963 1.00 59.31 373 ALA A C 1
ATOM 2878 O O . ALA A 1 373 ? 43.842 14.225 -11.403 1.00 59.31 373 ALA A O 1
ATOM 2879 N N . GLY A 1 374 ? 41.605 14.149 -11.306 1.00 55.22 374 GLY A N 1
ATOM 2880 C CA . GLY A 1 374 ? 41.494 13.399 -10.049 1.00 55.22 374 GLY A CA 1
ATOM 2881 C C . GLY A 1 374 ? 41.925 14.112 -8.763 1.00 55.22 374 GLY A C 1
ATOM 2882 O O . GLY A 1 374 ? 42.023 13.458 -7.729 1.00 55.22 374 GLY A O 1
ATOM 2883 N N . THR A 1 375 ? 42.195 15.424 -8.774 1.00 60.72 375 THR A N 1
ATOM 2884 C CA . THR A 1 375 ? 42.695 16.124 -7.565 1.00 60.72 375 THR A CA 1
ATOM 2885 C C . THR A 1 375 ? 41.996 17.442 -7.213 1.00 60.72 375 THR A C 1
ATOM 2887 O O . THR A 1 375 ? 42.311 18.029 -6.180 1.00 60.72 375 THR A O 1
ATOM 2890 N N . GLY A 1 376 ? 41.019 17.908 -8.003 1.00 79.56 376 GLY A N 1
ATOM 2891 C CA . GLY A 1 376 ? 40.297 19.166 -7.757 1.00 79.56 376 GLY A CA 1
ATOM 2892 C C . GLY A 1 376 ? 38.779 18.995 -7.709 1.00 79.56 376 GLY A C 1
ATOM 2893 O O . GLY A 1 376 ? 38.229 18.149 -8.405 1.00 79.56 376 GLY A O 1
ATOM 2894 N N . VAL A 1 377 ? 38.094 19.815 -6.906 1.00 89.25 377 VAL A N 1
ATOM 2895 C CA . VAL A 1 377 ? 36.625 19.925 -6.887 1.00 89.25 377 VAL A CA 1
ATOM 2896 C C . VAL A 1 377 ? 36.248 21.364 -7.204 1.00 89.25 377 VAL A C 1
ATOM 2898 O O . VAL A 1 377 ? 36.749 22.292 -6.567 1.00 89.25 377 VAL A O 1
ATOM 2901 N N . HIS A 1 378 ? 35.353 21.552 -8.168 1.00 90.12 378 HIS A N 1
ATOM 2902 C CA . HIS A 1 378 ? 34.913 22.865 -8.620 1.00 90.12 378 HIS A CA 1
ATOM 2903 C C . HIS A 1 378 ? 33.423 23.056 -8.360 1.00 90.12 378 HIS A C 1
ATOM 2905 O O . HIS A 1 378 ? 32.609 22.174 -8.634 1.00 90.12 378 HIS A O 1
ATOM 2911 N N . VAL A 1 379 ? 33.063 24.233 -7.847 1.00 89.94 379 VAL A N 1
ATOM 2912 C CA . VAL A 1 379 ? 31.662 24.653 -7.764 1.00 89.94 379 VAL A CA 1
ATOM 2913 C C . VAL A 1 379 ? 31.195 25.033 -9.163 1.00 89.94 379 VAL A C 1
ATOM 2915 O O . VAL A 1 379 ? 31.845 25.824 -9.848 1.00 89.94 379 VAL A O 1
ATOM 2918 N N . ARG A 1 380 ? 30.047 24.499 -9.568 1.00 89.50 380 ARG A N 1
ATOM 2919 C CA . ARG A 1 380 ? 29.355 24.800 -10.819 1.00 89.50 380 ARG A CA 1
ATOM 2920 C C . ARG A 1 380 ? 27.984 25.409 -10.512 1.00 89.50 380 ARG A C 1
ATOM 2922 O O . ARG A 1 380 ? 26.985 24.694 -10.463 1.00 89.50 380 ARG A O 1
ATOM 2929 N N . PRO A 1 381 ? 27.905 26.739 -10.309 1.00 82.69 381 PRO A N 1
ATOM 2930 C CA . PRO A 1 381 ? 26.667 27.431 -9.935 1.00 82.69 381 PRO A CA 1
ATOM 2931 C C . PRO A 1 381 ? 25.508 27.222 -10.915 1.00 82.69 381 PRO A C 1
ATOM 2933 O O . PRO A 1 381 ? 24.350 27.268 -10.514 1.00 82.69 381 PRO A O 1
ATOM 2936 N N . HIS A 1 382 ? 25.836 26.994 -12.187 1.00 84.56 382 HIS A N 1
ATOM 2937 C CA . HIS A 1 382 ? 24.882 26.848 -13.285 1.00 84.56 382 HIS A CA 1
ATOM 2938 C C . HIS A 1 382 ? 24.736 25.404 -13.774 1.00 84.56 382 HIS A C 1
ATOM 2940 O O . HIS A 1 382 ? 23.977 25.172 -14.710 1.00 84.56 382 HIS A O 1
ATOM 2946 N N . ALA A 1 383 ? 25.460 24.451 -13.176 1.00 88.06 383 ALA A N 1
ATOM 2947 C CA . ALA A 1 383 ? 25.320 23.048 -13.537 1.00 88.06 383 ALA A CA 1
ATOM 2948 C C . ALA A 1 383 ? 24.255 22.352 -12.697 1.00 88.06 383 ALA A C 1
ATOM 2950 O O . ALA A 1 383 ? 24.031 22.708 -11.536 1.00 88.06 383 ALA A O 1
ATOM 2951 N N . GLY A 1 384 ? 23.649 21.320 -13.276 1.00 88.12 384 GLY A N 1
ATOM 2952 C CA . GLY A 1 384 ? 22.698 20.453 -12.600 1.00 88.12 384 GLY A CA 1
ATOM 2953 C C . GLY A 1 384 ? 21.545 20.039 -13.498 1.00 88.12 384 GLY A C 1
ATOM 2954 O O . GLY A 1 384 ? 21.692 19.913 -14.713 1.00 88.12 384 GLY A O 1
ATOM 2955 N N . ILE A 1 385 ? 20.388 19.825 -12.873 1.00 88.00 385 ILE A N 1
ATOM 2956 C CA . ILE A 1 385 ? 19.151 19.436 -13.551 1.00 88.00 385 ILE A CA 1
ATOM 2957 C C . ILE A 1 385 ? 18.570 20.656 -14.266 1.00 88.00 385 ILE A C 1
ATOM 2959 O O . ILE A 1 385 ? 18.126 21.605 -13.622 1.00 88.00 385 ILE A O 1
ATOM 2963 N N . ALA A 1 386 ? 18.563 20.606 -15.594 1.00 86.06 386 ALA A N 1
ATOM 2964 C CA . ALA A 1 386 ? 18.046 21.659 -16.460 1.00 86.06 386 ALA A CA 1
ATOM 2965 C C . ALA A 1 386 ? 16.565 21.458 -16.796 1.00 86.06 386 ALA A C 1
ATOM 2967 O O . ALA A 1 386 ? 15.799 22.417 -16.864 1.00 86.06 386 ALA A O 1
ATOM 2968 N N . HIS A 1 387 ? 16.161 20.206 -17.011 1.00 84.56 387 HIS A N 1
ATOM 2969 C CA . HIS A 1 387 ? 14.804 19.851 -17.408 1.00 84.56 387 HIS A CA 1
ATOM 2970 C C . HIS A 1 387 ? 14.431 18.454 -16.901 1.00 84.56 387 HIS A C 1
ATOM 2972 O O . HIS A 1 387 ? 15.290 17.591 -16.724 1.00 84.56 387 HIS A O 1
ATOM 2978 N N . VAL A 1 388 ? 13.138 18.237 -16.659 1.00 82.31 388 VAL A N 1
ATOM 2979 C CA . VAL A 1 388 ? 12.582 16.959 -16.207 1.00 82.31 388 VAL A CA 1
ATOM 2980 C C . VAL A 1 388 ? 11.307 16.690 -17.002 1.00 82.31 388 VAL A C 1
ATOM 2982 O O . VAL A 1 388 ? 10.310 17.390 -16.820 1.00 82.31 388 VAL A O 1
ATOM 2985 N N . ALA A 1 389 ? 11.344 15.691 -17.885 1.00 81.56 389 ALA A N 1
ATOM 2986 C CA . ALA A 1 389 ? 10.188 15.238 -18.652 1.00 81.56 389 ALA A CA 1
ATOM 2987 C C . ALA A 1 389 ? 9.489 14.096 -17.914 1.00 81.56 389 ALA A C 1
ATOM 2989 O O . ALA A 1 389 ? 10.157 13.219 -17.374 1.00 81.56 389 ALA A O 1
ATOM 2990 N N . TRP A 1 390 ? 8.160 14.081 -17.930 1.00 74.44 390 TRP A N 1
ATOM 2991 C CA . TRP A 1 390 ? 7.322 13.089 -17.251 1.00 74.44 390 TRP A CA 1
ATOM 2992 C C . TRP A 1 390 ? 6.562 12.282 -18.302 1.00 74.44 390 TRP A C 1
ATOM 2994 O O . TRP A 1 390 ? 6.187 12.843 -19.335 1.00 74.44 390 TRP A O 1
ATOM 3004 N N . LYS A 1 391 ? 6.305 10.994 -18.047 1.00 60.00 391 LYS A N 1
ATOM 3005 C CA . LYS A 1 391 ? 5.378 10.232 -18.894 1.00 60.00 391 LYS A CA 1
ATOM 3006 C C . LYS A 1 391 ? 3.980 10.828 -18.717 1.00 60.00 391 LYS A C 1
ATOM 3008 O O . LYS A 1 391 ? 3.508 10.908 -17.586 1.00 60.00 391 LYS A O 1
ATOM 3013 N N . SER A 1 392 ? 3.378 11.290 -19.812 1.00 46.53 392 SER A N 1
ATOM 3014 C CA . SER A 1 392 ? 1.993 11.779 -19.858 1.00 46.53 392 SER A CA 1
ATOM 3015 C C . SER A 1 392 ? 0.986 10.649 -19.736 1.00 46.53 392 SER A C 1
ATOM 3017 O O . SER A 1 392 ? 1.221 9.628 -20.431 1.00 46.53 392 SER A O 1
#